Protein AF-A0A9W8IV01-F1 (afdb_monomer_lite)

Radius of gyration: 25.59 Å; chains: 1; bounding box: 78×44×68 Å

Structure (mmCIF, N/CA/C/O backbone):
data_AF-A0A9W8IV01-F1
#
_entry.id   AF-A0A9W8IV01-F1
#
loop_
_atom_site.group_PDB
_atom_site.id
_atom_site.type_symbol
_atom_site.label_atom_id
_atom_site.label_alt_id
_atom_site.label_comp_id
_atom_site.label_asym_id
_atom_site.label_entity_id
_atom_site.label_seq_id
_atom_site.pdbx_PDB_ins_code
_atom_site.Cartn_x
_atom_site.Cartn_y
_atom_site.Cartn_z
_atom_site.occupancy
_atom_site.B_iso_or_equiv
_atom_site.auth_seq_id
_atom_site.auth_comp_id
_atom_site.auth_asym_id
_atom_site.auth_atom_id
_atom_site.pdbx_PDB_model_num
ATOM 1 N N . MET A 1 1 ? -18.194 12.907 -12.553 1.00 36.62 1 MET A N 1
ATOM 2 C CA . MET A 1 1 ? -18.406 11.948 -11.452 1.00 36.62 1 MET A CA 1
ATOM 3 C C . MET A 1 1 ? -17.561 12.430 -10.286 1.00 36.62 1 MET A C 1
ATOM 5 O O . MET A 1 1 ? -16.350 12.512 -10.445 1.00 36.62 1 MET A O 1
ATOM 9 N N . LEU A 1 2 ? -18.185 12.895 -9.201 1.00 35.16 2 LEU A N 1
ATOM 10 C CA . LEU A 1 2 ? -17.461 13.287 -7.989 1.00 35.16 2 LEU A CA 1
ATOM 11 C C . LEU A 1 2 ? -16.871 12.019 -7.369 1.00 35.16 2 LEU A C 1
ATOM 13 O O . LEU A 1 2 ? -17.598 11.063 -7.121 1.00 35.16 2 LEU A O 1
ATOM 17 N N . ILE A 1 3 ? -15.556 12.001 -7.177 1.00 46.81 3 ILE A N 1
ATOM 18 C CA . ILE A 1 3 ? -14.903 10.970 -6.375 1.00 46.81 3 ILE A CA 1
ATOM 19 C C . ILE A 1 3 ? -15.229 11.322 -4.924 1.00 46.81 3 ILE A C 1
ATOM 21 O O . ILE A 1 3 ? -14.880 12.410 -4.465 1.00 46.81 3 ILE A O 1
ATOM 25 N N . LEU A 1 4 ? -15.975 10.447 -4.250 1.00 49.25 4 LEU A N 1
ATOM 26 C CA . LEU A 1 4 ? -16.292 10.602 -2.833 1.00 49.25 4 LEU A CA 1
ATOM 27 C C . LEU A 1 4 ? -14.994 10.559 -2.017 1.00 49.25 4 LEU A C 1
ATOM 29 O O . LEU A 1 4 ? -14.008 9.950 -2.439 1.00 49.25 4 LEU A O 1
ATOM 33 N N . ASN A 1 5 ? -14.979 11.235 -0.869 1.00 53.22 5 ASN A N 1
ATOM 34 C CA . ASN A 1 5 ? -13.820 11.193 0.017 1.00 53.22 5 ASN A CA 1
ATOM 35 C C . ASN A 1 5 ? -13.550 9.730 0.420 1.00 53.22 5 ASN A C 1
ATOM 37 O O . ASN A 1 5 ? -14.486 9.018 0.766 1.00 53.22 5 ASN A O 1
ATOM 41 N N . ALA A 1 6 ? -12.293 9.280 0.373 1.00 52.38 6 ALA A N 1
ATOM 42 C CA . ALA A 1 6 ? -11.911 7.929 0.800 1.00 52.38 6 ALA A CA 1
ATOM 43 C C . ALA A 1 6 ? -12.237 7.669 2.284 1.00 52.38 6 ALA A C 1
ATOM 45 O O . ALA A 1 6 ? -12.428 6.524 2.682 1.00 52.38 6 ALA A O 1
ATOM 46 N N . ASP A 1 7 ? -12.342 8.744 3.066 1.00 49.56 7 ASP A N 1
ATOM 47 C CA . ASP A 1 7 ? -12.727 8.748 4.476 1.00 49.56 7 ASP A CA 1
ATOM 48 C C . ASP A 1 7 ? -14.248 8.705 4.696 1.00 49.56 7 ASP A C 1
ATOM 50 O O . ASP A 1 7 ? -14.701 8.717 5.838 1.00 49.56 7 ASP A O 1
ATOM 54 N N . MET A 1 8 ? -15.046 8.705 3.622 1.00 55.41 8 MET A N 1
ATOM 55 C CA . MET A 1 8 ? -16.497 8.599 3.708 1.00 55.41 8 MET A CA 1
ATOM 56 C C . MET A 1 8 ? -16.849 7.198 4.211 1.00 55.41 8 MET A C 1
ATOM 58 O O . MET A 1 8 ? -16.729 6.208 3.485 1.00 55.41 8 MET A O 1
ATOM 62 N N . GLY A 1 9 ? -17.264 7.112 5.474 1.00 56.19 9 GLY A N 1
ATOM 63 C CA . GLY A 1 9 ? -17.812 5.899 6.044 1.00 56.19 9 GLY A CA 1
ATOM 64 C C . GLY A 1 9 ? -19.042 5.445 5.270 1.00 56.19 9 GLY A C 1
ATOM 65 O O . GLY A 1 9 ? -19.692 6.206 4.553 1.00 56.19 9 GLY A O 1
ATOM 66 N N . SER A 1 10 ? -19.419 4.186 5.457 1.00 57.34 10 SER A N 1
ATOM 67 C CA . SER A 1 10 ? -20.594 3.614 4.802 1.00 57.34 10 SER A CA 1
ATOM 68 C C . SER A 1 10 ? -21.925 4.262 5.215 1.00 57.34 10 SER A C 1
ATOM 70 O O . SER A 1 10 ? -22.957 3.864 4.695 1.00 57.34 10 SER A O 1
ATOM 72 N N . SER A 1 11 ? -21.895 5.216 6.153 1.00 54.72 11 SER A N 1
ATOM 73 C CA . SER A 1 11 ? -23.002 6.066 6.611 1.00 54.72 11 SER A CA 1
ATOM 74 C C . SER A 1 11 ? -22.775 7.568 6.368 1.00 54.72 11 SER A C 1
ATOM 76 O O . SER A 1 11 ? -23.572 8.378 6.833 1.00 54.72 11 SER A O 1
ATOM 78 N N . ASP A 1 12 ? -21.660 7.954 5.739 1.00 52.62 12 ASP A N 1
ATOM 79 C CA . ASP A 1 12 ? -21.329 9.350 5.441 1.00 52.62 12 ASP A CA 1
ATOM 80 C C . ASP A 1 12 ? -21.708 9.706 3.992 1.00 52.62 12 ASP A C 1
ATOM 82 O O . ASP A 1 12 ? -21.528 8.900 3.085 1.00 52.62 12 ASP A O 1
ATOM 86 N N . GLY A 1 13 ? -22.157 10.940 3.741 1.00 66.25 13 GLY A N 1
ATOM 87 C CA . GLY A 1 13 ? -22.626 11.377 2.418 1.00 66.25 13 GLY A CA 1
ATOM 88 C C . GLY A 1 13 ? -24.134 11.194 2.234 1.00 66.25 13 GLY A C 1
ATOM 89 O O . GLY A 1 13 ? -24.863 11.054 3.206 1.00 66.25 13 GLY A O 1
ATOM 90 N N . ASP A 1 14 ? -24.615 11.234 0.988 1.00 63.72 14 ASP A N 1
ATOM 91 C CA . ASP A 1 14 ? -26.033 10.990 0.666 1.00 63.72 14 ASP A CA 1
ATOM 92 C C . ASP A 1 14 ? -26.269 9.487 0.416 1.00 63.72 14 ASP A C 1
ATOM 94 O O . ASP A 1 14 ? -26.810 9.069 -0.603 1.00 63.72 14 ASP A O 1
ATOM 98 N N . ASN A 1 15 ? -25.748 8.651 1.319 1.00 62.91 15 ASN A N 1
ATOM 99 C CA . ASN A 1 15 ? -25.845 7.187 1.292 1.00 62.91 15 ASN A CA 1
ATOM 100 C C . ASN A 1 15 ? -26.897 6.664 2.281 1.00 62.91 15 ASN A C 1
ATOM 102 O O . ASN A 1 15 ? -26.797 5.541 2.775 1.00 62.91 15 ASN A O 1
ATOM 106 N N . ASN A 1 16 ? -27.935 7.468 2.529 1.00 64.56 16 ASN A N 1
ATOM 107 C CA . ASN A 1 16 ? -29.025 7.213 3.487 1.00 64.56 16 ASN A CA 1
ATOM 108 C C . ASN A 1 16 ? -29.814 5.917 3.200 1.00 64.56 16 ASN A C 1
ATOM 110 O O . ASN A 1 16 ? -30.633 5.475 4.006 1.00 64.56 16 ASN A O 1
ATOM 114 N N . ASP A 1 17 ? -29.552 5.336 2.038 1.00 72.50 17 ASP A N 1
ATOM 115 C CA . ASP A 1 17 ? -30.360 4.364 1.333 1.00 72.50 17 ASP A CA 1
ATOM 116 C C . ASP A 1 17 ? -29.791 2.941 1.416 1.00 72.50 17 ASP A C 1
ATOM 118 O O . ASP A 1 17 ? -30.530 1.961 1.393 1.00 72.50 17 ASP A O 1
ATOM 122 N N . GLY A 1 18 ? -28.476 2.781 1.586 1.00 78.25 18 GLY A N 1
ATOM 123 C CA . GLY A 1 18 ? -27.883 1.461 1.782 1.00 78.25 18 GLY A CA 1
ATOM 124 C C . GLY A 1 18 ? -26.452 1.308 1.289 1.00 78.25 18 GLY A C 1
ATOM 125 O O . GLY A 1 18 ? -25.859 2.202 0.692 1.00 78.25 18 GLY A O 1
ATOM 126 N N . ILE A 1 19 ? -25.898 0.125 1.547 1.00 83.25 19 ILE A N 1
ATOM 127 C CA . ILE A 1 19 ? -24.536 -0.268 1.185 1.00 83.25 19 ILE A CA 1
ATOM 128 C C . ILE A 1 19 ? -24.606 -1.410 0.174 1.00 83.25 19 ILE A C 1
ATOM 130 O O . ILE A 1 19 ? -25.344 -2.375 0.371 1.00 83.25 19 ILE A O 1
ATOM 134 N N . THR A 1 20 ? -23.792 -1.333 -0.879 1.00 88.19 20 THR A N 1
ATO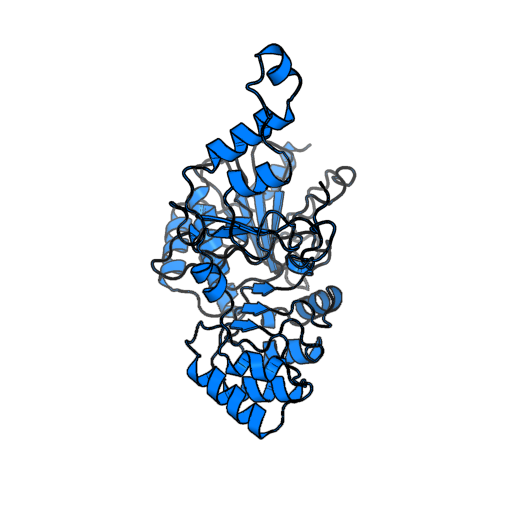M 135 C CA . THR A 1 20 ? -23.510 -2.481 -1.751 1.00 88.19 20 THR A CA 1
ATOM 136 C C . THR A 1 20 ? -22.240 -3.169 -1.274 1.00 88.19 20 THR A C 1
ATOM 138 O O . THR A 1 20 ? -21.201 -2.525 -1.136 1.00 88.19 20 THR A O 1
ATOM 141 N N . ILE A 1 21 ? -22.312 -4.474 -1.036 1.00 88.00 21 ILE A N 1
ATOM 142 C CA . ILE A 1 21 ? -21.179 -5.291 -0.605 1.00 88.00 21 ILE A CA 1
ATOM 143 C C . ILE A 1 21 ? -20.887 -6.305 -1.704 1.00 88.00 21 ILE A C 1
ATOM 145 O O . ILE A 1 21 ? -21.784 -7.021 -2.147 1.00 88.00 21 ILE A O 1
ATOM 149 N N . LEU A 1 22 ? -19.626 -6.365 -2.125 1.00 90.00 22 LEU A N 1
ATOM 150 C CA . LEU A 1 22 ? -19.117 -7.339 -3.083 1.00 90.00 22 LEU A CA 1
ATOM 151 C C . LEU A 1 22 ? -18.072 -8.202 -2.378 1.00 90.00 22 LEU A C 1
ATOM 153 O O . LEU A 1 22 ? -17.058 -7.689 -1.904 1.00 90.00 22 LEU A O 1
ATOM 157 N N . ASP A 1 23 ? -18.314 -9.504 -2.315 1.00 85.38 23 ASP A N 1
ATOM 158 C CA . ASP A 1 23 ? -17.347 -10.489 -1.851 1.00 85.38 23 ASP A CA 1
ATOM 159 C C . ASP A 1 23 ? -16.647 -11.095 -3.068 1.00 85.38 23 ASP A C 1
ATOM 161 O O . ASP A 1 23 ? -17.204 -11.899 -3.818 1.00 85.38 23 ASP A O 1
ATOM 165 N N . VAL A 1 24 ? -15.401 -10.673 -3.263 1.00 87.44 24 VAL A N 1
ATOM 166 C CA . VAL A 1 24 ? -14.525 -11.127 -4.350 1.00 87.44 24 VAL A CA 1
ATOM 167 C C . VAL A 1 24 ? -13.490 -12.145 -3.873 1.00 87.44 24 VAL A C 1
ATOM 169 O O . VAL A 1 24 ? -12.530 -12.417 -4.591 1.00 87.44 24 VAL A O 1
ATOM 172 N N . THR A 1 25 ? -13.684 -12.740 -2.688 1.00 76.56 25 THR A N 1
ATOM 173 C CA . THR A 1 25 ? -12.760 -13.734 -2.109 1.00 76.56 25 THR A CA 1
ATOM 174 C C . THR A 1 25 ? -12.527 -14.914 -3.055 1.00 76.56 25 THR A C 1
ATOM 176 O O . THR A 1 25 ? -11.434 -15.473 -3.098 1.00 76.56 25 THR A O 1
ATOM 179 N N . VAL A 1 26 ? -13.534 -15.278 -3.855 1.00 80.88 26 VAL A N 1
ATOM 180 C CA . VAL A 1 26 ? -13.402 -16.241 -4.954 1.00 80.88 26 VAL A CA 1
ATOM 181 C C . VAL A 1 26 ? -13.692 -15.510 -6.269 1.00 80.88 26 VAL A C 1
ATOM 183 O O . VAL A 1 26 ? -14.848 -15.448 -6.677 1.00 80.88 26 VAL A O 1
ATOM 186 N N . PRO A 1 27 ? -12.679 -14.987 -6.988 1.00 78.81 27 PRO A N 1
ATOM 187 C CA . PRO A 1 27 ? -12.903 -14.130 -8.161 1.00 78.81 27 PRO A CA 1
ATOM 188 C C . PRO A 1 27 ? -13.730 -14.770 -9.286 1.00 78.81 27 PRO A C 1
ATOM 190 O O . PRO A 1 27 ? -14.354 -14.074 -10.077 1.00 78.81 27 PRO A O 1
ATOM 193 N N . ARG A 1 28 ? -13.738 -16.109 -9.372 1.00 82.50 28 ARG A N 1
ATOM 194 C CA . ARG A 1 28 ? -14.536 -16.871 -10.350 1.00 82.50 28 ARG A CA 1
ATOM 195 C 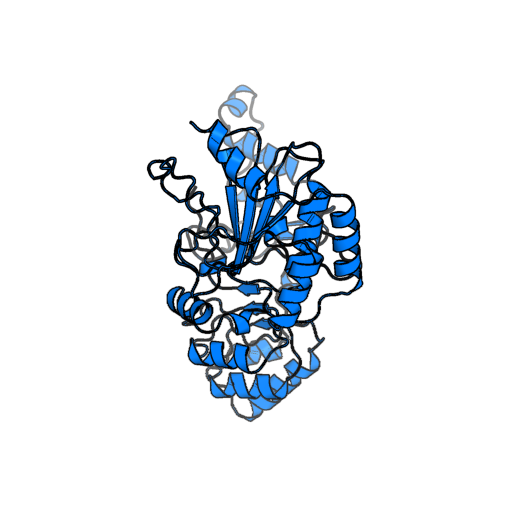C . ARG A 1 28 ? -15.987 -17.112 -9.923 1.00 82.50 28 ARG A C 1
ATOM 197 O O . ARG A 1 28 ? -16.750 -17.659 -10.708 1.00 82.50 28 ARG A O 1
ATOM 204 N N . ASN A 1 29 ? -16.334 -16.770 -8.689 1.00 89.25 29 ASN A N 1
ATOM 205 C CA . ASN A 1 29 ? -17.661 -16.934 -8.112 1.00 89.25 29 ASN A CA 1
ATOM 206 C C . ASN A 1 29 ? -17.921 -15.801 -7.099 1.00 89.25 29 ASN A C 1
ATOM 208 O O . ASN A 1 29 ? -17.997 -16.072 -5.897 1.00 89.25 29 ASN A O 1
ATOM 212 N N . PRO A 1 30 ? -17.955 -14.536 -7.560 1.00 92.31 30 PRO A N 1
ATOM 213 C CA . PRO A 1 30 ? -18.181 -13.404 -6.676 1.00 92.31 30 PRO A CA 1
ATOM 214 C C . PRO A 1 30 ? -19.576 -13.495 -6.060 1.00 92.31 30 PRO A C 1
ATOM 216 O O . PRO A 1 30 ? -20.523 -13.911 -6.724 1.00 92.31 30 PRO A O 1
ATOM 219 N N . ALA A 1 31 ? -19.706 -13.073 -4.810 1.00 93.94 31 ALA A N 1
ATOM 220 C CA . ALA A 1 31 ? -20.994 -12.935 -4.144 1.00 93.94 31 ALA A CA 1
ATOM 221 C C . ALA A 1 31 ? -21.293 -11.454 -3.898 1.00 93.94 31 ALA A C 1
ATOM 223 O O . ALA A 1 31 ? -20.382 -10.626 -3.841 1.00 93.94 31 ALA A O 1
ATOM 224 N N . TYR A 1 32 ? -22.565 -11.099 -3.754 1.00 95.75 32 TYR A N 1
ATOM 225 C CA . TYR A 1 32 ? -22.952 -9.727 -3.431 1.00 95.75 32 TYR A CA 1
ATOM 226 C C . TYR A 1 32 ? -24.094 -9.682 -2.424 1.00 95.75 32 TYR A C 1
ATOM 228 O O . TYR A 1 32 ? -24.787 -10.672 -2.200 1.00 95.75 32 TYR A O 1
ATOM 236 N N . CYS A 1 33 ? -24.306 -8.525 -1.813 1.00 94.00 33 CYS A N 1
ATOM 237 C CA . CYS A 1 33 ? -25.593 -8.174 -1.230 1.00 94.00 33 CYS A CA 1
ATOM 238 C C . CYS A 1 33 ? -25.758 -6.658 -1.151 1.00 94.00 33 CYS A C 1
ATOM 240 O O . CYS A 1 33 ? -24.778 -5.915 -1.067 1.00 94.00 33 CYS A O 1
ATOM 242 N N . PHE A 1 34 ? -27.007 -6.215 -1.095 1.00 91.75 34 PHE A N 1
ATOM 243 C CA . PHE A 1 34 ? -27.366 -4.862 -0.686 1.00 91.75 34 PHE A CA 1
ATOM 244 C C . PHE A 1 34 ? -27.818 -4.869 0.774 1.00 91.75 34 PHE A C 1
ATOM 246 O O . PHE A 1 34 ? -28.400 -5.850 1.233 1.00 91.75 34 PHE A O 1
ATOM 253 N N . VAL A 1 35 ? -27.553 -3.799 1.516 1.00 87.19 35 VAL A N 1
ATOM 254 C CA . VAL A 1 35 ? -27.949 -3.679 2.924 1.00 87.19 35 VAL A CA 1
ATOM 255 C C . VAL A 1 35 ? -28.567 -2.309 3.158 1.00 87.19 35 VAL A C 1
ATOM 257 O O . VAL A 1 35 ? -27.884 -1.302 2.993 1.00 87.19 35 VAL A O 1
ATOM 260 N N . PHE A 1 36 ? -29.831 -2.266 3.582 1.00 83.00 36 PHE A N 1
ATOM 261 C CA . PHE A 1 36 ? -30.454 -1.031 4.062 1.00 83.00 36 PHE A CA 1
ATOM 262 C C . PHE A 1 36 ? -29.913 -0.648 5.436 1.00 83.00 36 PHE A C 1
ATOM 264 O O . PHE A 1 36 ? -29.864 -1.480 6.347 1.00 83.00 36 PHE A O 1
ATOM 271 N N . LEU A 1 37 ? -29.559 0.626 5.594 1.00 70.38 37 LEU A N 1
ATOM 272 C CA . LEU A 1 37 ? -29.127 1.184 6.877 1.00 70.38 37 LEU A CA 1
ATOM 273 C C . LEU A 1 37 ? -30.310 1.574 7.765 1.00 70.38 37 LEU A C 1
ATOM 275 O O . LEU A 1 37 ? -30.245 1.424 8.984 1.00 70.38 37 LEU A O 1
ATOM 279 N N . ASN A 1 38 ? -31.401 2.024 7.147 1.00 68.88 38 ASN A N 1
ATOM 280 C CA . ASN A 1 38 ? -32.612 2.441 7.835 1.00 68.88 38 ASN A CA 1
ATOM 281 C C . ASN A 1 38 ? -33.675 1.343 7.760 1.00 68.88 38 ASN A C 1
ATOM 283 O O . ASN A 1 38 ? -33.837 0.682 6.737 1.00 68.88 38 ASN A O 1
ATOM 287 N N . ALA A 1 39 ? -34.392 1.135 8.863 1.00 59.66 39 ALA A N 1
ATOM 288 C CA . ALA A 1 39 ? -35.547 0.249 8.869 1.00 59.66 39 ALA A CA 1
ATOM 289 C C . ALA A 1 39 ? -36.709 0.986 8.199 1.00 59.66 39 ALA A C 1
ATOM 291 O O . ALA A 1 39 ? -37.243 1.934 8.772 1.00 59.66 39 ALA A O 1
ATOM 292 N N . GLU A 1 40 ? -37.091 0.556 7.003 1.00 63.53 40 GLU A N 1
ATOM 293 C CA . GLU A 1 40 ? -38.391 0.907 6.437 1.00 63.53 40 GLU A CA 1
ATOM 294 C C . GLU A 1 40 ? -39.425 -0.151 6.834 1.00 63.53 40 GLU A C 1
ATOM 296 O O . GLU A 1 40 ? -39.078 -1.303 7.096 1.00 63.53 40 GLU A O 1
ATOM 301 N N . ASP A 1 41 ? -40.711 0.211 6.837 1.00 63.03 41 ASP A N 1
ATOM 302 C CA . ASP A 1 41 ? -41.822 -0.676 7.231 1.00 63.03 41 ASP A CA 1
ATOM 303 C C . ASP A 1 41 ? -41.872 -2.008 6.447 1.00 63.03 41 ASP A C 1
ATOM 305 O O . ASP A 1 41 ? -42.549 -2.953 6.857 1.00 63.03 41 ASP A O 1
ATOM 309 N N . VAL A 1 42 ? -41.173 -2.093 5.310 1.00 69.44 42 VAL A N 1
ATOM 310 C CA . VAL A 1 42 ? -41.230 -3.221 4.372 1.00 69.44 42 VAL A CA 1
ATOM 311 C C . VAL A 1 42 ? -40.055 -4.192 4.531 1.00 69.44 42 VAL A C 1
ATOM 313 O O . VAL A 1 42 ? -40.224 -5.382 4.254 1.00 69.44 42 VAL A O 1
ATOM 316 N N . LEU A 1 43 ? -38.877 -3.737 4.978 1.00 74.12 43 LEU A N 1
ATOM 317 C CA . LEU A 1 43 ? -37.667 -4.565 5.031 1.00 74.12 43 LEU A CA 1
ATOM 318 C C . LEU A 1 43 ? -36.883 -4.362 6.338 1.00 74.12 43 LEU A C 1
ATOM 320 O O . LEU A 1 43 ? -36.664 -3.230 6.765 1.00 74.12 43 LEU A O 1
ATOM 324 N N . PRO A 1 44 ? -36.414 -5.451 6.977 1.00 75.69 44 PRO A N 1
ATOM 325 C CA . PRO A 1 44 ? -35.596 -5.345 8.177 1.00 75.69 44 PRO A CA 1
ATOM 326 C C . PRO A 1 44 ? -34.253 -4.669 7.863 1.00 75.69 44 PRO A C 1
ATOM 328 O O . PRO A 1 44 ? -33.522 -5.106 6.971 1.00 75.69 44 PRO A O 1
ATOM 331 N N . ALA A 1 45 ? -33.906 -3.634 8.635 1.00 77.94 45 ALA A N 1
ATOM 332 C CA . ALA A 1 45 ? -32.598 -2.984 8.556 1.00 77.94 45 ALA A CA 1
ATOM 333 C C . ALA A 1 45 ? -31.454 -3.993 8.723 1.00 77.94 45 ALA A C 1
ATOM 335 O O . ALA A 1 45 ? -31.597 -5.011 9.409 1.00 77.94 45 ALA A O 1
ATOM 336 N N . MET A 1 46 ? -30.301 -3.688 8.127 1.00 80.62 46 MET A N 1
ATOM 337 C CA . MET A 1 46 ? -29.071 -4.479 8.242 1.00 80.62 46 MET A CA 1
ATOM 338 C C . MET A 1 46 ? -29.202 -5.936 7.759 1.00 80.62 46 MET A C 1
ATOM 340 O O . MET A 1 46 ? -28.413 -6.801 8.142 1.00 80.62 46 MET A O 1
ATOM 344 N N . THR A 1 47 ? -30.188 -6.218 6.903 1.00 87.88 47 THR A N 1
ATOM 345 C CA . THR A 1 47 ? -30.391 -7.544 6.307 1.00 87.88 47 THR A CA 1
ATOM 346 C C . THR A 1 47 ? -29.842 -7.570 4.880 1.00 87.88 47 THR A C 1
ATOM 348 O O . THR A 1 47 ? -30.141 -6.652 4.119 1.00 87.88 47 THR A O 1
ATOM 351 N N . PRO A 1 48 ? -29.061 -8.598 4.490 1.00 91.81 48 PRO A N 1
ATOM 352 C CA . PRO A 1 48 ? -28.625 -8.780 3.109 1.00 91.81 48 PRO A CA 1
ATOM 353 C C . PRO A 1 48 ? -29.808 -8.971 2.162 1.00 91.81 48 PRO A C 1
ATOM 355 O O . PRO A 1 48 ? -30.673 -9.815 2.402 1.00 91.81 48 PRO A O 1
ATOM 358 N N . LEU A 1 49 ? -29.804 -8.227 1.063 1.00 93.44 49 LEU A N 1
ATOM 359 C CA . LEU A 1 49 ? -30.829 -8.246 0.030 1.00 93.44 49 LEU A CA 1
ATOM 360 C C . LEU A 1 49 ? -30.234 -8.578 -1.334 1.00 93.44 49 LEU A C 1
ATOM 362 O O . LEU A 1 49 ? -29.123 -8.161 -1.674 1.00 93.44 49 LEU A O 1
ATOM 366 N N . THR A 1 50 ? -31.019 -9.299 -2.128 1.00 94.94 50 THR A N 1
ATOM 367 C CA . THR A 1 50 ? -30.795 -9.480 -3.570 1.00 94.94 50 THR A CA 1
ATOM 368 C C . THR A 1 50 ? -31.027 -8.172 -4.327 1.00 94.94 50 THR A C 1
ATOM 370 O O . THR A 1 50 ? -31.692 -7.262 -3.822 1.00 94.94 50 THR A O 1
ATOM 373 N N . ALA A 1 51 ? -30.547 -8.089 -5.572 1.00 93.56 51 ALA A N 1
ATOM 374 C CA . ALA A 1 51 ? -30.842 -6.964 -6.461 1.00 93.56 51 ALA A CA 1
ATOM 375 C C . ALA A 1 51 ? -32.351 -6.747 -6.626 1.00 93.56 51 ALA A C 1
ATOM 377 O O . ALA A 1 51 ? -32.820 -5.614 -6.570 1.00 93.56 51 ALA A O 1
ATOM 378 N N . ALA A 1 52 ? -33.122 -7.834 -6.745 1.00 94.56 52 ALA A N 1
ATOM 379 C CA . ALA A 1 52 ? -34.575 -7.768 -6.834 1.00 94.56 52 ALA A CA 1
ATOM 380 C C . ALA A 1 52 ? -35.198 -7.146 -5.582 1.00 94.56 52 ALA A C 1
ATOM 382 O O . ALA A 1 52 ? -35.998 -6.224 -5.692 1.00 94.56 52 ALA A O 1
ATOM 383 N N . GLN A 1 53 ? -34.821 -7.608 -4.390 1.00 93.25 53 GLN A N 1
ATOM 384 C CA . GLN A 1 53 ? -35.364 -7.062 -3.143 1.00 93.25 53 GLN A CA 1
ATOM 385 C C . GLN A 1 53 ? -35.002 -5.585 -2.955 1.00 93.25 53 GLN A C 1
ATOM 387 O O . GLN A 1 53 ? -35.872 -4.801 -2.589 1.00 93.25 53 GLN A O 1
ATOM 392 N N . TYR A 1 54 ? -33.753 -5.209 -3.243 1.00 90.94 54 TYR A N 1
ATOM 393 C CA . TYR A 1 54 ? -33.276 -3.834 -3.098 1.00 90.94 54 TYR A CA 1
ATOM 394 C C . TYR A 1 54 ? -33.883 -2.878 -4.133 1.00 90.94 54 TYR A C 1
ATOM 396 O O . TYR A 1 54 ? -34.318 -1.785 -3.797 1.00 90.94 54 TYR A O 1
ATOM 404 N N . LEU A 1 55 ? -33.976 -3.271 -5.405 1.00 90.69 55 LEU A N 1
ATOM 405 C CA . LEU A 1 55 ? -34.576 -2.404 -6.422 1.00 90.69 55 LEU A CA 1
ATOM 406 C C . LEU A 1 55 ? -36.086 -2.275 -6.236 1.00 90.69 55 LEU A C 1
ATOM 408 O O . LEU A 1 55 ? -36.631 -1.200 -6.469 1.00 90.69 55 LEU A O 1
ATOM 412 N N . ARG A 1 56 ? -36.778 -3.330 -5.785 1.00 91.12 56 ARG A N 1
ATOM 413 C CA . ARG A 1 56 ? -38.238 -3.298 -5.604 1.00 91.12 56 ARG A CA 1
ATOM 414 C C . ARG A 1 56 ? -38.711 -2.516 -4.385 1.00 91.12 56 ARG A C 1
ATOM 416 O O . ARG A 1 56 ? -39.888 -2.162 -4.360 1.00 91.12 56 ARG A O 1
ATOM 423 N N . SER A 1 57 ? -37.840 -2.199 -3.427 1.00 86.81 57 SER A N 1
ATOM 424 C CA . SER A 1 57 ? -38.167 -1.218 -2.385 1.00 86.81 57 SER A CA 1
ATOM 425 C C . SER A 1 57 ? -38.181 0.215 -2.926 1.00 86.81 57 SER A C 1
ATOM 427 O O . SER A 1 57 ? -39.063 0.978 -2.552 1.00 86.81 57 SER A O 1
ATOM 429 N N . TYR A 1 58 ? -37.295 0.562 -3.870 1.00 83.75 58 TYR A N 1
ATOM 430 C CA . TYR A 1 58 ? -37.284 1.889 -4.515 1.00 83.75 58 TYR A CA 1
ATOM 431 C C . TYR A 1 58 ? -38.279 2.013 -5.669 1.00 83.75 58 TYR A C 1
ATOM 433 O O . TYR A 1 58 ? -38.937 3.040 -5.839 1.00 83.75 58 TYR A O 1
ATOM 441 N N . TYR A 1 59 ? -38.399 0.952 -6.464 1.00 88.19 59 TYR A N 1
ATOM 442 C CA . TYR A 1 59 ? -39.184 0.901 -7.691 1.00 88.19 59 TYR A CA 1
ATOM 443 C C . TYR A 1 59 ? -40.169 -0.273 -7.619 1.00 88.19 59 TYR A C 1
ATOM 445 O O . TYR A 1 59 ? -39.916 -1.350 -8.184 1.00 88.19 59 TYR A O 1
ATOM 453 N N . PRO A 1 60 ? -41.297 -0.102 -6.895 1.00 88.56 60 PRO A N 1
ATOM 454 C CA . PRO A 1 60 ? -42.304 -1.141 -6.766 1.00 88.56 60 PRO A CA 1
ATOM 455 C C . PRO A 1 60 ? -42.746 -1.654 -8.133 1.00 88.56 60 PRO A C 1
ATOM 457 O O . PRO A 1 60 ? -42.989 -0.872 -9.053 1.00 88.56 60 PRO A O 1
ATOM 460 N N . ALA A 1 61 ? -42.881 -2.976 -8.249 1.00 88.75 61 ALA A N 1
ATOM 461 C CA . ALA A 1 61 ? -43.330 -3.586 -9.491 1.00 88.75 61 ALA A CA 1
ATOM 462 C C . ALA A 1 61 ? -44.697 -3.010 -9.916 1.00 88.75 61 ALA A C 1
ATOM 464 O O . ALA A 1 61 ? -45.568 -2.786 -9.061 1.00 88.75 61 ALA A O 1
ATOM 465 N N . PRO A 1 62 ? -44.927 -2.792 -11.222 1.00 87.69 62 PRO A N 1
ATOM 466 C CA . PRO A 1 62 ? -46.218 -2.345 -11.720 1.00 87.69 62 PRO A CA 1
ATOM 467 C C . PRO A 1 62 ? -47.341 -3.270 -11.235 1.00 87.69 62 PRO A C 1
ATOM 469 O O . PRO A 1 62 ? -47.258 -4.490 -11.347 1.00 87.69 62 PRO A O 1
ATOM 472 N N . LYS A 1 63 ? -48.438 -2.697 -10.721 1.00 89.62 63 LYS A N 1
ATOM 473 C CA . LYS A 1 63 ? -49.586 -3.474 -10.197 1.00 89.62 63 LYS A CA 1
ATOM 474 C C . LYS A 1 63 ? -50.279 -4.345 -11.253 1.00 89.62 63 LYS A C 1
ATOM 476 O O . LYS A 1 63 ? -51.094 -5.197 -10.910 1.00 89.62 63 LYS A O 1
ATOM 481 N N . ARG A 1 64 ? -50.008 -4.092 -12.533 1.00 90.69 64 ARG A N 1
ATOM 482 C CA . ARG A 1 64 ? -50.517 -4.840 -13.682 1.00 90.69 64 ARG A CA 1
ATOM 483 C C . ARG A 1 64 ? -49.399 -5.005 -14.715 1.00 90.69 64 ARG A C 1
ATOM 485 O O . ARG A 1 64 ? -48.527 -4.137 -14.762 1.00 90.69 64 ARG A O 1
ATOM 492 N N . PRO A 1 65 ? -49.446 -6.045 -15.563 1.00 84.00 65 PRO A N 1
ATOM 493 C CA . PRO A 1 65 ? -48.542 -6.157 -16.701 1.00 84.00 65 PRO A CA 1
ATOM 494 C C . PRO A 1 65 ? -48.634 -4.896 -17.564 1.00 84.00 65 PRO A C 1
ATOM 496 O O . PRO A 1 65 ? -49.738 -4.478 -17.923 1.00 84.00 65 PRO A O 1
ATOM 499 N N . LEU A 1 66 ? -47.487 -4.288 -17.858 1.00 80.44 66 LEU A N 1
ATOM 500 C CA . LEU A 1 66 ? -47.406 -3.155 -18.775 1.00 80.44 66 LEU A CA 1
ATOM 501 C C . LEU A 1 66 ? -47.571 -3.663 -20.209 1.00 80.44 66 LEU A C 1
ATOM 503 O O . LEU A 1 66 ? -47.078 -4.741 -20.554 1.00 80.44 66 LEU A O 1
ATOM 507 N N . ASN A 1 67 ? -48.263 -2.898 -21.052 1.00 84.38 67 ASN A N 1
ATOM 508 C CA . ASN A 1 67 ? -48.184 -3.135 -22.494 1.00 84.38 67 ASN A CA 1
ATOM 509 C C . ASN A 1 67 ? -46.838 -2.611 -23.046 1.00 84.38 67 ASN A C 1
ATOM 511 O O . ASN A 1 67 ? -46.123 -1.877 -22.366 1.00 84.38 67 ASN A O 1
ATOM 515 N N . VAL A 1 68 ? -46.477 -2.992 -24.276 1.00 77.00 68 VAL A N 1
ATOM 516 C CA . VAL A 1 68 ? -45.175 -2.641 -24.884 1.00 77.00 68 VAL A CA 1
ATOM 517 C C . VAL A 1 68 ? -44.955 -1.119 -24.957 1.00 77.00 68 VAL A C 1
ATOM 519 O O . VAL A 1 68 ? -43.841 -0.646 -24.721 1.00 77.00 68 VAL A O 1
ATOM 522 N N . ASP A 1 69 ? -46.012 -0.343 -25.205 1.00 75.94 69 ASP A N 1
ATOM 523 C CA . ASP A 1 69 ? -45.938 1.121 -25.290 1.00 75.94 69 ASP A CA 1
ATOM 524 C C . ASP A 1 69 ? -45.705 1.765 -23.909 1.00 75.94 69 ASP A C 1
ATOM 526 O O . ASP A 1 69 ? -44.898 2.686 -23.775 1.00 75.94 69 ASP A O 1
ATOM 530 N N . GLU A 1 70 ? -46.341 1.238 -22.859 1.00 77.75 70 GLU A N 1
ATOM 531 C CA . GLU A 1 70 ? -46.149 1.659 -21.463 1.00 77.75 70 GLU A CA 1
ATOM 532 C C . GLU A 1 70 ? -44.755 1.276 -20.945 1.00 77.75 70 GLU A C 1
ATOM 534 O O . GLU A 1 70 ? -44.116 2.058 -20.241 1.00 77.75 70 GLU A O 1
ATOM 539 N N . MET A 1 71 ? -44.245 0.107 -21.344 1.00 68.44 71 MET A N 1
ATOM 540 C CA . MET A 1 71 ? -42.888 -0.343 -21.014 1.00 68.44 71 MET A CA 1
ATOM 541 C C . MET A 1 71 ? -41.828 0.582 -21.620 1.00 68.44 71 MET A C 1
ATOM 543 O O . MET A 1 71 ? -40.833 0.883 -20.972 1.00 68.44 71 MET A O 1
ATOM 547 N N . THR A 1 72 ? -42.064 1.082 -22.835 1.00 67.81 72 THR A N 1
ATOM 548 C CA . THR A 1 72 ? -41.150 2.013 -23.520 1.00 67.81 72 THR A CA 1
ATOM 549 C C . THR A 1 72 ? -41.150 3.403 -22.867 1.00 67.81 72 THR A C 1
ATOM 551 O O . THR A 1 72 ? -40.142 4.106 -22.904 1.00 67.81 72 THR A O 1
ATOM 554 N N . GLN A 1 73 ? -42.255 3.803 -22.226 1.00 65.81 73 GLN A N 1
ATOM 555 C CA . GLN A 1 73 ? -42.328 5.045 -21.443 1.00 65.81 73 GLN A CA 1
ATOM 556 C C . GLN A 1 73 ? -41.720 4.909 -20.036 1.00 65.81 73 GLN A C 1
ATOM 558 O O . GLN A 1 73 ? -41.308 5.913 -19.457 1.00 65.81 73 GLN A O 1
ATOM 563 N N . MET A 1 74 ? -41.613 3.690 -19.497 1.00 77.31 74 MET A N 1
ATOM 564 C CA . MET A 1 74 ? -41.016 3.398 -18.189 1.00 77.31 74 MET A CA 1
ATOM 565 C C . MET A 1 74 ? -39.584 2.864 -18.323 1.00 77.31 74 MET A C 1
ATOM 567 O O . MET A 1 74 ? -39.298 1.735 -17.927 1.00 77.31 74 MET A O 1
ATOM 571 N N . SER A 1 75 ? -38.669 3.698 -18.836 1.00 79.06 75 SER A N 1
ATOM 572 C CA . SER A 1 75 ? -37.228 3.379 -18.936 1.00 79.06 75 SER A CA 1
ATOM 573 C C . SER A 1 75 ? -36.666 2.776 -17.641 1.00 79.06 75 SER A C 1
ATOM 575 O O . SER A 1 75 ? -35.921 1.807 -17.685 1.00 79.06 75 SER A O 1
ATOM 577 N N . SER A 1 76 ? -37.109 3.275 -16.483 1.00 80.38 76 SER A N 1
ATOM 578 C CA . SER A 1 76 ? -36.645 2.811 -15.173 1.00 80.38 76 SER A CA 1
ATOM 579 C C . SER A 1 76 ? -36.997 1.352 -14.854 1.00 80.38 76 SER A C 1
ATOM 581 O O . SER A 1 76 ? -36.254 0.698 -14.131 1.00 80.38 76 SER A O 1
ATOM 583 N N . GLU A 1 77 ? -38.123 0.825 -15.355 1.00 87.50 77 GLU A N 1
ATOM 584 C CA . GLU A 1 77 ? -38.509 -0.577 -15.117 1.00 87.50 77 GLU A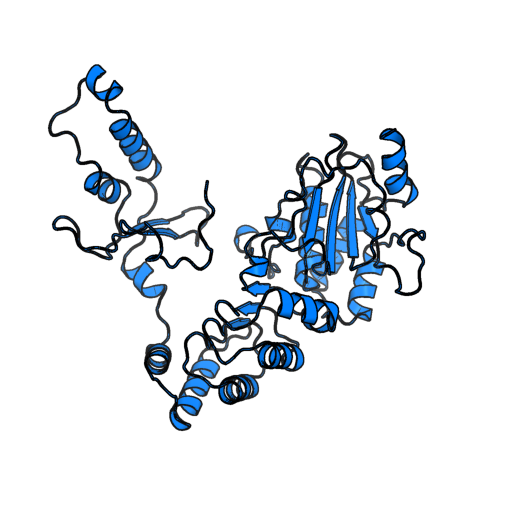 CA 1
ATOM 585 C C . GLU A 1 77 ? -37.631 -1.530 -15.929 1.00 87.50 77 GLU A C 1
ATOM 587 O O . GLU A 1 77 ? -37.229 -2.577 -15.425 1.00 87.50 77 GLU A O 1
ATOM 592 N N . TRP A 1 78 ? -37.292 -1.146 -17.162 1.00 86.00 78 TRP A N 1
ATOM 593 C CA . TRP A 1 78 ? -36.340 -1.884 -17.990 1.00 86.00 78 TRP A CA 1
ATOM 594 C C . TRP A 1 78 ? -34.958 -1.936 -17.344 1.00 86.00 78 TRP A C 1
ATOM 596 O O . TRP A 1 78 ? -34.411 -3.028 -17.203 1.00 86.00 78 TRP A O 1
ATOM 606 N N . ASP A 1 79 ? -34.455 -0.792 -16.874 1.00 87.44 79 ASP A N 1
ATOM 607 C CA . ASP A 1 79 ? -33.164 -0.713 -16.184 1.00 87.44 79 ASP A CA 1
ATOM 608 C C . ASP A 1 79 ? -33.157 -1.600 -14.921 1.00 87.44 79 ASP A C 1
ATOM 610 O O . ASP A 1 79 ? -32.201 -2.334 -14.666 1.00 87.44 79 ASP A O 1
ATOM 614 N N . CYS A 1 80 ? -34.255 -1.603 -14.150 1.00 90.06 80 CYS A N 1
ATOM 615 C CA . CYS A 1 80 ? -34.391 -2.473 -12.979 1.00 90.06 80 CYS A CA 1
ATOM 616 C C . CYS A 1 80 ? -34.350 -3.957 -13.359 1.00 90.06 80 CYS A C 1
ATOM 618 O O . CYS A 1 80 ? -33.630 -4.731 -12.730 1.00 90.06 80 CYS A O 1
ATOM 620 N N . LEU A 1 81 ? -35.124 -4.370 -14.365 1.00 91.69 81 LEU A N 1
ATOM 621 C CA . LEU A 1 81 ? -35.177 -5.767 -14.801 1.00 91.69 81 LEU A CA 1
ATOM 622 C C . LEU A 1 81 ? -33.835 -6.243 -15.362 1.00 91.69 81 LEU A C 1
ATOM 624 O O . LEU A 1 81 ? -33.440 -7.374 -15.087 1.00 91.69 81 LEU A O 1
ATOM 628 N N . GLU A 1 82 ? -33.124 -5.388 -16.097 1.00 92.62 82 GLU A N 1
ATOM 629 C CA . GLU A 1 82 ? -31.789 -5.691 -16.612 1.00 92.62 82 GLU A CA 1
ATOM 630 C C . GLU A 1 82 ? -30.784 -5.908 -15.474 1.00 92.62 82 GLU A C 1
ATOM 632 O O . GLU A 1 82 ? -30.080 -6.919 -15.457 1.00 92.62 82 GLU A O 1
ATOM 637 N N . VAL A 1 83 ? -30.741 -5.012 -14.482 1.00 90.38 83 VAL A N 1
ATOM 638 C CA . VAL A 1 83 ? -29.845 -5.164 -13.323 1.00 90.38 83 VAL A CA 1
ATOM 639 C C . VAL A 1 83 ? -30.191 -6.409 -12.507 1.00 90.38 83 VAL A C 1
ATOM 641 O O . VAL A 1 83 ? -29.283 -7.140 -12.112 1.00 90.38 83 VAL A O 1
ATOM 644 N N . ILE A 1 84 ? -31.482 -6.677 -12.277 1.00 94.81 84 ILE A N 1
ATOM 645 C CA . ILE A 1 84 ? -31.931 -7.891 -11.581 1.00 94.81 84 ILE A CA 1
ATOM 646 C C . ILE A 1 84 ? -31.447 -9.128 -12.333 1.00 94.81 84 ILE A C 1
ATOM 648 O O . ILE A 1 84 ? -30.802 -9.974 -11.727 1.00 94.81 84 ILE A O 1
ATOM 652 N N . ALA A 1 85 ? -31.693 -9.206 -13.642 1.00 94.88 85 ALA A N 1
ATOM 653 C CA . ALA A 1 85 ? -31.289 -10.349 -14.455 1.00 94.88 85 ALA A CA 1
ATOM 654 C C . ALA A 1 85 ? -29.765 -10.553 -14.462 1.00 94.88 85 ALA A C 1
ATOM 656 O O . ALA A 1 85 ? -29.299 -11.684 -14.362 1.00 94.88 85 ALA A O 1
ATOM 657 N N . ASN A 1 86 ? -28.984 -9.470 -14.517 1.00 92.44 86 ASN A N 1
ATOM 658 C CA . ASN A 1 86 ? -27.520 -9.537 -14.492 1.00 92.44 86 ASN A CA 1
ATOM 659 C C . ASN A 1 86 ? -26.948 -10.042 -13.154 1.00 92.44 86 ASN A C 1
ATOM 661 O O . ASN A 1 86 ? -25.800 -10.485 -13.120 1.00 92.44 86 ASN A O 1
ATOM 665 N N . LEU A 1 87 ? -27.714 -9.962 -12.061 1.00 92.94 87 LEU A N 1
ATOM 666 C CA . LEU A 1 87 ? -27.273 -10.324 -10.711 1.00 92.94 87 LEU A CA 1
ATOM 667 C C . LEU A 1 87 ? -28.043 -11.510 -10.101 1.00 92.94 87 LEU A C 1
ATOM 669 O O . LEU A 1 87 ? -27.733 -11.900 -8.976 1.00 92.94 87 LEU A O 1
ATOM 673 N N . ASP A 1 88 ? -29.031 -12.084 -10.793 1.00 93.31 88 ASP A N 1
ATOM 674 C CA . ASP A 1 88 ? -29.896 -13.151 -10.253 1.00 93.31 88 ASP A CA 1
ATOM 675 C C . ASP A 1 88 ? -29.124 -14.464 -10.028 1.00 93.31 88 ASP A C 1
ATOM 677 O O . ASP A 1 88 ? -29.338 -15.168 -9.043 1.00 93.31 88 ASP A O 1
ATOM 681 N N . ASP A 1 89 ? -28.148 -14.742 -10.898 1.00 93.81 89 ASP A N 1
ATOM 682 C CA . ASP A 1 89 ? -27.283 -15.925 -10.809 1.00 93.81 89 ASP A CA 1
ATOM 683 C C . ASP A 1 89 ? -26.102 -15.745 -9.835 1.00 93.81 89 ASP A C 1
ATOM 685 O O . ASP A 1 89 ? -25.382 -16.705 -9.538 1.00 93.81 89 ASP A O 1
ATOM 689 N N . MET A 1 90 ? -25.864 -14.525 -9.336 1.00 94.25 90 MET A N 1
ATOM 690 C CA . MET A 1 90 ? -24.764 -14.266 -8.408 1.00 94.25 90 MET A CA 1
ATOM 691 C C . MET A 1 90 ? -25.160 -14.646 -6.967 1.00 94.25 90 MET A C 1
ATOM 693 O O . MET A 1 90 ? -26.202 -14.208 -6.478 1.00 94.25 90 MET A O 1
ATOM 697 N N . PRO A 1 91 ? -24.330 -15.417 -6.237 1.00 95.50 91 PRO A N 1
ATOM 698 C CA . PRO A 1 91 ? -24.617 -15.793 -4.856 1.00 95.50 91 PRO A CA 1
ATOM 699 C C . PRO A 1 91 ? -24.845 -14.586 -3.936 1.00 95.50 91 PRO A C 1
ATOM 701 O O . PRO A 1 91 ? -24.063 -13.634 -3.927 1.00 95.50 91 PRO A O 1
ATOM 704 N N . LEU A 1 92 ? -25.880 -14.665 -3.098 1.00 95.12 92 LEU A N 1
ATOM 705 C CA . LEU A 1 92 ? -26.125 -13.685 -2.042 1.00 95.12 92 LEU A CA 1
ATOM 706 C C . LEU A 1 92 ? -25.177 -13.929 -0.858 1.00 95.12 92 LEU A C 1
ATOM 708 O O . LEU A 1 92 ? -25.093 -15.054 -0.359 1.00 95.12 92 LEU A O 1
ATOM 712 N N . ILE A 1 93 ? -24.517 -12.883 -0.356 1.00 91.62 93 ILE A N 1
ATOM 713 C CA . ILE A 1 93 ? -23.688 -12.972 0.856 1.00 91.62 93 ILE A CA 1
ATOM 714 C C . ILE A 1 93 ? -24.597 -13.213 2.078 1.00 91.62 93 ILE A C 1
ATOM 716 O O . ILE A 1 93 ? -25.431 -12.363 2.404 1.00 91.62 93 ILE A O 1
ATOM 720 N N . PRO A 1 94 ? -24.449 -14.334 2.809 1.00 89.94 94 PRO A N 1
ATOM 721 C CA . PRO A 1 94 ? -25.262 -14.596 3.992 1.00 89.94 94 PRO A CA 1
ATOM 722 C C . PRO A 1 94 ? -24.953 -13.619 5.131 1.00 89.94 94 PRO A C 1
ATOM 724 O O . PRO A 1 94 ? -23.797 -13.263 5.360 1.00 89.94 94 PRO A O 1
ATOM 727 N N . ILE A 1 95 ? -25.956 -13.290 5.954 1.00 84.44 95 ILE A N 1
ATOM 728 C CA . ILE A 1 95 ? -25.764 -12.416 7.128 1.00 84.44 95 ILE A CA 1
ATOM 729 C C . ILE A 1 95 ? -24.721 -12.973 8.107 1.00 84.44 95 ILE A C 1
ATOM 731 O O . ILE A 1 95 ? -23.952 -12.225 8.699 1.00 84.44 95 ILE A O 1
ATOM 735 N N . ALA A 1 96 ? -24.633 -14.301 8.225 1.00 82.12 96 ALA A N 1
ATOM 736 C CA . ALA A 1 96 ? -23.621 -14.965 9.039 1.00 82.12 96 ALA A CA 1
ATOM 737 C C . ALA A 1 96 ? -22.194 -14.751 8.503 1.00 82.12 96 ALA A C 1
ATOM 739 O O . ALA A 1 96 ? -21.247 -14.768 9.284 1.00 82.12 96 ALA A O 1
ATOM 740 N N . THR A 1 97 ? -22.029 -14.554 7.192 1.00 81.00 97 THR A N 1
ATOM 741 C CA . THR A 1 97 ? -20.743 -14.195 6.584 1.00 81.00 97 THR A CA 1
ATOM 742 C C . THR A 1 97 ? -20.402 -12.747 6.904 1.00 81.00 97 THR A C 1
ATOM 744 O O . THR A 1 97 ? -19.308 -12.496 7.396 1.00 81.00 97 THR A O 1
ATOM 747 N N . LEU A 1 98 ? -21.349 -11.814 6.750 1.00 77.31 98 LEU A N 1
ATOM 748 C CA . LEU A 1 98 ? -21.138 -10.412 7.135 1.00 77.31 98 LEU A CA 1
ATOM 749 C C . LEU A 1 98 ? -20.795 -10.263 8.622 1.00 77.31 98 LEU A C 1
ATOM 751 O O . LEU A 1 98 ? -19.872 -9.537 8.974 1.00 77.31 98 LEU A O 1
ATOM 755 N N . ALA A 1 99 ? -21.476 -11.011 9.492 1.00 70.06 99 ALA A N 1
ATOM 756 C CA . ALA A 1 99 ? -21.201 -11.011 10.924 1.00 70.06 99 ALA A CA 1
ATOM 757 C C . ALA A 1 99 ? -19.781 -11.502 11.257 1.00 70.06 99 ALA A C 1
ATOM 759 O O . ALA A 1 99 ? -19.200 -11.036 12.230 1.00 70.06 99 ALA A O 1
ATOM 760 N N . LYS A 1 100 ? -19.206 -12.406 10.451 1.00 66.75 100 LYS A N 1
ATOM 761 C CA . LYS A 1 100 ? -17.820 -12.884 10.610 1.00 66.75 100 LYS A CA 1
ATOM 762 C C . LYS A 1 100 ? -16.774 -11.878 10.132 1.00 66.75 100 LYS A C 1
ATOM 764 O O . LYS A 1 100 ? -15.646 -11.927 10.609 1.00 66.75 100 LYS A O 1
ATOM 769 N N . LEU A 1 101 ? -17.124 -10.981 9.208 1.00 62.25 101 LEU A N 1
ATOM 770 C CA . LEU A 1 101 ? -16.190 -9.983 8.670 1.00 62.25 101 LEU A CA 1
ATOM 771 C C . LEU A 1 101 ? -15.798 -8.917 9.708 1.00 62.25 101 LEU A C 1
ATOM 773 O O . LEU A 1 101 ? -14.811 -8.217 9.508 1.00 62.25 101 LEU A O 1
ATOM 777 N N . VAL A 1 102 ? -16.524 -8.823 10.830 1.00 53.88 102 VAL A N 1
ATOM 778 C CA . VAL A 1 102 ? -16.266 -7.863 11.917 1.00 53.88 102 VAL A CA 1
ATOM 779 C C . VAL A 1 102 ? -16.218 -8.565 13.276 1.00 53.88 102 VAL A C 1
ATOM 781 O O . VAL A 1 102 ? -16.777 -8.087 14.259 1.00 53.88 102 VAL A O 1
ATOM 784 N N . THR A 1 103 ? -15.569 -9.725 13.372 1.00 51.78 103 THR A N 1
ATOM 785 C CA . THR A 1 103 ? -15.245 -10.284 14.692 1.00 51.78 103 THR A CA 1
ATOM 786 C C . THR A 1 103 ? -13.790 -10.016 15.013 1.00 51.78 103 THR A C 1
ATOM 788 O O . THR A 1 103 ? -12.920 -10.863 14.808 1.00 51.78 103 THR A O 1
ATOM 791 N N . TYR A 1 104 ? -13.532 -8.833 15.565 1.00 64.25 104 TYR A N 1
ATOM 792 C CA . TYR A 1 104 ? -12.430 -8.710 16.506 1.00 64.25 104 TYR A CA 1
ATOM 793 C C . TYR A 1 104 ? -12.657 -9.691 17.656 1.00 64.25 104 TYR A C 1
ATOM 795 O O . TYR A 1 104 ? -13.792 -10.114 17.912 1.00 64.25 104 TYR A O 1
ATOM 803 N N . SER A 1 105 ? -11.593 -10.081 18.363 1.00 74.88 105 SER A N 1
ATOM 804 C CA . SER A 1 105 ? -11.829 -10.793 19.615 1.00 74.88 105 SER A CA 1
ATOM 805 C C . SER A 1 105 ? -12.715 -9.899 20.488 1.00 74.88 105 SER A C 1
ATOM 807 O O . SER A 1 105 ? -12.513 -8.684 20.559 1.00 74.88 105 SER A O 1
ATOM 809 N N . THR A 1 106 ? -13.717 -10.486 21.144 1.00 82.12 106 THR A N 1
ATOM 810 C CA . THR A 1 106 ? -14.637 -9.746 22.026 1.00 82.12 106 THR A CA 1
ATOM 811 C C . THR A 1 106 ? -13.891 -8.922 23.079 1.00 82.12 106 THR A C 1
ATOM 813 O O . THR A 1 106 ? -14.413 -7.939 23.595 1.00 82.12 106 THR A O 1
ATOM 816 N N . GLU A 1 107 ? -12.658 -9.322 23.391 1.00 86.69 107 GLU A N 1
ATOM 817 C CA . GLU A 1 107 ? -11.748 -8.629 24.291 1.00 86.69 107 GLU A CA 1
ATOM 818 C C . GLU A 1 107 ? -11.155 -7.341 23.687 1.00 86.69 107 GLU A C 1
ATOM 820 O O . GLU A 1 107 ? -11.154 -6.317 24.366 1.00 86.69 107 GLU A O 1
ATOM 825 N N . ILE A 1 108 ? -10.749 -7.327 22.409 1.00 87.38 108 ILE A N 1
ATOM 826 C CA . ILE A 1 108 ? -10.277 -6.100 21.731 1.00 87.38 108 ILE A CA 1
ATOM 827 C C . ILE A 1 108 ? -11.396 -5.055 21.663 1.00 87.38 108 ILE A C 1
ATOM 829 O O . ILE A 1 108 ? -11.175 -3.882 21.971 1.00 87.38 108 ILE A O 1
ATOM 833 N N . ASP A 1 109 ? -12.616 -5.475 21.330 1.00 86.62 109 ASP A N 1
ATOM 834 C CA . ASP A 1 109 ? -13.759 -4.558 21.298 1.00 86.62 109 ASP A CA 1
ATOM 835 C C . ASP A 1 109 ? -14.124 -4.034 22.689 1.00 86.62 109 ASP A C 1
ATOM 837 O O . ASP A 1 109 ? -14.552 -2.885 22.823 1.00 86.62 109 ASP A O 1
ATOM 841 N N . ALA A 1 110 ? -13.920 -4.838 23.737 1.00 91.19 110 ALA A N 1
ATOM 842 C CA . ALA A 1 110 ? -14.076 -4.373 25.108 1.00 91.19 110 ALA A CA 1
ATOM 843 C C . ALA A 1 110 ? -13.060 -3.269 25.443 1.00 91.19 110 ALA A C 1
ATOM 845 O O . ALA A 1 110 ? -13.451 -2.279 26.058 1.00 91.19 110 ALA A O 1
ATOM 846 N N . PHE A 1 111 ? -11.800 -3.384 25.001 1.00 93.06 111 PHE A N 1
ATOM 847 C CA . PHE A 1 111 ? -10.790 -2.333 25.190 1.00 93.06 111 PHE A CA 1
ATOM 848 C C . PHE A 1 111 ? -11.117 -1.050 24.415 1.00 93.06 111 PHE A C 1
ATOM 850 O O . PHE A 1 111 ? -10.998 0.040 24.971 1.00 93.06 111 PHE A O 1
ATOM 857 N N . ARG A 1 112 ? -11.601 -1.151 23.170 1.00 92.88 112 ARG A N 1
ATOM 858 C CA . ARG A 1 112 ? -11.979 0.017 22.344 1.00 92.88 112 ARG A CA 1
ATOM 859 C C . ARG A 1 112 ? -13.110 0.860 22.930 1.00 92.88 112 ARG A C 1
ATOM 861 O O . ARG A 1 112 ? -13.217 2.041 22.623 1.00 92.88 112 ARG A O 1
ATOM 868 N N . ARG A 1 113 ? -13.976 0.263 23.754 1.00 92.12 113 ARG A N 1
ATOM 869 C CA . ARG A 1 113 ? -15.084 0.973 24.417 1.00 92.12 113 ARG A CA 1
ATOM 870 C C . ARG A 1 113 ? -14.653 1.727 25.675 1.00 92.12 113 ARG A C 1
ATOM 872 O O . ARG A 1 113 ? -15.454 2.483 26.221 1.00 92.12 113 ARG A O 1
ATOM 879 N N . GLN A 1 114 ? -13.434 1.506 26.161 1.00 93.44 114 GLN A N 1
ATOM 880 C CA . GLN A 1 114 ? -12.912 2.215 27.325 1.00 93.44 114 GLN A CA 1
ATOM 881 C C . GLN A 1 114 ? -12.432 3.613 26.923 1.00 93.44 114 GLN A C 1
ATOM 883 O O . GLN A 1 114 ? -12.057 3.852 25.779 1.00 93.44 114 GLN A O 1
ATOM 888 N N . SER A 1 115 ? -12.433 4.553 27.868 1.00 92.88 115 SER A N 1
ATOM 889 C CA . SER A 1 115 ? -11.867 5.891 27.647 1.00 92.88 115 SER A CA 1
ATOM 890 C C . SER A 1 115 ? -10.364 5.951 27.918 1.00 92.88 115 SER A C 1
ATOM 892 O O . SER A 1 115 ? -9.677 6.792 27.348 1.00 92.88 115 SER A O 1
ATOM 894 N N . VAL A 1 116 ? -9.858 5.078 28.794 1.00 95.06 116 VAL A N 1
ATOM 895 C CA . VAL A 1 116 ? -8.448 4.945 29.181 1.00 95.06 116 VAL A CA 1
ATOM 896 C C . VAL A 1 116 ? -8.208 3.484 29.555 1.00 95.06 116 VAL A C 1
ATOM 898 O O . VAL A 1 116 ? -9.047 2.902 30.237 1.00 95.06 116 VAL A O 1
ATOM 901 N N . LEU A 1 117 ? -7.069 2.910 29.155 1.00 94.94 117 LEU A N 1
ATOM 902 C CA . LEU A 1 117 ? -6.660 1.564 29.574 1.00 94.94 117 LEU A CA 1
ATOM 903 C C . LEU A 1 117 ? -5.745 1.617 30.802 1.00 94.94 117 LEU A C 1
ATOM 905 O O . LEU A 1 117 ? -4.778 2.387 30.836 1.00 94.94 117 LEU A O 1
ATOM 909 N N . SER A 1 118 ? -6.033 0.781 31.801 1.00 96.44 118 SER A N 1
ATOM 910 C CA . SER A 1 118 ? -5.171 0.594 32.974 1.00 96.44 118 SER A CA 1
ATOM 911 C C . SER A 1 118 ? -3.927 -0.244 32.644 1.00 96.44 118 SER A C 1
ATOM 913 O O . SER A 1 118 ? -3.823 -0.840 31.577 1.00 96.44 118 SER A O 1
ATOM 915 N N . ALA A 1 119 ? -2.966 -0.338 33.570 1.00 96.12 119 ALA A N 1
ATOM 916 C CA . ALA A 1 119 ? -1.790 -1.196 33.384 1.00 96.12 119 ALA A CA 1
ATOM 917 C C . ALA A 1 119 ? -2.146 -2.695 33.258 1.00 96.12 119 ALA A C 1
ATOM 919 O O . ALA A 1 119 ? -1.480 -3.432 32.527 1.00 96.12 119 ALA A O 1
ATOM 920 N N . ASP A 1 120 ? -3.208 -3.141 33.938 1.00 96.69 120 ASP A N 1
ATOM 921 C CA . ASP A 1 120 ? -3.714 -4.512 33.814 1.00 96.69 120 ASP A CA 1
ATOM 922 C C . ASP A 1 120 ? -4.340 -4.739 32.430 1.00 96.69 120 ASP A C 1
ATOM 924 O O . ASP A 1 120 ? -4.011 -5.716 31.755 1.00 96.69 120 ASP A O 1
ATOM 928 N N . ASP A 1 121 ? -5.134 -3.776 31.944 1.00 96.19 121 ASP A N 1
ATOM 929 C CA . ASP A 1 121 ? -5.690 -3.814 30.585 1.00 96.19 121 ASP A CA 1
ATOM 930 C C . ASP A 1 121 ? -4.583 -3.854 29.528 1.00 96.19 121 ASP A C 1
ATOM 932 O O . ASP A 1 121 ? -4.676 -4.633 28.585 1.00 96.19 121 ASP A O 1
ATOM 936 N N . MET A 1 122 ? -3.507 -3.079 29.704 1.00 97.25 122 MET A N 1
ATOM 937 C CA . MET A 1 122 ? -2.343 -3.114 28.809 1.00 97.25 122 MET A CA 1
ATOM 938 C C . MET A 1 122 ? -1.683 -4.494 28.784 1.00 97.25 122 MET A C 1
ATOM 940 O O . MET A 1 122 ? -1.352 -5.000 27.714 1.00 97.25 122 MET A O 1
ATOM 944 N N . THR A 1 123 ? -1.529 -5.129 29.947 1.00 96.19 123 THR A N 1
ATOM 945 C CA . THR A 1 123 ? -0.943 -6.475 30.049 1.00 96.19 123 THR A CA 1
ATOM 946 C C . THR A 1 123 ? -1.809 -7.500 29.316 1.00 96.19 123 THR A C 1
ATOM 948 O O . THR A 1 123 ? -1.301 -8.321 28.547 1.00 96.19 123 THR A O 1
ATOM 951 N N . ARG A 1 124 ? -3.131 -7.425 29.505 1.00 95.94 124 ARG A N 1
ATOM 952 C CA . ARG A 1 124 ? -4.100 -8.301 28.836 1.00 95.94 124 ARG A CA 1
ATOM 953 C C . ARG A 1 124 ? -4.147 -8.060 27.331 1.00 95.94 124 ARG A C 1
ATOM 955 O O . ARG A 1 124 ? -4.085 -9.022 26.571 1.00 95.94 124 ARG A O 1
ATOM 962 N N . LEU A 1 125 ? -4.177 -6.803 26.894 1.00 95.38 125 LEU A N 1
ATOM 963 C CA . LEU A 1 125 ? -4.120 -6.424 25.483 1.00 95.38 125 LEU A CA 1
ATOM 964 C C . LEU A 1 125 ? -2.881 -7.018 24.809 1.00 95.38 125 LEU A C 1
ATOM 966 O O . LEU A 1 125 ? -3.000 -7.690 23.785 1.00 95.38 125 LEU A O 1
ATOM 970 N N . THR A 1 126 ? -1.701 -6.834 25.401 1.00 95.38 126 THR A N 1
ATOM 971 C CA . THR A 1 126 ? -0.462 -7.380 24.844 1.00 95.38 126 THR A CA 1
ATOM 972 C C . THR A 1 126 ? -0.494 -8.907 24.784 1.00 95.38 126 THR A C 1
ATOM 974 O O . THR A 1 126 ? -0.052 -9.485 23.791 1.00 95.38 126 THR A O 1
ATOM 977 N N . ALA A 1 127 ? -1.052 -9.579 25.796 1.00 94.19 127 ALA A N 1
ATOM 978 C CA . ALA A 1 127 ? -1.211 -11.032 25.784 1.00 94.19 127 ALA A CA 1
ATOM 979 C C . ALA A 1 127 ? -2.141 -11.512 24.653 1.00 94.19 127 ALA A C 1
ATOM 981 O O . ALA A 1 127 ? -1.808 -12.475 23.960 1.00 94.19 127 ALA A O 1
ATOM 982 N N . VAL A 1 128 ? -3.261 -10.820 24.421 1.00 92.62 128 VAL A N 1
ATOM 983 C CA . VAL A 1 128 ? -4.195 -11.113 23.318 1.00 92.62 128 VAL A CA 1
ATOM 984 C C . VAL A 1 128 ? -3.513 -10.937 21.966 1.00 92.62 128 VAL A C 1
ATOM 986 O O . VAL A 1 128 ? -3.612 -11.818 21.111 1.00 92.62 128 VAL A O 1
ATOM 989 N N . LEU A 1 129 ? -2.778 -9.837 21.782 1.00 91.69 129 LEU A N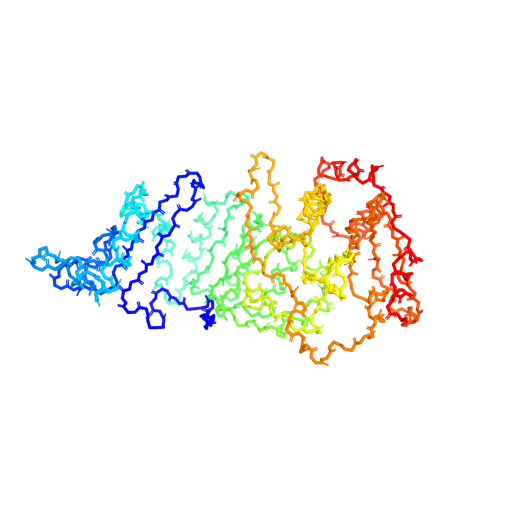 1
ATOM 990 C CA . LEU A 1 129 ? -2.053 -9.568 20.541 1.00 91.69 129 LEU A CA 1
ATOM 991 C C . LEU A 1 129 ? -0.975 -10.632 20.290 1.00 91.69 129 LEU A C 1
ATOM 993 O O . LEU A 1 129 ? -0.932 -11.189 19.198 1.00 91.69 129 LEU A O 1
ATOM 997 N N . LYS A 1 130 ? -0.192 -11.012 21.310 1.00 89.69 130 LYS A N 1
ATOM 998 C CA . LYS A 1 130 ? 0.798 -12.109 21.232 1.00 89.69 130 LYS A CA 1
ATOM 999 C C . LYS A 1 130 ? 0.164 -13.462 20.891 1.00 89.69 130 LYS A C 1
ATOM 1001 O O . LYS A 1 130 ? 0.758 -14.264 20.176 1.00 89.69 130 LYS A O 1
ATOM 1006 N N . GLY A 1 131 ? -1.040 -13.735 21.394 1.00 79.00 131 GLY A N 1
ATOM 1007 C CA . GLY A 1 131 ? -1.774 -14.963 21.074 1.00 79.00 131 GLY A CA 1
ATOM 1008 C C . GLY A 1 131 ? -2.235 -15.038 19.613 1.00 79.00 131 GLY A C 1
ATOM 1009 O O . GLY A 1 131 ? -2.440 -16.133 19.093 1.00 79.00 131 GLY A O 1
ATOM 1010 N N . ALA A 1 132 ? -2.369 -13.888 18.947 1.00 70.44 132 ALA A N 1
ATOM 1011 C CA . ALA A 1 132 ? -2.836 -13.763 17.567 1.00 70.44 132 ALA A CA 1
ATOM 1012 C C . ALA A 1 132 ? -1.706 -13.545 16.537 1.00 70.44 132 ALA A C 1
ATOM 1014 O O . ALA A 1 132 ? -1.967 -13.566 15.331 1.00 70.44 132 ALA A O 1
ATOM 1015 N N . THR A 1 133 ? -0.457 -13.338 16.970 1.00 67.12 133 THR A N 1
ATOM 1016 C CA . THR A 1 133 ? 0.663 -13.003 16.076 1.00 67.12 133 THR A CA 1
ATOM 1017 C C . THR A 1 133 ? 1.162 -14.213 15.289 1.00 67.12 133 THR A C 1
ATOM 1019 O O . THR A 1 133 ? 2.128 -14.878 15.654 1.00 67.12 133 THR A O 1
ATOM 1022 N N . HIS A 1 134 ? 0.544 -14.459 14.136 1.00 76.94 134 HIS A N 1
ATOM 1023 C CA . HIS A 1 134 ? 1.287 -14.983 12.991 1.00 76.94 134 HIS A CA 1
ATOM 1024 C C . HIS A 1 134 ? 2.265 -13.885 12.509 1.00 76.94 134 HIS A C 1
ATOM 1026 O O . HIS A 1 134 ? 1.888 -12.715 12.549 1.00 76.94 134 HIS A O 1
ATOM 1032 N N . PRO A 1 135 ? 3.472 -14.186 11.988 1.00 75.12 135 PRO A N 1
ATOM 1033 C CA . PRO A 1 135 ? 4.426 -13.155 11.532 1.00 75.12 135 PRO A CA 1
ATOM 1034 C C . PRO A 1 135 ? 3.870 -12.166 10.487 1.00 75.12 135 PRO A C 1
ATOM 1036 O O . PRO A 1 135 ? 4.354 -11.046 10.345 1.00 75.12 135 PRO A O 1
ATOM 1039 N N . ASN A 1 136 ? 2.833 -12.594 9.760 1.00 79.81 136 ASN A N 1
ATOM 1040 C CA . ASN A 1 136 ? 2.117 -11.794 8.760 1.00 79.81 136 ASN A CA 1
ATOM 1041 C C . ASN A 1 136 ? 0.737 -11.300 9.239 1.00 79.81 136 ASN A C 1
ATOM 1043 O O . ASN A 1 136 ? 0.012 -10.691 8.450 1.00 79.81 136 ASN A O 1
ATOM 1047 N N . ALA A 1 137 ? 0.346 -11.594 10.483 1.00 87.00 137 ALA A N 1
ATOM 1048 C CA . ALA A 1 137 ? -0.867 -11.043 11.072 1.00 87.00 137 ALA A CA 1
ATOM 1049 C C . ALA A 1 137 ? -0.707 -9.532 11.265 1.00 87.00 137 ALA A C 1
ATOM 1051 O O . ALA A 1 137 ? 0.396 -9.022 11.472 1.00 87.00 137 ALA A O 1
ATOM 1052 N N . VAL A 1 138 ? -1.825 -8.819 11.176 1.00 90.88 138 VAL A N 1
ATOM 1053 C CA . VAL A 1 138 ? -1.867 -7.388 11.458 1.00 90.88 138 VAL A CA 1
ATOM 1054 C C . VAL A 1 138 ? -1.914 -7.203 12.968 1.00 90.88 138 VAL A C 1
ATOM 1056 O O . VAL A 1 138 ? -2.825 -7.702 13.626 1.00 90.88 138 VAL A O 1
ATOM 1059 N N . VAL A 1 139 ? -0.935 -6.484 13.513 1.00 94.56 139 VAL A N 1
ATOM 1060 C CA . VAL A 1 139 ? -1.016 -5.953 14.874 1.00 94.56 139 VAL A CA 1
ATOM 1061 C C . VAL A 1 139 ? -1.984 -4.781 14.828 1.00 94.56 139 VAL A C 1
ATOM 1063 O O . VAL A 1 139 ? -1.637 -3.719 14.321 1.00 94.56 139 VAL A O 1
ATOM 1066 N N . ASP A 1 140 ? -3.210 -4.994 15.296 1.00 94.81 140 ASP A N 1
ATOM 1067 C CA . ASP A 1 140 ? -4.260 -3.980 15.258 1.00 94.81 140 ASP A CA 1
ATOM 1068 C C . ASP A 1 140 ? -4.365 -3.240 16.597 1.00 94.81 140 ASP A C 1
ATOM 1070 O O . ASP A 1 140 ? -4.821 -3.787 17.603 1.00 94.81 140 ASP A O 1
ATOM 1074 N N . LEU A 1 141 ? -3.935 -1.980 16.589 1.00 96.75 141 LEU A N 1
ATOM 1075 C CA . LEU A 1 141 ? -4.074 -1.016 17.677 1.00 96.75 141 LEU A CA 1
ATOM 1076 C C . LEU A 1 141 ? -5.077 0.100 17.337 1.00 96.75 141 LEU A C 1
ATOM 1078 O O . LEU A 1 141 ? -5.170 1.095 18.063 1.00 96.75 141 LEU A O 1
ATOM 1082 N N . SER A 1 142 ? -5.818 -0.036 16.237 1.00 96.00 142 SER A N 1
ATOM 1083 C CA . SER A 1 142 ? -6.749 0.980 15.763 1.00 96.00 142 SER A CA 1
ATOM 1084 C C . SER A 1 142 ? -7.869 1.234 16.766 1.00 96.00 142 SER A C 1
ATOM 1086 O O . SER A 1 142 ? -8.412 0.314 17.398 1.00 96.00 142 SER A O 1
ATOM 1088 N N . ARG A 1 143 ? -8.236 2.514 16.899 1.00 94.81 143 ARG A N 1
ATOM 1089 C CA . ARG A 1 143 ? -9.325 3.000 17.770 1.00 94.81 143 ARG A CA 1
ATOM 1090 C C . ARG A 1 143 ? -9.171 2.664 19.261 1.00 94.81 143 ARG A C 1
ATOM 1092 O O . ARG A 1 143 ? -10.112 2.878 20.022 1.00 94.81 143 ARG A O 1
ATOM 1099 N N . LEU A 1 144 ? -8.024 2.145 19.701 1.00 96.00 144 LEU A N 1
ATOM 1100 C CA . LEU A 1 144 ? -7.754 1.962 21.123 1.00 96.00 144 LEU A CA 1
ATOM 1101 C C . LEU A 1 144 ? -7.377 3.313 21.754 1.00 96.00 144 LEU A C 1
ATOM 1103 O O . LEU A 1 144 ? -6.632 4.082 21.140 1.00 96.00 144 LEU A O 1
ATOM 1107 N N . PRO A 1 145 ? -7.830 3.608 22.985 1.00 96.88 145 PRO A N 1
ATOM 1108 C CA . PRO A 1 145 ? -7.533 4.861 23.682 1.00 96.88 145 PRO A CA 1
ATOM 1109 C C . PRO A 1 145 ? -6.111 4.843 24.282 1.00 96.88 145 PRO A C 1
ATOM 1111 O O . PRO A 1 145 ? -5.918 5.012 25.488 1.00 96.88 145 PRO A O 1
ATOM 1114 N N . LEU A 1 146 ? -5.105 4.570 23.449 1.00 97.62 146 LEU A N 1
ATOM 1115 C CA . LEU A 1 146 ? -3.706 4.450 23.850 1.00 97.62 146 LEU A CA 1
ATOM 1116 C C . LEU A 1 146 ? -2.977 5.784 23.708 1.00 97.62 146 LEU A C 1
ATOM 1118 O O . LEU A 1 146 ? -3.097 6.485 22.705 1.00 97.62 146 LEU A O 1
ATOM 1122 N N . THR A 1 147 ? -2.142 6.099 24.692 1.00 97.94 147 THR A N 1
ATOM 1123 C CA . THR A 1 147 ? -1.133 7.159 24.575 1.00 97.94 147 THR A CA 1
ATOM 1124 C C . THR A 1 147 ? 0.041 6.709 23.701 1.00 97.94 147 THR A C 1
ATOM 1126 O O . THR A 1 147 ? 0.270 5.514 23.514 1.00 97.94 147 THR A O 1
ATOM 1129 N N . ALA A 1 148 ? 0.855 7.658 23.230 1.00 98.31 148 ALA A N 1
ATOM 1130 C CA . ALA A 1 148 ? 2.040 7.366 22.420 1.00 98.31 148 ALA A CA 1
ATOM 1131 C C . ALA A 1 148 ? 2.988 6.373 23.116 1.00 98.31 148 ALA A C 1
ATOM 1133 O O . ALA A 1 148 ? 3.416 5.390 22.517 1.00 98.31 148 ALA A O 1
ATOM 1134 N N . ASN A 1 149 ? 3.253 6.579 24.411 1.00 98.19 149 ASN A N 1
ATOM 1135 C CA . ASN A 1 149 ? 4.122 5.698 25.193 1.00 98.19 149 ASN A CA 1
ATOM 1136 C C . ASN A 1 149 ? 3.541 4.286 25.334 1.00 98.19 149 ASN A C 1
ATOM 1138 O O . ASN A 1 149 ? 4.287 3.314 25.274 1.00 98.19 149 ASN A O 1
ATOM 1142 N N . GLN A 1 150 ? 2.221 4.161 25.497 1.00 98.00 150 GLN A N 1
ATOM 1143 C CA . GLN A 1 150 ? 1.564 2.855 25.562 1.00 98.00 150 GLN A CA 1
ATOM 1144 C C . GLN A 1 150 ? 1.644 2.120 24.223 1.00 98.00 150 GLN A C 1
ATOM 1146 O O . GLN A 1 150 ? 1.957 0.934 24.222 1.00 98.00 150 GLN A O 1
ATOM 1151 N N . ILE A 1 151 ? 1.431 2.813 23.097 1.00 98.31 151 ILE A N 1
ATOM 1152 C CA . ILE A 1 151 ? 1.608 2.231 21.756 1.00 98.31 151 ILE A CA 1
ATOM 1153 C C . ILE A 1 151 ? 3.030 1.691 21.619 1.00 98.31 151 ILE A C 1
ATOM 1155 O O . ILE A 1 151 ? 3.215 0.513 21.330 1.00 98.31 151 ILE A O 1
ATOM 1159 N N . LEU A 1 152 ? 4.039 2.523 21.888 1.00 98.00 152 LEU A N 1
ATOM 1160 C CA . LEU A 1 152 ? 5.438 2.118 21.754 1.00 98.00 152 LEU A CA 1
ATOM 1161 C C . LEU A 1 152 ? 5.805 0.954 22.685 1.00 98.00 152 LEU A C 1
ATOM 1163 O O . LEU A 1 152 ? 6.479 0.031 22.238 1.00 98.00 152 LEU A O 1
ATOM 1167 N N . SER A 1 153 ? 5.304 0.950 23.924 1.00 97.56 153 SER A N 1
ATOM 1168 C CA . SER A 1 153 ? 5.513 -0.142 24.885 1.00 97.56 153 SER A CA 1
ATOM 1169 C C . SER A 1 153 ? 4.908 -1.466 24.411 1.00 97.56 153 SER A C 1
ATOM 1171 O O . SER A 1 153 ? 5.548 -2.506 24.544 1.00 97.56 153 SER A O 1
ATOM 1173 N N . VAL A 1 154 ? 3.696 -1.451 23.842 1.00 97.06 154 VAL A N 1
ATOM 1174 C CA . VAL A 1 154 ? 3.067 -2.666 23.291 1.00 97.06 154 VAL A CA 1
ATOM 1175 C C . VAL A 1 154 ? 3.878 -3.192 22.113 1.00 97.06 154 VAL A C 1
ATOM 1177 O O . VAL A 1 154 ? 4.171 -4.383 22.047 1.00 97.06 154 VAL A O 1
ATOM 1180 N N . LEU A 1 155 ? 4.281 -2.312 21.195 1.00 96.88 155 LEU A N 1
ATOM 1181 C CA . LEU A 1 155 ? 5.068 -2.711 20.028 1.00 96.88 155 LEU A CA 1
ATOM 1182 C C . LEU A 1 155 ? 6.446 -3.270 20.429 1.00 96.88 155 LEU A C 1
ATOM 1184 O O . LEU A 1 155 ? 6.898 -4.256 19.842 1.00 96.88 155 LEU A O 1
ATOM 1188 N N . GLU A 1 156 ? 7.077 -2.706 21.465 1.00 96.44 156 GLU A N 1
ATOM 1189 C CA . GLU A 1 156 ? 8.364 -3.178 21.994 1.00 96.44 156 GLU A CA 1
ATOM 1190 C C . GLU A 1 156 ? 8.260 -4.595 22.573 1.00 96.44 156 GLU A C 1
ATOM 1192 O O . GLU A 1 156 ? 9.202 -5.390 22.489 1.00 96.44 156 GLU A O 1
ATOM 1197 N N . GLU A 1 157 ? 7.105 -4.940 23.136 1.00 95.69 157 GLU A N 1
ATOM 1198 C CA . GLU A 1 157 ? 6.825 -6.279 23.637 1.00 95.69 157 GLU A CA 1
ATOM 1199 C C . GLU A 1 157 ? 6.504 -7.301 22.541 1.00 95.69 157 GLU A C 1
ATOM 1201 O O . GLU A 1 157 ? 6.722 -8.497 22.758 1.00 95.69 157 GLU A O 1
ATOM 1206 N N . LEU A 1 158 ? 5.970 -6.859 21.399 1.00 93.62 158 LEU A N 1
ATOM 1207 C CA . LEU A 1 158 ? 5.618 -7.730 20.273 1.00 93.62 158 LEU A CA 1
ATOM 1208 C C . LEU A 1 158 ? 6.833 -8.064 19.396 1.00 93.62 158 LEU A C 1
ATOM 1210 O O . LEU A 1 158 ? 6.938 -9.205 18.959 1.00 93.62 158 LEU A O 1
ATOM 1214 N N . ARG A 1 159 ? 7.754 -7.102 19.204 1.00 88.06 159 ARG A N 1
ATOM 1215 C CA . ARG A 1 159 ? 9.047 -7.165 18.474 1.00 88.06 159 ARG A CA 1
ATOM 1216 C C . ARG A 1 159 ? 9.002 -7.567 16.997 1.00 88.06 159 ARG A C 1
ATOM 1218 O O . ARG A 1 159 ? 9.586 -6.867 16.175 1.00 88.06 159 ARG A O 1
ATOM 1225 N N . ASP A 1 160 ? 8.302 -8.643 16.664 1.00 88.12 160 ASP A N 1
ATOM 1226 C CA . ASP A 1 160 ? 8.351 -9.307 15.364 1.00 88.12 160 ASP A CA 1
ATOM 1227 C C . ASP A 1 160 ? 6.992 -9.245 14.664 1.00 88.12 160 ASP A C 1
ATOM 1229 O O . ASP A 1 160 ? 6.224 -10.206 14.624 1.00 88.12 160 ASP A O 1
ATOM 1233 N N . PHE A 1 161 ? 6.697 -8.090 14.077 1.00 94.00 161 PHE A N 1
ATOM 1234 C CA . PHE A 1 161 ? 5.525 -7.902 13.229 1.00 94.00 161 PHE A CA 1
ATOM 1235 C C . PHE A 1 161 ? 5.909 -7.197 11.933 1.00 94.00 161 PHE A C 1
ATOM 1237 O O . PHE A 1 161 ? 6.821 -6.374 11.889 1.00 94.00 161 PHE A O 1
ATOM 1244 N N . LYS A 1 162 ? 5.186 -7.522 10.862 1.00 94.75 162 LYS A N 1
ATOM 1245 C CA . LYS A 1 162 ? 5.373 -6.906 9.540 1.00 94.75 162 LYS A CA 1
ATOM 1246 C C . LYS A 1 162 ? 4.259 -5.939 9.165 1.00 94.75 162 LYS A C 1
ATOM 1248 O O . LYS A 1 162 ? 4.417 -5.165 8.222 1.00 94.75 162 LYS A O 1
ATOM 1253 N N . ARG A 1 163 ? 3.124 -6.008 9.865 1.00 95.06 163 ARG A N 1
ATOM 1254 C CA . ARG A 1 163 ? 1.910 -5.255 9.552 1.00 95.06 163 ARG A CA 1
ATOM 1255 C C . ARG A 1 163 ? 1.347 -4.629 10.820 1.00 95.06 163 ARG A C 1
ATOM 1257 O O . ARG A 1 163 ? 1.089 -5.345 11.783 1.00 95.06 163 ARG A O 1
ATOM 1264 N N . LEU A 1 164 ? 1.158 -3.316 10.803 1.00 97.06 164 LEU A N 1
ATOM 1265 C CA . LEU A 1 164 ? 0.671 -2.538 11.939 1.00 97.06 164 LEU A CA 1
ATOM 1266 C C . LEU A 1 164 ? -0.523 -1.679 11.527 1.00 97.06 164 LEU A C 1
ATOM 1268 O O . LEU A 1 164 ? -0.420 -0.893 10.591 1.00 97.06 164 LEU A O 1
ATOM 1272 N N . ASP A 1 165 ? -1.635 -1.791 12.239 1.00 97.50 165 ASP A N 1
ATOM 1273 C CA . ASP A 1 165 ? -2.748 -0.856 12.124 1.00 97.50 165 ASP A CA 1
ATOM 1274 C C . ASP A 1 165 ? -2.803 0.032 13.365 1.00 97.50 165 ASP A C 1
ATOM 1276 O O . ASP A 1 165 ? -2.978 -0.452 14.479 1.00 97.50 165 ASP A O 1
ATOM 1280 N N . VAL A 1 166 ? -2.618 1.335 13.179 1.00 98.12 166 VAL A N 1
ATOM 1281 C CA . VAL A 1 166 ? -2.757 2.355 14.229 1.00 98.12 166 VAL A CA 1
ATOM 1282 C C . VAL A 1 166 ? -3.764 3.428 13.817 1.00 98.12 166 VAL A C 1
ATOM 1284 O O . VAL A 1 166 ? -3.759 4.533 14.363 1.00 98.12 166 VAL A O 1
ATOM 1287 N N . SER A 1 167 ? -4.636 3.113 12.857 1.00 97.19 167 SER A N 1
ATOM 1288 C CA . SER A 1 167 ? -5.628 4.054 12.352 1.00 97.19 167 SER A CA 1
ATOM 1289 C C . SER A 1 167 ? -6.538 4.581 13.465 1.00 97.19 167 SER A C 1
ATOM 1291 O O . SER A 1 167 ? -6.807 3.917 14.473 1.00 97.19 167 SER A O 1
ATOM 1293 N N . TYR A 1 168 ? -7.008 5.817 13.294 1.00 96.06 168 TYR A N 1
ATOM 1294 C CA . TYR A 1 168 ? -7.793 6.576 14.275 1.00 96.06 168 TYR A CA 1
ATOM 1295 C C . TYR A 1 168 ? -7.072 6.886 15.597 1.00 96.06 168 TYR A C 1
ATOM 1297 O O . TYR A 1 168 ? -7.698 7.404 16.525 1.00 96.06 168 TYR A O 1
ATOM 1305 N N . SER A 1 169 ? -5.768 6.618 15.715 1.00 97.44 169 SER A N 1
ATOM 1306 C CA . SER A 1 169 ? -5.011 6.979 16.913 1.00 97.44 169 SER A CA 1
ATOM 1307 C C . SER A 1 169 ? -4.517 8.424 16.850 1.00 97.44 169 SER A C 1
ATOM 1309 O O . SER A 1 169 ? -3.596 8.754 16.102 1.00 97.44 169 SER A O 1
ATOM 1311 N N . GLN A 1 170 ? -5.084 9.284 17.702 1.00 97.38 170 GLN A N 1
ATOM 1312 C CA . GLN A 1 170 ? -4.638 10.677 17.866 1.00 97.38 170 GLN A CA 1
ATOM 1313 C C . GLN A 1 170 ? -3.257 10.795 18.525 1.00 97.38 170 GLN A C 1
ATOM 1315 O O . GLN A 1 170 ? -2.658 11.866 18.530 1.00 97.38 170 GLN A O 1
ATOM 1320 N N . ALA A 1 171 ? -2.744 9.701 19.088 1.00 98.06 171 ALA A N 1
ATOM 1321 C CA . ALA A 1 171 ? -1.422 9.658 19.692 1.00 98.06 171 ALA A CA 1
ATOM 1322 C C . ALA A 1 171 ? -0.294 9.421 18.674 1.00 98.06 171 ALA A C 1
ATOM 1324 O O . ALA A 1 171 ? 0.872 9.573 19.034 1.00 98.06 171 ALA A O 1
ATOM 1325 N N . VAL A 1 172 ? -0.611 9.031 17.433 1.00 98.31 172 VAL A N 1
ATOM 1326 C CA . VAL A 1 172 ? 0.387 8.750 16.391 1.00 98.31 172 VAL A CA 1
ATOM 1327 C C . VAL A 1 172 ? 0.593 9.989 15.527 1.00 98.31 172 VAL A C 1
ATOM 1329 O O . VAL A 1 172 ? 0.025 10.124 14.449 1.00 98.31 172 VAL A O 1
ATOM 1332 N N . ASP A 1 173 ? 1.406 10.913 16.030 1.00 97.56 173 ASP A N 1
ATOM 1333 C CA . ASP A 1 173 ? 1.903 12.055 15.262 1.00 97.56 173 ASP A CA 1
ATOM 1334 C C . ASP A 1 173 ? 3.143 11.682 14.420 1.00 97.56 173 ASP A C 1
ATOM 1336 O O . ASP A 1 173 ? 3.628 10.544 14.438 1.00 97.56 173 ASP A O 1
ATOM 1340 N N . ASN A 1 174 ? 3.694 12.664 13.698 1.00 97.06 174 ASN A N 1
ATOM 1341 C CA . ASN A 1 174 ? 4.918 12.516 12.902 1.00 97.06 174 ASN A CA 1
ATOM 1342 C C . ASN A 1 174 ? 6.094 11.934 13.730 1.00 97.06 174 ASN A C 1
ATOM 1344 O O . ASN A 1 174 ? 6.825 11.058 13.262 1.00 97.06 174 ASN A O 1
ATOM 1348 N N . ARG A 1 175 ? 6.248 12.331 15.002 1.00 97.69 175 ARG A N 1
ATOM 1349 C CA . ARG A 1 175 ? 7.355 11.863 15.858 1.00 97.69 175 ARG A CA 1
ATOM 1350 C C . ARG A 1 175 ? 7.206 10.388 16.208 1.00 97.69 175 ARG A C 1
ATOM 1352 O O . ARG A 1 175 ? 8.190 9.647 16.138 1.00 97.69 175 ARG A O 1
ATOM 1359 N N . VAL A 1 176 ? 6.001 9.965 16.582 1.00 98.31 176 VAL A N 1
ATOM 1360 C CA . VAL A 1 176 ? 5.703 8.561 16.901 1.00 98.31 176 VAL A CA 1
ATOM 1361 C C . VAL A 1 176 ? 5.827 7.696 15.652 1.00 98.31 176 VAL A C 1
ATOM 1363 O O . VAL A 1 176 ? 6.467 6.647 15.704 1.00 98.31 176 VAL A O 1
ATOM 1366 N N . PHE A 1 177 ? 5.305 8.154 14.515 1.00 98.25 177 PHE A N 1
ATOM 1367 C CA . PHE A 1 177 ? 5.434 7.452 13.239 1.00 98.25 177 PHE A CA 1
ATOM 1368 C C . PHE A 1 177 ? 6.900 7.262 12.827 1.00 98.25 177 PHE A C 1
ATOM 1370 O O . PHE A 1 177 ? 7.328 6.142 12.539 1.00 98.25 177 PHE A O 1
ATOM 1377 N N . LEU A 1 178 ? 7.716 8.318 12.902 1.00 97.50 178 LEU A N 1
ATOM 1378 C CA . LEU A 1 178 ? 9.151 8.230 12.636 1.00 97.50 178 LEU A CA 1
ATOM 1379 C C . LEU A 1 178 ? 9.866 7.291 13.617 1.00 97.50 178 LEU A C 1
ATOM 1381 O O . LEU A 1 178 ? 10.769 6.554 13.214 1.00 97.50 178 LEU A O 1
ATOM 1385 N N . HIS A 1 179 ? 9.477 7.288 14.896 1.00 97.75 179 HIS A N 1
ATOM 1386 C CA . HIS A 1 179 ? 10.007 6.335 15.870 1.00 97.75 179 HIS A CA 1
ATOM 1387 C C . HIS A 1 179 ? 9.675 4.891 15.469 1.00 97.75 179 HIS A C 1
ATOM 1389 O O . HIS A 1 179 ? 10.571 4.050 15.461 1.00 97.75 179 HIS A O 1
ATOM 1395 N N . ILE A 1 180 ? 8.435 4.610 15.059 1.00 98.00 180 ILE A N 1
ATOM 1396 C CA . ILE A 1 180 ? 8.013 3.284 14.583 1.00 98.00 180 ILE A CA 1
ATOM 1397 C C . ILE A 1 180 ? 8.876 2.839 13.388 1.00 98.00 180 ILE A C 1
ATOM 1399 O O . ILE A 1 180 ? 9.482 1.770 13.443 1.00 98.00 180 ILE A O 1
ATOM 1403 N N . LEU A 1 181 ? 9.035 3.674 12.354 1.00 97.19 181 LEU A N 1
ATOM 1404 C CA . LEU A 1 181 ? 9.874 3.351 11.183 1.00 97.19 181 LEU A CA 1
ATOM 1405 C C . LEU A 1 181 ? 11.366 3.175 11.536 1.00 97.19 181 LEU A C 1
ATOM 1407 O O . LEU A 1 181 ? 12.131 2.460 10.873 1.00 97.19 181 LEU A O 1
ATOM 1411 N N . ARG A 1 182 ? 11.838 3.856 12.583 1.00 96.19 182 ARG A N 1
ATOM 1412 C CA . ARG A 1 182 ? 13.216 3.720 13.068 1.00 96.19 182 ARG A CA 1
ATOM 1413 C C . ARG A 1 182 ? 13.435 2.413 13.810 1.00 96.19 182 ARG A C 1
ATOM 1415 O O . ARG A 1 182 ? 14.455 1.777 13.552 1.00 96.19 182 ARG A O 1
ATOM 1422 N N . THR A 1 183 ? 12.499 2.031 14.663 1.00 96.62 183 THR A N 1
ATOM 1423 C CA . THR A 1 183 ? 12.618 0.873 15.549 1.00 96.62 183 THR A CA 1
ATOM 1424 C C . THR A 1 183 ? 12.327 -0.438 14.816 1.00 96.62 183 THR A C 1
ATOM 1426 O O . THR A 1 183 ? 13.095 -1.389 14.947 1.00 96.62 183 THR A O 1
ATOM 1429 N N . TYR A 1 184 ? 11.287 -0.490 13.979 1.00 95.81 184 TYR A N 1
ATOM 1430 C CA . TYR A 1 184 ? 10.795 -1.738 13.383 1.00 95.81 184 TYR A CA 1
ATOM 1431 C C . TYR A 1 184 ? 11.197 -1.865 11.908 1.00 95.81 184 TYR A C 1
ATOM 1433 O O . TYR A 1 184 ? 10.426 -1.565 11.002 1.00 95.81 184 TYR A O 1
ATOM 1441 N N . LYS A 1 185 ? 12.430 -2.321 11.649 1.00 94.31 185 LYS A N 1
ATOM 1442 C CA . LYS A 1 185 ? 12.993 -2.455 10.283 1.00 94.31 185 LYS A CA 1
ATOM 1443 C C . LYS A 1 185 ? 12.353 -3.534 9.415 1.00 94.31 185 LYS A C 1
ATOM 1445 O O . LYS A 1 185 ? 12.517 -3.511 8.202 1.00 94.31 185 LYS A O 1
ATOM 1450 N N . SER A 1 186 ? 11.648 -4.471 10.032 1.00 93.25 186 SER A N 1
ATOM 1451 C CA . SER A 1 186 ? 10.866 -5.509 9.360 1.00 93.25 186 SER A CA 1
ATOM 1452 C C . SER A 1 186 ? 9.447 -5.056 9.016 1.00 93.25 186 SER A C 1
ATOM 1454 O O . SER A 1 186 ? 8.706 -5.825 8.406 1.00 93.25 186 SER A O 1
ATOM 1456 N N . LEU A 1 187 ? 9.047 -3.840 9.407 1.00 96.00 187 LEU A N 1
ATOM 1457 C CA . LEU A 1 187 ? 7.732 -3.306 9.088 1.00 96.00 187 LEU A CA 1
ATOM 1458 C C . LEU A 1 187 ? 7.620 -3.101 7.574 1.00 96.00 187 LEU A C 1
ATOM 1460 O O . LEU A 1 187 ? 8.444 -2.409 6.973 1.00 96.00 187 LEU A O 1
ATOM 1464 N N . MET A 1 188 ? 6.591 -3.710 6.987 1.00 95.69 188 MET A N 1
ATOM 1465 C CA . MET A 1 188 ? 6.297 -3.667 5.551 1.00 95.69 188 MET A CA 1
ATOM 1466 C C . MET A 1 188 ? 4.981 -2.951 5.259 1.00 95.69 188 MET A C 1
ATOM 1468 O O . MET A 1 188 ? 4.824 -2.332 4.212 1.00 95.69 188 MET A O 1
ATOM 1472 N N . TRP A 1 189 ? 4.030 -3.014 6.187 1.00 96.06 189 TRP A N 1
ATOM 1473 C CA . TRP A 1 189 ? 2.695 -2.460 6.015 1.00 96.06 189 TRP A CA 1
ATOM 1474 C C . TRP A 1 189 ? 2.300 -1.660 7.245 1.00 96.06 189 TRP A C 1
ATOM 1476 O O . TRP A 1 189 ? 2.372 -2.176 8.364 1.00 96.06 189 TRP A O 1
ATOM 1486 N N . ILE A 1 190 ? 1.840 -0.429 7.049 1.00 97.81 190 ILE A N 1
ATOM 1487 C CA . ILE A 1 190 ? 1.288 0.370 8.137 1.00 97.81 190 ILE A CA 1
ATOM 1488 C C . ILE A 1 190 ? 0.028 1.119 7.712 1.00 97.81 190 ILE A C 1
ATOM 1490 O O . ILE A 1 190 ? -0.013 1.739 6.651 1.00 97.81 190 ILE A O 1
ATOM 1494 N N . ASN A 1 191 ? -1.000 1.074 8.555 1.00 97.75 191 ASN A N 1
ATOM 1495 C CA . ASN A 1 191 ? -2.205 1.877 8.404 1.00 97.75 191 ASN A CA 1
ATOM 1496 C C . ASN A 1 191 ? -2.201 3.035 9.405 1.00 97.75 191 ASN A C 1
ATOM 1498 O O . ASN A 1 191 ? -2.220 2.812 10.615 1.00 97.75 191 ASN A O 1
ATOM 1502 N N . ILE A 1 192 ? -2.163 4.260 8.877 1.00 97.94 192 ILE A N 1
ATOM 1503 C CA . ILE A 1 192 ? -2.166 5.522 9.631 1.00 97.94 192 ILE A CA 1
ATOM 1504 C C . ILE A 1 192 ? -3.350 6.415 9.222 1.00 97.94 192 ILE A C 1
ATOM 1506 O O . ILE A 1 192 ? -3.292 7.639 9.357 1.00 97.94 192 ILE A O 1
ATOM 1510 N N . LEU A 1 193 ? -4.428 5.827 8.689 1.00 95.56 193 LEU A N 1
ATOM 1511 C CA . LEU A 1 193 ? -5.653 6.564 8.374 1.00 95.56 193 LEU A CA 1
ATOM 1512 C C . LEU A 1 193 ? -6.189 7.265 9.628 1.00 95.56 193 LEU A C 1
ATOM 1514 O O . LEU A 1 193 ? -6.254 6.673 10.704 1.00 95.56 193 LEU A O 1
ATOM 1518 N N . HIS A 1 194 ? -6.589 8.529 9.489 1.00 94.81 194 HIS A N 1
ATOM 1519 C CA . HIS A 1 194 ? -7.091 9.369 10.586 1.00 94.81 194 HIS A CA 1
ATOM 1520 C C . HIS A 1 194 ? -6.119 9.584 11.766 1.00 94.81 194 HIS A C 1
ATOM 1522 O O . HIS A 1 194 ? -6.553 9.905 12.876 1.00 94.81 194 HIS A O 1
ATOM 1528 N N . CYS A 1 195 ? -4.814 9.435 11.543 1.00 97.38 195 CYS A N 1
ATOM 1529 C CA . CYS A 1 195 ? -3.782 9.930 12.453 1.00 97.38 195 CYS A CA 1
ATOM 1530 C C . CYS A 1 195 ? -3.463 11.412 12.158 1.00 97.38 195 CYS A C 1
ATOM 1532 O O . CYS A 1 195 ? -3.663 11.862 11.028 1.00 97.38 195 CYS A O 1
ATOM 1534 N N . PRO A 1 196 ? -2.946 12.190 13.128 1.00 97.56 196 PRO A N 1
ATOM 1535 C CA . PRO A 1 196 ? -2.526 13.582 12.932 1.00 97.56 196 PRO A CA 1
ATOM 1536 C C . PRO A 1 196 ? -1.175 13.677 12.196 1.00 97.56 196 PRO A C 1
ATOM 1538 O O . PRO A 1 196 ? -0.208 14.247 12.701 1.00 97.56 196 PRO A O 1
ATOM 1541 N N . ILE A 1 197 ? -1.103 13.087 11.003 1.00 97.69 197 ILE A N 1
ATOM 1542 C CA . ILE A 1 197 ? 0.046 13.124 10.096 1.00 97.69 197 ILE A CA 1
ATOM 1543 C C . ILE A 1 197 ? -0.455 13.739 8.796 1.00 97.69 197 ILE A C 1
ATOM 1545 O O . ILE A 1 197 ? -1.383 13.219 8.183 1.00 97.69 197 ILE A O 1
ATOM 1549 N N . SER A 1 198 ? 0.112 14.870 8.394 1.00 96.31 198 SER A N 1
ATOM 1550 C CA . SER A 1 198 ? -0.268 15.530 7.148 1.00 96.31 198 SER A CA 1
ATOM 1551 C C . SER A 1 198 ? 0.494 14.963 5.945 1.00 96.31 198 SER A C 1
ATOM 1553 O O . SER A 1 198 ? 1.490 14.247 6.068 1.00 96.31 198 SER A O 1
ATOM 1555 N N . MET A 1 199 ? 0.050 15.321 4.738 1.00 95.44 199 MET A N 1
ATOM 1556 C CA . MET A 1 199 ? 0.810 15.034 3.519 1.00 95.44 199 MET A CA 1
ATOM 1557 C C . MET A 1 199 ? 2.187 15.718 3.525 1.00 95.44 199 MET A C 1
ATOM 1559 O O . MET A 1 199 ? 3.154 15.119 3.057 1.00 95.44 199 MET A O 1
ATOM 1563 N N . ASP A 1 200 ? 2.280 16.932 4.075 1.00 96.81 200 ASP A N 1
ATOM 1564 C CA . ASP A 1 200 ? 3.540 17.673 4.172 1.00 96.81 200 ASP A CA 1
ATOM 1565 C C . ASP A 1 200 ? 4.505 17.013 5.165 1.00 96.81 200 ASP A C 1
ATOM 1567 O O . ASP A 1 200 ? 5.692 16.907 4.865 1.00 96.81 200 ASP A O 1
ATOM 1571 N N . ASP A 1 201 ? 4.000 16.465 6.278 1.00 97.50 201 ASP A N 1
ATOM 1572 C CA . ASP A 1 201 ? 4.807 15.664 7.211 1.00 97.50 201 ASP A CA 1
ATOM 1573 C C . ASP A 1 201 ? 5.431 14.452 6.505 1.00 97.50 201 ASP A C 1
ATOM 1575 O O . ASP A 1 201 ? 6.631 14.200 6.627 1.00 97.50 201 ASP A O 1
ATOM 1579 N N . LEU A 1 202 ? 4.633 13.700 5.737 1.00 97.62 202 LEU A N 1
ATOM 1580 C CA . LEU A 1 202 ? 5.130 12.545 4.982 1.00 97.62 202 LEU A CA 1
ATOM 1581 C C . LEU A 1 202 ? 6.151 12.961 3.925 1.00 97.62 202 LEU A C 1
ATOM 1583 O O . LEU A 1 202 ? 7.196 12.326 3.800 1.00 97.62 202 LEU A O 1
ATOM 1587 N N . LYS A 1 203 ? 5.876 14.039 3.190 1.00 96.75 203 LYS A N 1
ATOM 1588 C CA . LYS A 1 203 ? 6.796 14.591 2.196 1.00 96.75 203 LYS A CA 1
ATOM 1589 C C . LYS A 1 203 ? 8.135 14.972 2.826 1.00 96.75 203 LYS A C 1
ATOM 1591 O O . LYS A 1 203 ? 9.183 14.584 2.305 1.00 96.75 203 LYS A O 1
ATOM 1596 N N . GLU A 1 204 ? 8.113 15.695 3.943 1.00 97.12 204 GLU A N 1
ATOM 1597 C CA . GLU A 1 204 ? 9.314 16.096 4.678 1.00 97.12 204 GLU A CA 1
ATOM 1598 C C . GLU A 1 204 ? 10.102 14.868 5.154 1.00 97.12 204 GLU A C 1
ATOM 1600 O O . GLU A 1 204 ? 11.305 14.768 4.906 1.00 97.12 204 GLU A O 1
ATOM 1605 N N . LEU A 1 205 ? 9.428 13.893 5.771 1.00 96.69 205 LEU A N 1
ATOM 1606 C CA . LEU A 1 205 ? 10.053 12.654 6.239 1.00 96.69 205 LEU A CA 1
ATOM 1607 C C . LEU A 1 205 ? 10.729 11.873 5.112 1.00 96.69 205 LEU A C 1
ATOM 1609 O O . LEU A 1 205 ? 11.851 11.396 5.273 1.00 96.69 205 LEU A O 1
ATOM 1613 N N . MET A 1 206 ? 10.051 11.734 3.977 1.00 96.19 206 MET A N 1
ATOM 1614 C CA . MET A 1 206 ? 10.557 10.991 2.826 1.00 96.19 206 MET A CA 1
ATOM 1615 C C . MET A 1 206 ? 11.711 11.709 2.129 1.00 96.19 206 MET A C 1
ATOM 1617 O O . MET A 1 206 ? 12.611 11.053 1.615 1.00 96.19 206 MET A O 1
ATOM 1621 N N . THR A 1 207 ? 11.711 13.041 2.153 1.00 94.81 207 THR A N 1
ATOM 1622 C CA . THR A 1 207 ? 12.820 13.855 1.641 1.00 94.81 207 THR A CA 1
ATOM 1623 C C . THR A 1 207 ? 14.050 13.728 2.542 1.00 94.81 207 THR A C 1
ATOM 1625 O O . THR A 1 207 ? 15.164 13.544 2.057 1.00 94.81 207 THR A O 1
ATOM 1628 N N . ASN A 1 208 ? 13.852 13.789 3.862 1.00 95.69 208 ASN A N 1
ATOM 1629 C CA . ASN A 1 208 ? 14.943 13.871 4.835 1.00 95.69 208 ASN A CA 1
ATOM 1630 C C . ASN A 1 208 ? 15.510 12.506 5.266 1.00 95.69 208 ASN A C 1
ATOM 1632 O O . ASN A 1 208 ? 16.675 12.425 5.655 1.00 95.69 208 ASN A O 1
ATOM 1636 N N . ASP A 1 209 ? 14.712 11.433 5.248 1.00 95.88 209 ASP A N 1
ATOM 1637 C CA . ASP A 1 209 ? 15.118 10.095 5.713 1.00 95.88 209 ASP A CA 1
ATOM 1638 C C . ASP A 1 209 ? 14.550 8.970 4.801 1.00 95.88 209 ASP A C 1
ATOM 1640 O O . ASP A 1 209 ? 13.913 8.032 5.295 1.00 95.88 209 ASP A O 1
ATOM 1644 N N . PRO A 1 210 ? 14.781 9.008 3.465 1.00 95.19 210 PRO A N 1
ATOM 1645 C CA . PRO A 1 210 ? 14.175 8.072 2.499 1.00 95.19 210 PRO A CA 1
ATOM 1646 C C . PRO A 1 210 ? 14.497 6.600 2.796 1.00 95.19 210 PRO A C 1
ATOM 1648 O O . PRO A 1 210 ? 13.680 5.704 2.590 1.00 95.19 210 PRO A O 1
ATOM 1651 N N . GLN A 1 211 ? 15.672 6.340 3.369 1.00 95.88 211 GLN A N 1
ATOM 1652 C CA . GLN A 1 211 ? 16.127 5.013 3.791 1.00 95.88 211 GLN A CA 1
ATOM 1653 C C . GLN A 1 211 ? 15.188 4.298 4.777 1.00 95.88 211 GLN A C 1
ATOM 1655 O O . GLN A 1 211 ? 15.238 3.074 4.888 1.00 95.88 211 GLN A O 1
ATOM 1660 N N . ARG A 1 212 ? 14.327 5.024 5.506 1.00 96.44 212 ARG A N 1
ATOM 1661 C CA . ARG A 1 212 ? 13.352 4.425 6.440 1.00 96.44 212 ARG A CA 1
ATOM 1662 C C . ARG A 1 212 ? 12.197 3.727 5.743 1.00 96.44 212 ARG A C 1
ATOM 1664 O O . ARG A 1 212 ? 11.546 2.900 6.368 1.00 96.44 212 ARG A O 1
ATOM 1671 N N . PHE A 1 213 ? 11.976 4.034 4.472 1.00 97.00 213 PHE A N 1
ATOM 1672 C CA . PHE A 1 213 ? 10.860 3.520 3.690 1.00 97.00 213 PHE A CA 1
ATOM 1673 C C . PHE A 1 213 ? 11.235 2.298 2.842 1.00 97.00 213 PHE A C 1
ATOM 1675 O O . PHE A 1 213 ? 10.370 1.720 2.202 1.00 97.00 213 PHE A O 1
ATOM 1682 N N . ARG A 1 214 ? 12.501 1.857 2.861 1.00 95.75 214 ARG A N 1
ATOM 1683 C CA . ARG A 1 214 ? 13.009 0.762 2.007 1.00 95.75 214 ARG A CA 1
ATOM 1684 C C . ARG A 1 214 ? 12.423 -0.617 2.304 1.00 95.75 214 ARG A C 1
ATOM 1686 O O . ARG A 1 214 ? 12.455 -1.491 1.444 1.00 95.75 214 ARG A O 1
ATOM 1693 N N . SER A 1 215 ? 11.940 -0.836 3.526 1.00 95.25 215 SER A N 1
ATOM 1694 C CA . SER A 1 215 ? 11.214 -2.057 3.897 1.00 95.25 215 SER A CA 1
ATOM 1695 C C . SER A 1 215 ? 9.706 -1.921 3.704 1.00 95.25 215 SER A C 1
ATOM 1697 O O . SER A 1 215 ? 9.002 -2.925 3.746 1.00 95.25 215 SER A O 1
ATOM 1699 N N . ILE A 1 216 ? 9.207 -0.695 3.520 1.00 96.44 216 ILE A N 1
ATOM 1700 C CA . ILE A 1 216 ? 7.782 -0.393 3.494 1.00 96.44 216 ILE A CA 1
ATOM 1701 C C . ILE A 1 216 ? 7.243 -0.644 2.089 1.00 96.44 216 ILE A C 1
ATOM 1703 O O . ILE A 1 216 ? 7.620 0.008 1.120 1.00 96.44 216 ILE A O 1
ATOM 1707 N N . GLU A 1 217 ? 6.306 -1.575 2.003 1.00 94.50 217 GLU A N 1
ATOM 1708 C CA . GLU A 1 217 ? 5.503 -1.840 0.812 1.00 94.50 217 GLU A CA 1
ATOM 1709 C C . GLU A 1 217 ? 4.279 -0.945 0.758 1.00 94.50 217 GLU A C 1
ATOM 1711 O O . GLU A 1 217 ? 3.783 -0.613 -0.318 1.00 94.50 217 GLU A O 1
ATOM 1716 N N . THR A 1 218 ? 3.725 -0.593 1.919 1.00 95.00 218 THR A N 1
ATOM 1717 C CA . THR A 1 218 ? 2.461 0.135 1.980 1.00 95.00 218 THR A CA 1
ATOM 1718 C C . THR A 1 218 ? 2.334 0.998 3.216 1.00 95.00 218 THR A C 1
ATOM 1720 O O . THR A 1 218 ? 2.571 0.567 4.345 1.00 95.00 218 THR A O 1
ATOM 1723 N N . ILE A 1 219 ? 1.832 2.203 2.960 1.00 96.69 219 ILE A N 1
ATOM 1724 C CA . ILE A 1 219 ? 1.334 3.140 3.953 1.00 96.69 219 ILE A CA 1
ATOM 1725 C C . ILE A 1 219 ? -0.100 3.474 3.552 1.00 96.69 219 ILE A C 1
ATOM 1727 O O . ILE A 1 219 ? -0.313 4.099 2.512 1.00 96.69 219 ILE A O 1
ATOM 1731 N N . LEU A 1 220 ? -1.085 3.075 4.356 1.00 95.69 220 LEU A N 1
ATOM 1732 C CA . LEU A 1 220 ? -2.456 3.543 4.162 1.00 95.69 220 LEU A CA 1
ATOM 1733 C C . LEU A 1 220 ? -2.586 4.932 4.783 1.00 95.69 220 LEU A C 1
ATOM 1735 O O . LEU A 1 220 ? -2.607 5.090 6.003 1.00 95.69 220 LEU A O 1
ATOM 1739 N N . HIS A 1 221 ? -2.617 5.934 3.912 1.00 95.69 221 HIS A N 1
ATOM 1740 C CA . HIS A 1 221 ? -2.755 7.346 4.240 1.00 95.69 221 HIS A CA 1
ATOM 1741 C C . HIS A 1 221 ? -3.440 8.060 3.064 1.00 95.69 221 HIS A C 1
ATOM 1743 O O . HIS A 1 221 ? -3.122 7.723 1.918 1.00 95.69 221 HIS A O 1
ATOM 1749 N N . PRO A 1 222 ? -4.306 9.072 3.280 1.00 92.38 222 PRO A N 1
ATOM 1750 C CA . PRO A 1 222 ? -5.065 9.699 2.194 1.00 92.38 222 PRO A CA 1
ATOM 1751 C C . PRO A 1 222 ? -4.197 10.211 1.032 1.00 92.38 222 PRO A C 1
ATOM 1753 O O . PRO A 1 222 ? -4.586 10.092 -0.128 1.00 92.38 222 PRO A O 1
ATOM 1756 N N . ALA A 1 223 ? -2.978 10.686 1.318 1.00 91.19 223 ALA A N 1
ATOM 1757 C CA . ALA A 1 223 ? -2.022 11.134 0.294 1.00 91.19 223 ALA A CA 1
ATOM 1758 C C . ALA A 1 223 ? -1.702 10.069 -0.775 1.00 91.19 223 ALA A C 1
ATOM 1760 O O . ALA A 1 223 ? -1.448 10.418 -1.924 1.00 91.19 223 ALA A O 1
ATOM 1761 N N . PHE A 1 224 ? -1.735 8.779 -0.426 1.00 92.69 224 PHE A N 1
ATOM 1762 C CA . PHE A 1 224 ? -1.378 7.682 -1.333 1.00 92.69 224 PHE A CA 1
ATOM 1763 C C . PHE A 1 224 ? -2.590 6.979 -1.955 1.00 92.69 224 PHE A C 1
ATOM 1765 O O . PHE A 1 224 ? -2.414 6.073 -2.766 1.00 92.69 224 PHE A O 1
ATOM 1772 N N . LEU A 1 225 ? -3.815 7.389 -1.609 1.00 87.25 225 LEU A N 1
ATOM 1773 C CA . LEU A 1 225 ? -5.052 6.750 -2.079 1.00 87.25 225 LEU A CA 1
ATOM 1774 C C . LEU A 1 225 ? -5.732 7.504 -3.232 1.00 87.25 225 LEU A C 1
ATOM 1776 O O . LEU A 1 225 ? -6.682 6.999 -3.822 1.00 87.25 225 LEU A O 1
ATOM 1780 N N . THR A 1 226 ? -5.253 8.701 -3.582 1.00 83.62 226 THR A N 1
ATOM 1781 C CA . THR A 1 226 ? -5.879 9.552 -4.613 1.00 83.62 226 THR A CA 1
ATOM 1782 C C . THR A 1 226 ? -5.194 9.476 -5.978 1.00 83.62 226 THR A C 1
ATOM 1784 O O . THR A 1 226 ? -5.801 9.828 -6.988 1.00 83.62 226 THR A O 1
ATOM 1787 N N . GLY A 1 227 ? -3.922 9.062 -6.026 1.00 81.94 227 GLY A N 1
ATOM 1788 C CA . GLY A 1 227 ? -3.078 9.135 -7.227 1.00 81.94 227 GLY A CA 1
ATOM 1789 C C . GLY A 1 227 ? -2.631 10.551 -7.604 1.00 81.94 227 GLY A C 1
ATOM 1790 O O . GLY A 1 227 ? -1.983 10.731 -8.637 1.00 81.94 227 GLY A O 1
ATOM 1791 N N . LYS A 1 228 ? -2.962 11.549 -6.775 1.00 84.81 228 LYS A N 1
ATOM 1792 C CA . LYS A 1 228 ? -2.694 12.977 -6.994 1.00 84.81 228 LYS A CA 1
ATOM 1793 C C . LYS A 1 228 ? -1.591 13.476 -6.063 1.00 84.81 228 LYS A C 1
ATOM 1795 O O . LYS A 1 228 ? -1.817 14.337 -5.217 1.00 84.81 228 LYS A O 1
ATOM 1800 N N . LEU A 1 229 ? -0.403 12.892 -6.189 1.00 87.25 229 LEU A N 1
ATOM 1801 C CA . LEU A 1 229 ? 0.758 13.370 -5.443 1.00 87.25 229 LEU A CA 1
ATOM 1802 C C . LEU A 1 229 ? 1.226 14.722 -6.011 1.00 87.25 229 LEU A C 1
ATOM 1804 O O . LEU A 1 229 ? 1.281 14.859 -7.236 1.00 87.25 229 LEU A O 1
ATOM 1808 N N . PRO A 1 230 ? 1.586 15.702 -5.160 1.00 87.62 230 PRO A N 1
ATOM 1809 C CA . PRO A 1 230 ? 2.215 16.941 -5.607 1.00 87.62 230 PRO A CA 1
ATOM 1810 C C . PRO A 1 230 ? 3.441 16.682 -6.490 1.00 87.62 230 PRO A C 1
ATOM 1812 O O . PRO A 1 230 ? 4.175 15.713 -6.287 1.00 87.62 230 PRO A O 1
ATOM 1815 N N . ALA A 1 231 ? 3.698 17.567 -7.457 1.00 86.06 231 ALA A N 1
ATOM 1816 C CA . ALA A 1 231 ? 4.816 17.417 -8.394 1.00 86.06 231 ALA A CA 1
ATOM 1817 C C . ALA A 1 231 ? 6.193 17.370 -7.703 1.00 86.06 231 ALA A C 1
ATOM 1819 O O . ALA A 1 231 ? 7.131 16.774 -8.241 1.00 86.06 231 ALA A O 1
ATOM 1820 N N . ASP A 1 232 ? 6.296 17.980 -6.523 1.00 88.25 232 ASP A N 1
ATOM 1821 C CA . ASP A 1 232 ? 7.482 18.038 -5.671 1.00 88.25 232 ASP A CA 1
ATOM 1822 C C . ASP A 1 232 ? 7.473 16.992 -4.540 1.00 88.25 232 ASP A C 1
ATOM 1824 O O . ASP A 1 232 ? 8.293 17.054 -3.625 1.00 88.25 232 ASP A O 1
ATOM 1828 N N . PHE A 1 233 ? 6.544 16.032 -4.575 1.00 92.88 233 PHE A N 1
ATOM 1829 C CA . PHE A 1 233 ? 6.578 14.881 -3.682 1.00 92.88 233 PHE A CA 1
ATOM 1830 C C . PHE A 1 233 ? 7.725 13.939 -4.099 1.00 92.88 233 PHE A C 1
ATOM 1832 O O . PHE A 1 233 ? 7.867 13.689 -5.303 1.00 92.88 233 PHE A O 1
ATOM 1839 N N . PRO A 1 234 ? 8.511 13.388 -3.151 1.00 93.62 234 PRO A N 1
ATOM 1840 C CA . PRO A 1 234 ? 9.625 12.495 -3.455 1.00 93.62 234 PRO A CA 1
ATOM 1841 C C . PRO A 1 234 ? 9.237 11.336 -4.372 1.00 93.62 234 PRO A C 1
ATOM 1843 O O . PRO A 1 234 ? 8.206 10.685 -4.181 1.00 93.62 234 PRO A O 1
ATOM 1846 N N . LYS A 1 235 ? 10.089 11.060 -5.361 1.00 93.44 235 LYS A N 1
ATOM 1847 C CA . LYS A 1 235 ? 9.897 9.988 -6.349 1.00 93.44 235 LYS A CA 1
ATOM 1848 C C . LYS A 1 235 ? 10.991 8.943 -6.170 1.00 93.44 235 LYS A C 1
ATOM 1850 O O . LYS A 1 235 ? 12.053 9.065 -6.767 1.00 93.44 235 LYS A O 1
ATOM 1855 N N . ALA A 1 236 ? 10.747 7.909 -5.366 1.00 95.69 236 ALA A N 1
ATOM 1856 C CA . ALA A 1 236 ? 11.723 6.830 -5.196 1.00 95.69 236 ALA A CA 1
ATOM 1857 C C . ALA A 1 236 ? 11.877 5.987 -6.470 1.00 95.69 236 ALA A C 1
ATOM 1859 O O . ALA A 1 236 ? 12.987 5.572 -6.810 1.00 95.69 236 ALA A O 1
ATOM 1860 N N . PHE A 1 237 ? 10.773 5.745 -7.184 1.00 96.06 237 PHE A N 1
ATOM 1861 C CA . PHE A 1 237 ? 10.788 5.009 -8.445 1.00 96.06 237 PHE A CA 1
ATOM 1862 C C . PHE A 1 237 ? 9.869 5.635 -9.485 1.00 96.06 237 PHE A C 1
ATOM 1864 O O . PHE A 1 237 ? 8.791 6.145 -9.172 1.00 96.06 237 PHE A O 1
ATOM 1871 N N . ARG A 1 238 ? 10.266 5.539 -10.749 1.00 93.75 238 ARG A N 1
ATOM 1872 C CA . ARG A 1 238 ? 9.489 5.993 -11.896 1.00 93.75 238 ARG A CA 1
ATOM 1873 C C . ARG A 1 238 ? 9.486 4.936 -12.986 1.00 93.75 238 ARG A C 1
ATOM 1875 O O . ARG A 1 238 ? 10.494 4.297 -13.255 1.00 93.75 238 ARG A O 1
ATOM 1882 N N . ILE A 1 239 ? 8.360 4.803 -13.668 1.00 92.75 239 ILE A N 1
ATOM 1883 C CA . ILE A 1 239 ? 8.236 3.977 -14.866 1.00 92.75 239 ILE A CA 1
ATOM 1884 C C . ILE A 1 239 ? 7.834 4.882 -16.008 1.00 92.75 239 ILE A C 1
ATOM 1886 O O . ILE A 1 239 ? 6.777 5.505 -15.949 1.00 92.75 239 ILE A O 1
ATOM 1890 N N . THR A 1 240 ? 8.668 4.943 -17.037 1.00 89.88 240 THR A N 1
ATOM 1891 C CA . THR A 1 240 ? 8.422 5.718 -18.249 1.00 89.88 240 THR A CA 1
ATOM 1892 C C . THR A 1 240 ? 8.175 4.754 -19.394 1.00 89.88 240 THR A C 1
ATOM 1894 O O . THR A 1 240 ? 9.061 3.991 -19.782 1.00 89.88 240 THR A O 1
ATOM 1897 N N . TYR A 1 241 ? 6.959 4.796 -19.936 1.00 86.50 241 TYR A N 1
ATOM 1898 C CA . TYR A 1 241 ? 6.560 3.958 -21.058 1.00 86.50 241 TYR A CA 1
ATOM 1899 C C . TYR A 1 241 ? 6.571 4.774 -22.350 1.00 86.50 241 TYR A C 1
ATOM 1901 O O . TYR A 1 241 ? 5.857 5.771 -22.486 1.00 86.50 241 TYR A O 1
ATOM 1909 N N . ILE A 1 242 ? 7.398 4.345 -23.295 1.00 82.94 242 ILE A N 1
ATOM 1910 C CA . ILE A 1 242 ? 7.598 4.986 -24.591 1.00 82.94 242 ILE A CA 1
ATOM 1911 C C . ILE A 1 242 ? 6.852 4.156 -25.632 1.00 82.94 242 ILE A C 1
ATOM 1913 O O . ILE A 1 242 ? 7.125 2.969 -25.784 1.00 82.94 242 ILE A O 1
ATOM 1917 N N . THR A 1 243 ? 5.921 4.770 -26.361 1.00 80.50 243 THR A N 1
ATOM 1918 C CA . THR A 1 243 ? 5.202 4.124 -27.473 1.00 80.50 243 THR A CA 1
ATOM 1919 C C . THR A 1 243 ? 5.471 4.846 -28.783 1.00 80.50 243 THR A C 1
ATOM 1921 O O . THR A 1 243 ? 5.911 5.993 -28.785 1.00 80.50 243 THR A O 1
ATOM 1924 N N . ASN A 1 244 ? 5.167 4.180 -29.898 1.00 73.12 244 ASN A N 1
ATOM 1925 C CA . ASN A 1 244 ? 5.212 4.795 -31.226 1.00 73.12 244 ASN A CA 1
ATOM 1926 C C . ASN A 1 244 ? 4.030 5.756 -31.468 1.00 73.12 244 ASN A C 1
ATOM 1928 O O . ASN A 1 244 ? 4.137 6.629 -32.323 1.00 73.12 244 ASN A O 1
ATOM 1932 N N . ASP A 1 245 ? 2.931 5.628 -30.708 1.00 67.75 245 ASP A N 1
ATOM 1933 C CA . ASP A 1 245 ? 1.685 6.402 -30.871 1.00 67.75 245 ASP A CA 1
ATOM 1934 C C . ASP A 1 245 ? 1.757 7.763 -30.160 1.00 67.75 245 ASP A C 1
ATOM 1936 O O . ASP A 1 245 ? 0.953 8.142 -29.305 1.00 67.75 245 ASP A O 1
ATOM 1940 N N . TRP A 1 246 ? 2.794 8.496 -30.529 1.00 59.66 246 TRP A N 1
ATOM 1941 C CA . TRP A 1 246 ? 3.140 9.837 -30.094 1.00 59.66 246 TRP A CA 1
ATOM 1942 C C . TRP A 1 246 ? 2.004 10.866 -30.028 1.00 59.66 246 TRP A C 1
ATOM 1944 O O . TRP A 1 246 ? 1.009 10.744 -30.744 1.00 59.66 246 TRP A O 1
ATOM 1954 N N . PRO A 1 247 ? 2.167 11.964 -29.250 1.00 58.56 247 PRO A N 1
ATOM 1955 C CA . PRO A 1 247 ? 3.307 12.358 -28.396 1.00 58.56 247 PRO A CA 1
ATOM 1956 C C . PRO A 1 247 ? 3.079 12.069 -26.895 1.00 58.56 247 PRO A C 1
ATOM 1958 O O . PRO A 1 247 ? 3.599 12.764 -26.022 1.00 58.56 247 PRO A O 1
ATOM 1961 N N . ARG A 1 248 ? 2.235 11.089 -26.554 1.00 64.44 248 ARG A N 1
ATOM 1962 C CA . ARG A 1 248 ? 1.797 10.877 -25.166 1.00 64.44 248 ARG A CA 1
ATOM 1963 C C . ARG A 1 248 ? 2.730 9.923 -24.429 1.00 64.44 248 ARG A C 1
ATOM 1965 O O . ARG A 1 248 ? 2.492 8.719 -24.386 1.00 64.44 248 ARG A O 1
ATOM 1972 N N . TYR A 1 249 ? 3.768 10.473 -23.813 1.00 68.06 249 TYR A N 1
ATOM 1973 C CA . TYR A 1 249 ? 4.490 9.752 -22.771 1.00 68.06 249 TYR A CA 1
ATOM 1974 C C . TYR A 1 249 ? 3.630 9.714 -21.521 1.00 68.06 249 TYR A C 1
ATOM 1976 O O . TYR A 1 249 ? 3.115 10.738 -21.072 1.00 68.06 249 TYR A O 1
ATOM 1984 N N . ASN A 1 250 ? 3.490 8.524 -20.960 1.00 78.38 250 ASN A N 1
ATOM 1985 C CA . ASN A 1 250 ? 2.894 8.360 -19.653 1.00 78.38 250 ASN A CA 1
ATOM 1986 C C . ASN A 1 250 ? 3.970 7.820 -18.734 1.00 78.38 250 ASN A C 1
ATOM 1988 O O . ASN A 1 250 ? 4.722 6.908 -19.095 1.00 78.38 250 ASN A O 1
ATOM 1992 N N . TYR A 1 251 ? 4.029 8.398 -17.546 1.00 87.00 251 TYR A N 1
ATOM 1993 C CA . TYR A 1 251 ? 4.839 7.851 -16.489 1.00 87.00 251 TYR A CA 1
ATOM 1994 C C . TYR A 1 251 ? 4.008 7.626 -15.242 1.00 87.00 251 TYR A C 1
ATOM 1996 O O . TYR A 1 251 ? 2.966 8.250 -15.022 1.00 87.00 251 TYR A O 1
ATOM 2004 N N . VAL A 1 252 ? 4.510 6.698 -14.449 1.00 90.19 252 VAL A N 1
ATOM 2005 C CA . VAL A 1 252 ? 3.955 6.311 -13.166 1.00 90.19 252 VAL A CA 1
ATOM 2006 C C . VAL A 1 252 ? 5.053 6.487 -12.136 1.00 90.19 252 VAL A C 1
ATOM 2008 O O . VAL A 1 252 ? 6.179 6.056 -12.382 1.00 90.19 252 VAL A O 1
ATOM 2011 N N . THR A 1 253 ? 4.753 7.130 -11.013 1.00 92.69 253 THR A N 1
ATOM 2012 C CA . THR A 1 253 ? 5.712 7.298 -9.917 1.00 92.69 253 THR A CA 1
ATOM 2013 C C . THR A 1 253 ? 5.266 6.550 -8.672 1.00 92.69 253 THR A C 1
ATOM 2015 O O . THR A 1 253 ? 4.078 6.490 -8.345 1.00 92.69 253 THR A O 1
ATOM 2018 N N . LEU A 1 254 ? 6.249 5.994 -7.972 1.00 95.25 254 LEU A N 1
ATOM 2019 C CA . LEU A 1 254 ? 6.105 5.430 -6.642 1.00 95.25 254 LEU A CA 1
ATOM 2020 C C . LEU A 1 254 ? 6.904 6.295 -5.663 1.00 95.25 254 LEU A C 1
ATOM 2022 O O . LEU A 1 254 ? 8.098 6.522 -5.890 1.00 95.25 254 LEU A O 1
ATOM 2026 N N . PRO A 1 255 ? 6.273 6.782 -4.584 1.00 95.25 255 PRO A N 1
ATOM 2027 C CA . PRO A 1 255 ? 6.970 7.591 -3.595 1.00 95.25 255 PRO A CA 1
ATOM 2028 C C . PRO A 1 255 ? 7.942 6.747 -2.758 1.00 95.25 255 PRO A C 1
ATOM 2030 O O . PRO A 1 255 ? 8.988 7.240 -2.354 1.00 95.25 255 PRO A O 1
ATOM 2033 N N . PHE A 1 256 ? 7.629 5.469 -2.542 1.00 96.19 256 PHE A N 1
ATOM 2034 C CA . PHE A 1 256 ? 8.444 4.466 -1.853 1.00 96.19 256 PHE A CA 1
ATOM 2035 C C . PHE A 1 256 ? 8.156 3.078 -2.448 1.00 96.19 256 PHE A C 1
ATOM 2037 O O . PHE A 1 256 ? 7.181 2.916 -3.184 1.00 96.19 256 PHE A O 1
ATOM 2044 N N . PHE A 1 257 ? 8.997 2.090 -2.141 1.00 96.56 257 PHE A N 1
ATOM 2045 C CA . PHE A 1 257 ? 8.805 0.685 -2.513 1.00 96.56 257 PHE A CA 1
ATOM 2046 C C . PHE A 1 257 ? 9.673 -0.227 -1.632 1.00 96.56 257 PHE A C 1
ATOM 2048 O O . PHE A 1 257 ? 10.729 0.202 -1.156 1.00 96.56 257 PHE A O 1
ATOM 2055 N N . SER A 1 258 ? 9.279 -1.498 -1.491 1.00 95.94 258 SER A N 1
ATOM 2056 C CA . SER A 1 258 ? 10.201 -2.564 -1.070 1.00 95.94 258 SER A CA 1
ATOM 2057 C C . SER A 1 258 ? 10.894 -3.185 -2.286 1.00 95.94 258 SER A C 1
ATOM 2059 O O . SER A 1 258 ? 10.354 -3.175 -3.396 1.00 95.94 258 SER A O 1
ATOM 2061 N N . ALA A 1 259 ? 12.094 -3.739 -2.094 1.00 96.31 259 ALA A N 1
ATOM 2062 C CA . ALA A 1 259 ? 12.825 -4.391 -3.182 1.00 96.31 259 ALA A CA 1
ATOM 2063 C C . ALA A 1 259 ? 12.073 -5.619 -3.730 1.00 96.31 259 ALA A C 1
ATOM 2065 O O . ALA A 1 259 ? 11.930 -5.742 -4.944 1.00 96.31 259 ALA A O 1
ATOM 2066 N N . ASP A 1 260 ? 11.495 -6.449 -2.855 1.00 94.44 260 ASP A N 1
ATOM 2067 C CA . ASP A 1 260 ? 10.660 -7.600 -3.232 1.00 94.44 260 ASP A CA 1
ATOM 2068 C C . ASP A 1 260 ? 9.472 -7.198 -4.111 1.00 94.44 260 ASP A C 1
ATOM 2070 O O . ASP A 1 260 ? 9.237 -7.771 -5.181 1.00 94.44 260 ASP A O 1
ATOM 2074 N N . GLN A 1 261 ? 8.740 -6.167 -3.685 1.00 95.12 261 GLN A N 1
ATOM 2075 C CA . GLN A 1 261 ? 7.622 -5.621 -4.441 1.00 95.12 261 GLN A CA 1
ATOM 2076 C C . GLN A 1 261 ? 8.082 -5.123 -5.813 1.00 95.12 261 GLN A C 1
ATOM 2078 O O . GLN A 1 261 ? 7.463 -5.435 -6.835 1.00 95.12 261 GLN A O 1
ATOM 2083 N N . LEU A 1 262 ? 9.168 -4.350 -5.843 1.00 96.06 262 LEU A N 1
ATOM 2084 C CA . LEU A 1 262 ? 9.647 -3.723 -7.062 1.00 96.06 262 LEU A CA 1
ATOM 2085 C C . LEU A 1 262 ? 10.172 -4.748 -8.073 1.00 96.06 262 LEU A C 1
ATOM 2087 O O . LEU A 1 262 ? 9.823 -4.661 -9.249 1.00 96.06 262 LEU A O 1
ATOM 2091 N N . VAL A 1 263 ? 10.956 -5.734 -7.636 1.00 96.44 263 VAL A N 1
ATOM 2092 C CA . VAL A 1 263 ? 11.496 -6.797 -8.499 1.00 96.44 263 VAL A CA 1
ATOM 2093 C C . VAL A 1 263 ? 10.372 -7.575 -9.174 1.00 96.44 263 VAL A C 1
ATOM 2095 O O . VAL A 1 263 ? 10.392 -7.734 -10.398 1.00 96.44 263 VAL A O 1
ATOM 2098 N N . GLN A 1 264 ? 9.349 -7.977 -8.416 1.00 95.19 264 GLN A N 1
ATOM 2099 C CA . GLN A 1 264 ? 8.192 -8.663 -8.989 1.00 95.19 264 GLN A CA 1
ATOM 2100 C C . GLN A 1 264 ? 7.412 -7.760 -9.956 1.00 95.19 264 GLN A C 1
ATOM 2102 O O . GLN A 1 264 ? 7.008 -8.207 -11.029 1.00 95.19 264 GLN A O 1
ATOM 2107 N N . ASN A 1 265 ? 7.218 -6.480 -9.618 1.00 95.00 265 ASN A N 1
ATOM 2108 C CA . ASN A 1 265 ? 6.504 -5.539 -10.487 1.00 95.00 265 ASN A CA 1
ATOM 2109 C C . ASN A 1 265 ? 7.251 -5.312 -11.804 1.00 95.00 265 ASN A C 1
ATOM 2111 O O . ASN A 1 265 ? 6.630 -5.316 -12.865 1.00 95.00 265 ASN A O 1
ATOM 2115 N N . ILE A 1 266 ? 8.577 -5.167 -11.768 1.00 95.75 266 ILE A N 1
ATOM 2116 C CA . ILE A 1 266 ? 9.399 -5.053 -12.976 1.00 95.75 266 ILE A CA 1
ATOM 2117 C C . ILE A 1 266 ? 9.295 -6.334 -13.811 1.00 95.75 266 ILE A C 1
ATOM 2119 O O . ILE A 1 266 ? 9.084 -6.238 -15.021 1.00 95.75 266 ILE A O 1
ATOM 2123 N N . PHE A 1 267 ? 9.392 -7.515 -13.193 1.00 94.88 267 PHE A N 1
ATOM 2124 C CA . PHE A 1 267 ? 9.229 -8.790 -13.896 1.00 94.88 267 PHE A CA 1
ATOM 2125 C C . PHE A 1 267 ? 7.886 -8.854 -14.630 1.00 94.88 267 PHE A C 1
ATOM 2127 O O . PHE A 1 267 ? 7.858 -9.080 -15.841 1.00 94.88 267 PHE A O 1
ATOM 2134 N N . ASP A 1 268 ? 6.784 -8.581 -13.928 1.00 93.06 268 ASP A N 1
ATOM 2135 C CA . ASP A 1 268 ? 5.435 -8.617 -14.497 1.00 93.06 268 ASP A CA 1
ATOM 2136 C C . ASP A 1 268 ? 5.284 -7.618 -15.652 1.00 93.06 268 ASP A C 1
ATOM 2138 O O . ASP A 1 268 ? 4.679 -7.935 -16.679 1.00 93.06 268 ASP A O 1
ATOM 2142 N N . ILE A 1 269 ? 5.856 -6.418 -15.517 1.00 91.56 269 ILE A N 1
ATOM 2143 C CA . ILE A 1 269 ? 5.849 -5.399 -16.571 1.00 91.56 269 ILE A CA 1
ATOM 2144 C C . ILE A 1 269 ? 6.588 -5.906 -17.806 1.00 91.56 269 ILE A C 1
ATOM 2146 O O . ILE A 1 269 ? 6.013 -5.901 -18.895 1.00 91.56 269 ILE A O 1
ATOM 2150 N N . LEU A 1 270 ? 7.835 -6.357 -17.642 1.00 91.75 270 LEU A N 1
ATOM 2151 C CA . LEU A 1 270 ? 8.700 -6.781 -18.744 1.00 91.75 270 LEU A CA 1
ATOM 2152 C C . LEU A 1 270 ? 8.159 -8.035 -19.450 1.00 91.75 270 LEU A C 1
ATOM 2154 O O . LEU A 1 270 ? 8.141 -8.088 -20.686 1.00 91.75 270 LEU A O 1
ATOM 2158 N N . ALA A 1 271 ? 7.644 -9.003 -18.687 1.00 90.44 271 ALA A N 1
ATOM 2159 C CA . ALA A 1 271 ? 7.068 -10.241 -19.208 1.00 90.44 271 ALA A CA 1
ATOM 2160 C C . ALA A 1 271 ? 5.833 -9.974 -20.086 1.00 90.44 271 ALA A C 1
ATOM 2162 O O . ALA A 1 271 ? 5.617 -10.657 -21.090 1.00 90.44 271 ALA A O 1
ATOM 2163 N N . ASN A 1 272 ? 5.057 -8.934 -19.767 1.00 87.50 272 ASN A N 1
ATOM 2164 C CA . ASN A 1 272 ? 3.832 -8.584 -20.488 1.00 87.50 272 ASN A CA 1
ATOM 2165 C C . ASN A 1 272 ? 4.028 -7.564 -21.623 1.00 87.50 272 ASN A C 1
ATOM 2167 O O . ASN A 1 272 ? 3.070 -7.233 -22.320 1.00 87.50 272 ASN A O 1
ATOM 2171 N N . LEU A 1 273 ? 5.255 -7.116 -21.916 1.00 83.50 273 LEU A N 1
ATOM 2172 C CA . LEU A 1 273 ? 5.494 -6.144 -22.998 1.00 83.50 273 LEU A CA 1
ATOM 2173 C C . LEU A 1 273 ? 5.130 -6.640 -24.404 1.00 83.50 273 LEU A C 1
ATOM 2175 O O . LEU A 1 273 ? 5.112 -5.849 -25.340 1.00 83.50 273 LEU A O 1
ATOM 2179 N N . HIS A 1 274 ? 4.914 -7.944 -24.596 1.00 68.19 274 HIS A N 1
ATOM 2180 C CA . HIS A 1 274 ? 4.557 -8.511 -25.902 1.00 68.19 274 HIS A CA 1
ATOM 2181 C C . HIS A 1 274 ? 3.074 -8.373 -26.264 1.00 68.19 274 HIS A C 1
ATOM 2183 O O . HIS A 1 274 ? 2.747 -8.425 -27.447 1.00 68.19 274 HIS A O 1
ATOM 2189 N N . SER A 1 275 ? 2.180 -8.260 -25.281 1.00 62.06 275 SER A N 1
ATOM 2190 C CA . SER A 1 275 ? 0.750 -8.513 -25.491 1.00 62.06 275 SER A CA 1
ATOM 2191 C C . SER A 1 275 ? -0.097 -7.251 -25.636 1.00 62.06 275 SER A C 1
ATOM 2193 O O . SER A 1 275 ? -1.266 -7.353 -26.009 1.00 62.06 275 SER A O 1
ATOM 2195 N N . SER A 1 276 ? 0.451 -6.059 -25.379 1.00 61.22 276 SER A N 1
ATOM 2196 C CA . SER A 1 276 ? -0.360 -4.844 -25.380 1.00 61.22 276 SER A CA 1
ATOM 2197 C C . SER A 1 276 ? 0.372 -3.596 -25.864 1.00 61.22 276 SER A C 1
ATOM 2199 O O . SER A 1 276 ? 1.404 -3.225 -25.319 1.00 61.22 276 SER A O 1
ATOM 2201 N N . TYR A 1 277 ? -0.282 -2.849 -26.758 1.00 63.75 277 TYR A N 1
ATOM 2202 C CA . TYR A 1 277 ? -0.019 -1.425 -27.032 1.00 63.75 277 TYR A CA 1
ATOM 2203 C C . TYR A 1 277 ? -0.339 -0.507 -25.836 1.00 63.75 277 TYR A C 1
ATOM 2205 O O . TYR A 1 277 ? -0.306 0.716 -25.944 1.00 63.75 277 TYR A O 1
ATOM 2213 N N . ARG A 1 278 ? -0.742 -1.083 -24.701 1.00 68.31 278 ARG A N 1
ATOM 2214 C CA . ARG A 1 278 ? -1.208 -0.347 -23.534 1.00 68.31 278 ARG A CA 1
ATOM 2215 C C . ARG A 1 278 ? -0.074 -0.241 -22.528 1.00 68.31 278 ARG A C 1
ATOM 2217 O O . ARG A 1 278 ? 0.677 -1.189 -22.325 1.00 68.31 278 ARG A O 1
ATOM 2224 N N . MET A 1 279 ? 0.007 0.927 -21.896 1.00 67.31 279 MET A N 1
ATOM 2225 C CA . MET A 1 279 ? 0.850 1.151 -20.726 1.00 67.31 279 MET A CA 1
ATOM 2226 C C . MET A 1 279 ? 0.621 0.028 -19.703 1.00 67.31 279 MET A C 1
ATOM 2228 O O . MET A 1 279 ? -0.530 -0.414 -19.571 1.00 67.31 279 MET A O 1
ATOM 2232 N N . PRO A 1 280 ? 1.660 -0.400 -18.959 1.00 76.19 280 PRO A N 1
ATOM 2233 C CA . PRO A 1 280 ? 1.463 -1.299 -17.838 1.00 76.19 280 PRO A CA 1
ATOM 2234 C C . PRO A 1 280 ? 0.318 -0.813 -16.960 1.00 76.19 280 PRO A C 1
ATOM 2236 O O . PRO A 1 280 ? 0.180 0.388 -16.696 1.00 76.19 280 PRO A O 1
ATOM 2239 N N . SER A 1 281 ? -0.537 -1.744 -16.546 1.00 82.19 281 SER A N 1
ATOM 2240 C CA . SER A 1 281 ? -1.644 -1.388 -15.673 1.00 82.19 281 SER A CA 1
ATOM 2241 C C . SER A 1 281 ? -1.076 -0.762 -14.394 1.00 82.19 281 SER A C 1
ATOM 2243 O O . SER A 1 281 ? -0.071 -1.239 -13.867 1.00 82.19 281 SER A O 1
ATOM 2245 N N . LEU A 1 282 ? -1.700 0.307 -13.881 1.00 84.50 282 LEU A N 1
ATOM 2246 C CA . LEU A 1 282 ? -1.274 0.873 -12.592 1.00 84.50 282 LEU A CA 1
ATOM 2247 C C . LEU A 1 282 ? -1.280 -0.178 -11.485 1.00 84.50 282 LEU A C 1
ATOM 2249 O O . LEU A 1 282 ? -0.437 -0.127 -10.599 1.00 84.50 282 LEU A O 1
ATOM 2253 N N . ALA A 1 283 ? -2.223 -1.119 -11.573 1.00 85.81 283 ALA A N 1
ATOM 2254 C CA . ALA A 1 283 ? -2.317 -2.256 -10.681 1.00 85.81 283 ALA A CA 1
ATOM 2255 C C . ALA A 1 283 ? -0.989 -3.017 -10.609 1.00 85.81 283 ALA A C 1
ATOM 2257 O O . ALA A 1 283 ? -0.514 -3.270 -9.514 1.00 85.81 283 ALA A O 1
ATOM 2258 N N . THR A 1 284 ? -0.347 -3.289 -11.749 1.00 90.69 284 THR A N 1
ATOM 2259 C CA . THR A 1 284 ? 0.957 -3.969 -11.801 1.00 90.69 284 THR A CA 1
ATOM 2260 C C . THR A 1 284 ? 2.077 -3.149 -11.160 1.00 90.69 284 THR A C 1
ATOM 2262 O O . THR A 1 284 ? 2.982 -3.710 -10.562 1.00 90.69 284 THR A O 1
ATOM 2265 N N . VAL A 1 285 ? 2.047 -1.819 -11.283 1.00 90.44 285 VAL A N 1
ATOM 2266 C CA . VAL A 1 285 ? 3.091 -0.954 -10.703 1.00 90.44 285 VAL A CA 1
ATOM 2267 C C . VAL A 1 285 ? 2.948 -0.845 -9.183 1.00 90.44 285 VAL A C 1
ATOM 2269 O O . VAL A 1 285 ? 3.943 -0.733 -8.473 1.00 90.44 285 VAL A O 1
ATOM 2272 N N . ALA A 1 286 ? 1.711 -0.871 -8.693 1.00 90.31 286 ALA A N 1
ATOM 2273 C CA . ALA A 1 286 ? 1.350 -0.647 -7.297 1.00 90.31 286 ALA A CA 1
ATOM 2274 C C . ALA A 1 286 ? 1.118 -1.919 -6.478 1.00 90.31 286 ALA A C 1
ATOM 2276 O O . ALA A 1 286 ? 0.890 -1.841 -5.270 1.00 90.31 286 ALA A O 1
ATOM 2277 N N . SER A 1 287 ? 1.083 -3.081 -7.126 1.00 91.69 287 SER A N 1
ATOM 2278 C CA . SER A 1 287 ? 0.736 -4.339 -6.478 1.00 91.69 287 SER A CA 1
ATOM 2279 C C . SER A 1 287 ? 1.765 -4.724 -5.420 1.00 91.69 287 SER A C 1
ATOM 2281 O O . SER A 1 287 ? 2.965 -4.546 -5.633 1.00 91.69 287 SER A O 1
ATOM 2283 N N . SER A 1 288 ? 1.301 -5.261 -4.291 1.00 91.12 288 SER A N 1
ATOM 2284 C CA . SER A 1 288 ? 2.124 -5.802 -3.199 1.00 91.12 288 SER A CA 1
ATOM 2285 C C . SER A 1 288 ? 2.928 -7.017 -3.650 1.00 91.12 288 SER A C 1
ATOM 2287 O O . SER A 1 288 ? 2.537 -7.669 -4.618 1.00 91.12 288 SER A O 1
ATOM 2289 N N . HIS A 1 289 ? 4.001 -7.382 -2.950 1.00 90.19 289 HIS A N 1
ATOM 2290 C CA . HIS A 1 289 ? 4.748 -8.608 -3.251 1.00 90.19 289 HIS A CA 1
ATOM 2291 C C . HIS A 1 289 ? 3.831 -9.854 -3.312 1.00 90.19 289 HIS A C 1
ATOM 2293 O O . HIS A 1 289 ? 2.846 -9.952 -2.574 1.00 90.19 289 HIS A O 1
ATOM 2299 N N . LEU A 1 290 ? 4.140 -10.786 -4.223 1.00 85.94 290 LEU A N 1
ATOM 2300 C CA . LEU A 1 290 ? 3.401 -12.033 -4.428 1.00 85.94 290 LEU A CA 1
ATOM 2301 C C . LEU A 1 290 ? 4.120 -13.171 -3.699 1.00 85.94 290 LEU A C 1
ATOM 2303 O O . LEU A 1 290 ? 5.210 -13.571 -4.101 1.00 85.94 290 LEU A O 1
ATOM 2307 N N . ALA A 1 291 ? 3.520 -13.728 -2.647 1.00 84.31 291 ALA A N 1
ATOM 2308 C CA . ALA A 1 291 ? 4.119 -14.886 -1.990 1.00 84.31 291 ALA A CA 1
ATOM 2309 C C . ALA A 1 291 ? 4.088 -16.115 -2.915 1.00 84.31 291 ALA A C 1
ATOM 2311 O O . ALA A 1 291 ? 3.186 -16.275 -3.740 1.00 84.31 291 ALA A O 1
ATOM 2312 N N . GLN A 1 292 ? 5.059 -17.017 -2.753 1.00 82.06 292 GLN A N 1
ATOM 2313 C CA . GLN A 1 292 ? 5.150 -18.231 -3.561 1.00 82.06 292 GLN A CA 1
ATOM 2314 C C . GLN A 1 292 ? 3.824 -19.015 -3.545 1.00 82.06 292 GLN A C 1
ATOM 2316 O O . GLN A 1 292 ? 3.315 -19.383 -2.487 1.00 82.06 292 GLN A O 1
ATOM 2321 N N . GLY A 1 293 ? 3.276 -19.280 -4.734 1.00 82.69 293 GLY A N 1
ATOM 2322 C CA . GLY A 1 293 ? 2.022 -20.018 -4.913 1.00 82.69 293 GLY A CA 1
ATOM 2323 C C . GLY A 1 293 ? 0.744 -19.176 -4.830 1.00 82.69 293 GLY A C 1
ATOM 2324 O O . GLY A 1 293 ? -0.328 -19.721 -5.084 1.00 82.69 293 GLY A O 1
ATOM 2325 N N . GLN A 1 294 ? 0.830 -17.877 -4.523 1.00 82.31 294 GLN A N 1
ATOM 2326 C CA . GLN A 1 294 ? -0.315 -16.972 -4.646 1.00 82.31 294 GLN A CA 1
ATOM 2327 C C . GLN A 1 294 ? -0.630 -16.678 -6.116 1.00 82.31 294 GLN A C 1
ATOM 2329 O O . GLN A 1 294 ? 0.256 -16.652 -6.975 1.00 82.31 294 GLN A O 1
ATOM 2334 N N . SER A 1 295 ? -1.906 -16.440 -6.407 1.00 84.56 295 SER A N 1
ATOM 2335 C CA . SER A 1 295 ? -2.346 -15.974 -7.716 1.00 84.56 295 SER A CA 1
ATOM 2336 C C . SER A 1 295 ? -2.107 -14.473 -7.851 1.00 84.56 295 SER A C 1
ATOM 2338 O O . SER A 1 295 ? -2.173 -13.733 -6.873 1.00 84.56 295 SER A O 1
ATOM 2340 N N . TRP A 1 296 ? -1.920 -13.984 -9.079 1.00 85.62 296 TRP A N 1
ATOM 2341 C CA . TRP A 1 296 ? -1.848 -12.540 -9.332 1.00 85.62 296 TRP A CA 1
ATOM 2342 C C . TRP A 1 296 ? -3.094 -11.798 -8.812 1.00 85.62 296 TRP A C 1
ATOM 2344 O O . TRP A 1 296 ? -2.982 -10.687 -8.307 1.00 85.62 296 TRP A O 1
ATOM 2354 N N . TYR A 1 297 ? -4.268 -12.438 -8.873 1.00 81.19 297 TYR A N 1
ATOM 2355 C CA . TYR A 1 297 ? -5.531 -11.877 -8.374 1.00 81.19 297 TYR A CA 1
ATOM 2356 C C . TYR A 1 297 ? -5.573 -11.694 -6.850 1.00 81.19 297 TYR A C 1
ATOM 2358 O O . TYR A 1 297 ? -6.411 -10.941 -6.365 1.00 81.19 297 TYR A O 1
ATOM 2366 N N . ASP A 1 298 ? -4.671 -12.346 -6.112 1.00 79.06 298 ASP A N 1
ATOM 2367 C CA . ASP A 1 298 ? -4.587 -12.240 -4.653 1.00 79.06 298 ASP A CA 1
ATOM 2368 C C . ASP A 1 298 ? -3.687 -11.070 -4.214 1.00 79.06 298 ASP A C 1
ATOM 2370 O O . ASP A 1 298 ? -3.582 -10.774 -3.021 1.00 79.06 298 ASP A O 1
ATOM 2374 N N . ARG A 1 299 ? -3.010 -10.399 -5.162 1.00 85.94 299 ARG A N 1
ATOM 2375 C CA . ARG A 1 299 ? -2.143 -9.255 -4.862 1.00 85.94 299 ARG A CA 1
ATOM 2376 C C . ARG A 1 299 ? -2.991 -8.064 -4.447 1.00 85.94 299 ARG A C 1
ATOM 2378 O O . ARG A 1 299 ? -3.912 -7.652 -5.151 1.00 85.94 299 ARG A O 1
ATOM 2385 N N . ALA A 1 300 ? -2.623 -7.453 -3.330 1.00 85.94 300 ALA A N 1
ATOM 2386 C CA . ALA A 1 300 ? -3.264 -6.230 -2.897 1.00 85.94 300 ALA A CA 1
ATOM 2387 C C . ALA A 1 300 ? -2.699 -5.037 -3.680 1.00 85.94 300 ALA A C 1
ATOM 2389 O O . ALA A 1 300 ? -1.491 -4.928 -3.887 1.00 85.94 300 ALA A O 1
ATOM 2390 N N . ILE A 1 301 ? -3.570 -4.113 -4.081 1.00 86.62 301 ILE A N 1
ATOM 2391 C CA . ILE A 1 301 ? -3.184 -2.806 -4.622 1.00 86.62 301 ILE A CA 1
ATOM 2392 C C . ILE A 1 301 ? -3.476 -1.796 -3.524 1.00 86.62 301 ILE A C 1
ATOM 2394 O O . ILE A 1 301 ? -4.636 -1.516 -3.234 1.00 86.62 301 ILE A O 1
ATOM 2398 N N . GLN A 1 302 ? -2.431 -1.315 -2.863 1.00 80.50 302 GLN A N 1
ATOM 2399 C CA . GLN A 1 302 ? -2.590 -0.565 -1.613 1.00 80.50 302 GLN A CA 1
ATOM 2400 C C . GLN A 1 302 ? -2.146 0.895 -1.719 1.00 80.50 302 GLN A C 1
ATOM 2402 O O . GLN A 1 302 ? -2.387 1.685 -0.811 1.00 80.50 302 GLN A O 1
ATOM 2407 N N . ILE A 1 303 ? -1.542 1.259 -2.849 1.00 88.00 303 ILE A N 1
ATOM 2408 C CA . ILE A 1 303 ? -1.209 2.632 -3.213 1.00 88.00 303 ILE A CA 1
ATOM 2409 C C . ILE A 1 303 ? -1.784 2.919 -4.596 1.00 88.00 303 ILE A C 1
ATOM 2411 O O . ILE A 1 303 ? -1.817 2.046 -5.463 1.00 88.00 303 ILE A O 1
ATOM 2415 N N . VAL A 1 304 ? -2.230 4.148 -4.818 1.00 88.38 304 VAL A N 1
ATOM 2416 C CA . VAL A 1 304 ? -2.544 4.652 -6.152 1.00 88.38 304 VAL A CA 1
ATOM 2417 C C . VAL A 1 304 ? -1.313 5.420 -6.620 1.00 88.38 304 VAL A C 1
ATOM 2419 O O . VAL A 1 304 ? -1.024 6.485 -6.072 1.00 88.38 304 VAL A O 1
ATOM 2422 N N . PRO A 1 305 ? -0.553 4.899 -7.599 1.00 87.69 305 PRO A N 1
ATOM 2423 C CA . PRO A 1 305 ? 0.657 5.557 -8.055 1.00 87.69 305 PRO A CA 1
ATOM 2424 C C . PRO A 1 305 ? 0.390 6.970 -8.559 1.00 87.69 305 PRO A C 1
ATOM 2426 O O . PRO A 1 305 ? -0.661 7.240 -9.152 1.00 87.69 305 PRO A O 1
ATOM 2429 N N . GLY A 1 306 ? 1.382 7.842 -8.389 1.00 85.50 306 GLY A N 1
ATOM 2430 C CA . GLY A 1 306 ? 1.334 9.185 -8.947 1.00 85.50 306 GLY A CA 1
ATOM 2431 C C . GLY A 1 306 ? 1.238 9.125 -10.469 1.00 85.50 306 GLY A C 1
ATOM 2432 O O . GLY A 1 306 ? 1.950 8.356 -11.128 1.00 85.50 306 GLY A O 1
ATOM 2433 N N . ARG A 1 307 ? 0.339 9.933 -11.033 1.00 83.31 307 ARG A N 1
ATOM 2434 C CA . ARG A 1 307 ? 0.181 10.095 -12.480 1.00 83.31 307 ARG A CA 1
ATOM 2435 C C . ARG A 1 307 ? 0.361 11.547 -12.874 1.00 83.31 307 ARG A C 1
ATOM 2437 O O . ARG A 1 307 ? -0.204 12.434 -12.251 1.00 83.31 307 ARG A O 1
ATOM 2444 N N . ASN A 1 308 ? 0.995 11.761 -14.022 1.00 74.00 308 ASN A N 1
ATOM 2445 C CA . ASN A 1 308 ? 1.097 13.091 -14.622 1.00 74.00 308 ASN A CA 1
ATOM 2446 C C . ASN A 1 308 ? -0.164 13.571 -15.353 1.00 74.00 308 ASN A C 1
ATOM 2448 O O . ASN A 1 308 ? -0.085 14.447 -16.207 1.00 74.00 308 ASN A O 1
ATOM 2452 N N . LEU A 1 309 ? -1.316 12.936 -15.125 1.00 60.59 309 LEU A N 1
ATOM 2453 C CA . LEU A 1 309 ? -2.525 13.259 -15.887 1.00 60.59 309 LEU A CA 1
ATOM 2454 C C . LEU A 1 309 ? -3.156 14.587 -15.457 1.00 60.59 309 LEU A C 1
ATOM 2456 O O . LEU A 1 309 ? -3.938 15.133 -16.229 1.00 60.59 309 LEU A O 1
ATOM 2460 N N . ASP A 1 310 ? -2.809 15.076 -14.266 1.00 55.41 310 ASP A N 1
ATOM 2461 C CA . ASP A 1 310 ? -3.344 16.316 -13.706 1.00 55.41 310 ASP A CA 1
ATOM 2462 C C . ASP A 1 310 ? -2.498 17.553 -14.044 1.00 55.41 310 ASP A C 1
ATOM 2464 O O . ASP A 1 310 ? -2.943 18.669 -13.780 1.00 55.41 310 ASP A O 1
ATOM 2468 N N . ASP A 1 311 ? -1.324 17.380 -14.667 1.00 56.84 311 ASP A N 1
ATOM 2469 C CA . ASP A 1 311 ? -0.635 18.507 -15.292 1.00 56.84 311 ASP A CA 1
ATOM 2470 C C . ASP A 1 311 ? -1.539 19.042 -16.401 1.00 56.84 311 ASP A C 1
ATOM 2472 O O . ASP A 1 311 ? -1.913 18.306 -17.326 1.00 56.84 311 ASP A O 1
ATOM 2476 N N . ASP A 1 312 ? -1.921 20.314 -16.260 1.00 59.66 312 ASP A N 1
ATOM 2477 C CA . ASP A 1 312 ? -2.783 21.027 -17.191 1.00 59.66 312 ASP A CA 1
ATOM 2478 C C . ASP A 1 312 ? -2.364 20.675 -18.631 1.00 59.66 312 ASP A C 1
ATOM 2480 O O . ASP A 1 312 ? -1.202 20.843 -19.005 1.00 59.66 312 ASP A O 1
ATOM 2484 N N . PRO A 1 313 ? -3.264 20.148 -19.480 1.00 59.69 313 PRO A N 1
ATOM 2485 C CA . PRO A 1 313 ? -2.922 19.859 -20.866 1.00 59.69 313 PRO A CA 1
ATOM 2486 C C . PRO A 1 313 ? -2.330 21.076 -21.602 1.00 59.69 313 PRO A C 1
ATOM 2488 O O . PRO A 1 313 ? -1.647 20.875 -22.607 1.00 59.69 313 PRO A O 1
ATOM 2491 N N . SER A 1 314 ? -2.547 22.300 -21.101 1.00 59.34 314 SER A N 1
ATOM 2492 C CA . SER A 1 314 ? -1.926 23.538 -21.580 1.00 59.34 314 SER A CA 1
ATOM 2493 C C . SER A 1 314 ? -0.459 23.736 -21.147 1.00 59.34 314 SER A C 1
ATOM 2495 O O . SER A 1 314 ? 0.295 24.378 -21.878 1.00 59.34 314 SER A O 1
ATOM 2497 N N . THR A 1 315 ? -0.013 23.139 -20.032 1.00 55.62 315 THR A N 1
ATOM 2498 C CA . THR A 1 315 ? 1.392 23.130 -19.573 1.00 55.62 315 THR A CA 1
ATOM 2499 C C . THR A 1 315 ? 2.197 21.957 -20.122 1.00 55.62 315 THR A C 1
ATOM 2501 O O . THR A 1 315 ? 3.375 21.817 -19.793 1.00 55.62 315 THR A O 1
ATOM 2504 N N . ARG A 1 316 ? 1.624 21.160 -21.037 1.00 56.34 316 ARG A N 1
ATOM 2505 C CA . ARG A 1 316 ? 2.381 20.275 -21.937 1.00 56.34 316 ARG A CA 1
ATOM 2506 C C . ARG A 1 316 ? 3.202 21.113 -22.921 1.00 56.34 316 ARG A C 1
ATOM 2508 O O . ARG A 1 316 ? 2.997 21.038 -24.133 1.00 56.34 316 ARG A O 1
ATOM 2515 N N . SER A 1 317 ? 4.118 21.938 -22.416 1.00 50.81 317 SER A N 1
ATOM 2516 C CA . SER A 1 317 ? 5.182 22.457 -23.256 1.00 50.81 317 SER A CA 1
ATOM 2517 C C . SER A 1 317 ? 5.937 21.244 -23.794 1.00 50.81 317 SER A C 1
ATOM 2519 O O . SER A 1 317 ? 6.148 20.244 -23.104 1.00 50.81 317 SER A O 1
ATOM 2521 N N . TYR A 1 318 ? 6.311 21.307 -25.065 1.00 56.38 318 TYR A N 1
ATOM 2522 C CA . TYR A 1 318 ? 7.100 20.287 -25.751 1.00 56.38 318 TYR A CA 1
ATOM 2523 C C . TYR A 1 318 ? 8.538 20.183 -25.200 1.00 56.38 318 TYR A C 1
ATOM 2525 O O . TYR A 1 318 ? 9.420 19.648 -25.871 1.00 56.38 318 TYR A O 1
ATOM 2533 N N . ASP A 1 319 ? 8.796 20.676 -23.985 1.00 55.00 319 ASP A N 1
ATOM 2534 C CA . ASP A 1 319 ? 10.078 20.567 -23.311 1.00 55.00 319 ASP A CA 1
ATOM 2535 C C . ASP A 1 319 ? 10.264 19.125 -22.841 1.00 55.00 319 ASP A C 1
ATOM 2537 O O . ASP A 1 319 ? 9.983 18.734 -21.712 1.00 55.00 319 ASP A O 1
ATOM 2541 N N . LEU A 1 320 ? 10.789 18.310 -23.751 1.00 54.06 320 LEU A N 1
ATOM 2542 C CA . LEU A 1 320 ? 11.257 16.934 -23.549 1.00 54.06 320 LEU A CA 1
ATOM 2543 C C . LEU A 1 320 ? 12.533 16.860 -22.684 1.00 54.06 320 LEU A C 1
ATOM 2545 O O . LEU A 1 320 ? 13.209 15.828 -22.634 1.00 54.06 320 LEU A O 1
ATOM 2549 N N . LEU A 1 321 ? 12.907 17.960 -22.034 1.00 52.53 321 LEU A N 1
ATOM 2550 C CA . LEU A 1 321 ? 14.117 18.101 -21.232 1.00 52.53 321 LEU A CA 1
ATOM 2551 C C . LEU A 1 321 ? 14.081 17.377 -19.868 1.00 52.53 321 LEU A C 1
ATOM 2553 O O . LEU A 1 321 ? 15.100 16.775 -19.539 1.00 52.53 321 LEU A O 1
ATOM 2557 N N . PRO A 1 322 ? 12.975 17.280 -19.099 1.00 57.66 322 PRO A N 1
ATOM 2558 C CA . PRO A 1 322 ? 13.022 16.723 -17.742 1.00 57.66 322 PRO A CA 1
ATOM 2559 C C . PRO A 1 322 ? 13.080 15.182 -17.674 1.00 57.66 322 PRO A C 1
ATOM 2561 O O . PRO A 1 322 ? 12.936 14.606 -16.600 1.00 57.66 322 PRO A O 1
ATOM 2564 N N . TYR A 1 323 ? 13.259 14.479 -18.800 1.00 60.81 323 TYR A N 1
ATOM 2565 C CA . TYR A 1 323 ? 13.127 13.012 -18.864 1.00 60.81 323 TYR A CA 1
ATOM 2566 C C . TYR A 1 323 ? 14.455 12.243 -18.898 1.00 60.81 323 TYR A C 1
ATOM 2568 O O . TYR A 1 323 ? 14.451 11.049 -18.608 1.00 60.81 323 TYR A O 1
ATOM 2576 N N . ALA A 1 324 ? 15.565 12.906 -19.247 1.00 60.38 324 ALA A N 1
ATOM 2577 C CA . ALA A 1 324 ? 16.919 12.334 -19.181 1.00 60.38 324 ALA A CA 1
ATOM 2578 C C . ALA A 1 324 ? 17.642 12.675 -17.863 1.00 60.38 324 ALA A C 1
ATOM 2580 O O . ALA A 1 324 ? 18.655 12.061 -17.536 1.00 60.38 324 ALA A O 1
ATOM 2581 N N . HIS A 1 325 ? 17.096 13.630 -17.103 1.00 68.38 325 HIS A N 1
ATOM 2582 C CA . HIS A 1 325 ? 17.650 14.108 -15.841 1.00 68.38 325 HIS A CA 1
ATOM 2583 C C . HIS A 1 325 ? 16.790 13.587 -14.693 1.00 68.38 325 HIS A C 1
ATOM 2585 O O . HIS A 1 325 ? 15.906 14.281 -14.182 1.00 68.38 325 HIS A O 1
ATOM 2591 N N . GLN A 1 326 ? 17.016 12.331 -14.309 1.00 75.56 326 GLN A N 1
ATOM 2592 C CA . GLN A 1 326 ? 16.369 11.770 -13.130 1.00 75.56 326 GLN A CA 1
ATOM 2593 C C . GLN A 1 326 ? 17.158 12.223 -11.896 1.00 75.56 326 GLN A C 1
ATOM 2595 O O . GLN A 1 326 ? 18.117 11.580 -11.471 1.00 75.56 326 GLN A O 1
ATOM 2600 N N . LYS A 1 327 ? 16.768 13.373 -11.334 1.00 83.25 327 LYS A N 1
ATOM 2601 C CA . LYS A 1 327 ? 17.389 13.909 -10.112 1.00 83.25 327 LYS A CA 1
ATOM 2602 C C . LYS A 1 327 ? 17.101 13.053 -8.879 1.00 83.25 327 LYS A C 1
ATOM 2604 O O . LYS A 1 327 ? 17.929 12.976 -7.983 1.00 83.25 327 LYS A O 1
ATOM 2609 N N . GLU A 1 328 ? 15.929 12.427 -8.835 1.00 86.25 328 GLU A N 1
ATOM 2610 C CA . GLU A 1 328 ? 15.424 11.727 -7.654 1.00 86.25 328 GLU A CA 1
ATOM 2611 C C . GLU A 1 328 ? 15.030 10.296 -8.000 1.00 86.25 328 GLU A C 1
ATOM 2613 O O . GLU A 1 328 ? 14.276 10.078 -8.941 1.00 86.25 328 GLU A O 1
ATOM 2618 N N . GLY A 1 329 ? 15.509 9.326 -7.224 1.00 93.31 329 GLY A N 1
ATOM 2619 C CA . GLY A 1 329 ? 15.139 7.920 -7.375 1.00 93.31 329 GLY A CA 1
ATOM 2620 C C . GLY A 1 329 ? 15.518 7.280 -8.712 1.00 93.31 329 GLY A C 1
ATOM 2621 O O . GLY A 1 329 ? 16.205 7.852 -9.557 1.00 93.31 329 GLY A O 1
ATOM 2622 N N . TYR A 1 330 ? 15.071 6.043 -8.890 1.00 96.06 330 TYR A N 1
ATOM 2623 C CA . TYR A 1 330 ? 15.357 5.239 -10.075 1.00 96.06 330 TYR A CA 1
ATOM 2624 C C . TYR A 1 330 ? 14.249 5.376 -11.121 1.00 96.06 330 TYR A C 1
ATOM 2626 O O . TYR A 1 330 ? 13.077 5.522 -10.775 1.00 96.06 330 TYR A O 1
ATOM 2634 N N . GLN A 1 331 ? 14.589 5.274 -12.408 1.00 94.81 331 GLN A N 1
ATOM 2635 C CA . GLN A 1 331 ? 13.595 5.256 -13.485 1.00 94.81 331 GLN A CA 1
ATOM 2636 C C . GLN A 1 331 ? 13.777 4.048 -14.405 1.00 94.81 331 GLN A C 1
ATOM 2638 O O . GLN A 1 331 ? 14.782 3.938 -15.100 1.00 94.81 331 GLN A O 1
ATOM 2643 N N . LEU A 1 332 ? 12.759 3.188 -14.483 1.00 94.62 332 LEU A N 1
ATOM 2644 C CA . LEU A 1 332 ? 12.642 2.171 -15.523 1.00 94.62 332 LEU A CA 1
ATOM 2645 C C . LEU A 1 332 ? 12.101 2.813 -16.802 1.00 94.62 332 LEU A C 1
ATOM 2647 O O . LEU A 1 332 ? 10.963 3.285 -16.847 1.00 94.62 332 LEU A O 1
ATOM 2651 N N . VAL A 1 333 ? 12.907 2.804 -17.856 1.00 91.31 333 VAL A N 1
ATOM 2652 C CA . VAL A 1 333 ? 12.490 3.182 -19.206 1.00 91.31 333 VAL A CA 1
ATOM 2653 C C . VAL A 1 333 ? 12.167 1.921 -19.980 1.00 91.31 333 VAL A C 1
ATOM 2655 O O . VAL A 1 333 ? 12.990 1.010 -20.062 1.00 91.31 333 VAL A O 1
ATOM 2658 N N . VAL A 1 334 ? 10.974 1.882 -20.564 1.00 89.31 334 VAL A N 1
ATOM 2659 C CA . VAL A 1 334 ? 10.533 0.770 -21.399 1.00 89.31 334 VAL A CA 1
ATOM 2660 C C . VAL A 1 334 ? 10.052 1.294 -22.736 1.00 89.31 334 VAL A C 1
ATOM 2662 O O . VAL A 1 334 ? 9.142 2.126 -22.786 1.00 89.31 334 VAL A O 1
ATOM 2665 N N . GLN A 1 335 ? 10.620 0.774 -23.821 1.00 85.62 335 GLN A N 1
ATOM 2666 C CA . GLN A 1 335 ? 10.167 1.091 -25.167 1.00 85.62 335 GLN A CA 1
ATOM 2667 C C . GLN A 1 335 ? 9.266 -0.013 -25.717 1.00 85.62 335 GLN A C 1
ATOM 2669 O O . GLN A 1 335 ? 9.696 -1.130 -26.018 1.00 85.62 335 GLN A O 1
ATOM 2674 N N . ALA A 1 336 ? 7.993 0.322 -25.881 1.00 75.62 336 ALA A N 1
ATOM 2675 C CA . ALA A 1 336 ? 7.047 -0.494 -26.614 1.00 75.62 336 ALA A CA 1
ATOM 2676 C C . ALA A 1 336 ? 7.373 -0.454 -28.110 1.00 75.62 336 ALA A C 1
ATOM 2678 O O . ALA A 1 336 ? 7.757 0.583 -28.643 1.00 75.62 336 ALA A O 1
ATOM 2679 N N . ASN A 1 337 ? 7.137 -1.565 -28.807 1.00 72.38 337 ASN A N 1
ATOM 2680 C CA . ASN A 1 337 ? 7.122 -1.640 -30.274 1.00 72.38 337 ASN A CA 1
ATOM 2681 C C . ASN A 1 337 ? 8.474 -1.492 -31.005 1.00 72.38 337 ASN A C 1
ATOM 2683 O O . ASN A 1 337 ? 8.481 -1.403 -32.235 1.00 72.38 337 ASN A O 1
ATOM 2687 N N . CYS A 1 338 ? 9.611 -1.538 -30.308 1.00 68.31 338 CYS A N 1
ATOM 2688 C CA . CYS A 1 338 ? 10.927 -1.654 -30.945 1.00 68.31 338 CYS A CA 1
ATOM 2689 C C . CYS A 1 338 ? 11.381 -3.114 -31.053 1.00 68.31 338 CYS A C 1
ATOM 2691 O O . CYS A 1 338 ? 11.229 -3.903 -30.117 1.00 68.31 338 CYS A O 1
ATOM 2693 N N . ARG A 1 339 ? 11.967 -3.478 -32.204 1.00 67.12 339 ARG A N 1
ATOM 2694 C CA . ARG A 1 339 ? 12.703 -4.745 -32.345 1.00 67.12 339 ARG A CA 1
ATOM 2695 C C . ARG A 1 339 ? 13.847 -4.725 -31.322 1.00 67.12 339 ARG A C 1
ATOM 2697 O O . ARG A 1 339 ? 14.528 -3.714 -31.241 1.00 67.12 339 ARG A O 1
ATOM 2704 N N . GLY A 1 3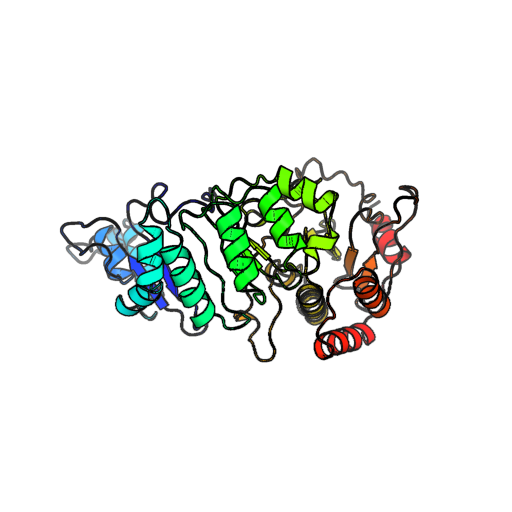40 ? 13.975 -5.779 -30.515 1.00 67.25 340 GLY A N 1
ATOM 2705 C CA . GLY A 1 340 ? 14.936 -5.843 -29.401 1.00 67.25 340 GLY A CA 1
ATOM 2706 C C . GLY A 1 340 ? 14.354 -5.523 -28.016 1.00 67.25 340 GLY A C 1
ATOM 2707 O O . GLY A 1 340 ? 14.909 -5.962 -27.013 1.00 67.25 340 GLY A O 1
ATOM 2708 N N . LYS A 1 341 ? 13.182 -4.862 -27.953 1.00 66.75 341 LYS A N 1
ATOM 2709 C CA . LYS A 1 341 ? 12.433 -4.527 -26.719 1.00 66.75 341 LYS A CA 1
ATOM 2710 C C . LYS A 1 341 ? 13.303 -3.849 -25.655 1.00 66.75 341 LYS A C 1
ATOM 2712 O O . LYS A 1 341 ? 13.467 -4.398 -24.562 1.00 66.75 341 LYS A O 1
ATOM 2717 N N . PRO A 1 342 ? 13.865 -2.676 -25.973 1.00 78.94 342 PRO A N 1
ATOM 2718 C CA . PRO A 1 342 ? 14.885 -2.112 -25.132 1.00 78.94 342 PRO A CA 1
ATOM 2719 C C . PRO A 1 342 ? 14.289 -1.634 -23.806 1.00 78.94 342 PRO A C 1
ATOM 2721 O O . PRO A 1 342 ? 13.245 -0.969 -23.764 1.00 78.94 342 PRO A O 1
ATOM 2724 N N . TYR A 1 343 ? 14.959 -2.001 -22.720 1.00 90.56 343 TYR A N 1
ATOM 2725 C CA . TYR A 1 343 ? 14.697 -1.472 -21.387 1.00 90.56 343 TYR A CA 1
ATOM 2726 C C . TYR A 1 343 ? 15.968 -0.835 -20.839 1.00 90.56 343 TYR A C 1
ATOM 2728 O O . TYR A 1 343 ? 17.072 -1.153 -21.271 1.00 90.56 343 TYR A O 1
ATOM 2736 N N . GLY A 1 344 ? 15.837 0.060 -19.874 1.00 91.19 344 GLY A N 1
ATOM 2737 C CA . GLY A 1 344 ? 16.986 0.570 -19.137 1.00 91.19 344 GLY A CA 1
ATOM 2738 C C . GLY A 1 344 ? 16.571 1.122 -17.797 1.00 91.19 344 GLY A C 1
ATOM 2739 O O . GLY A 1 344 ? 15.415 1.504 -17.608 1.00 91.19 344 GLY A O 1
ATOM 2740 N N . ILE A 1 345 ? 17.522 1.164 -16.872 1.00 93.88 345 ILE A N 1
ATOM 2741 C CA . ILE A 1 345 ? 17.320 1.784 -15.571 1.00 93.88 345 ILE A CA 1
ATOM 2742 C C . ILE A 1 345 ? 18.209 3.012 -15.503 1.00 93.88 345 ILE A C 1
ATOM 2744 O O . ILE A 1 345 ? 19.427 2.900 -15.581 1.00 93.88 345 ILE A O 1
ATOM 2748 N N . LEU A 1 346 ? 17.592 4.180 -15.377 1.00 93.31 346 LEU A N 1
ATOM 2749 C CA . LEU A 1 346 ? 18.293 5.421 -15.086 1.00 93.31 346 LEU A CA 1
ATOM 2750 C C . LEU A 1 346 ? 18.506 5.491 -13.578 1.00 93.31 346 LEU A C 1
ATOM 2752 O O . LEU A 1 346 ? 17.544 5.409 -12.804 1.00 93.31 346 LEU A O 1
ATOM 2756 N N . ALA A 1 347 ? 19.763 5.615 -13.172 1.00 92.88 347 ALA A N 1
ATOM 2757 C CA . ALA A 1 347 ? 20.110 5.840 -11.779 1.00 92.88 347 ALA A CA 1
ATOM 2758 C C . ALA A 1 347 ? 19.862 7.306 -11.372 1.00 92.88 347 ALA A C 1
ATOM 2760 O O . ALA A 1 347 ? 19.991 8.200 -12.221 1.00 92.88 347 ALA A O 1
ATOM 2761 N N . PRO A 1 348 ? 19.556 7.566 -10.086 1.00 91.75 348 PRO A N 1
ATOM 2762 C CA . PRO A 1 348 ? 19.508 8.928 -9.575 1.00 91.75 348 PRO A CA 1
ATOM 2763 C C . PRO A 1 348 ? 20.866 9.609 -9.759 1.00 91.75 348 PRO A C 1
ATOM 2765 O O . PRO A 1 348 ? 21.918 8.991 -9.561 1.00 91.75 348 PRO A O 1
ATOM 2768 N N . MET A 1 349 ? 20.841 10.885 -10.136 1.00 86.50 349 MET A N 1
ATOM 2769 C CA . MET A 1 349 ? 22.054 11.694 -10.241 1.00 86.50 349 MET A CA 1
ATOM 2770 C C . MET A 1 349 ? 22.685 11.903 -8.863 1.00 86.50 349 MET A C 1
ATOM 2772 O O . MET A 1 349 ? 21.988 12.076 -7.860 1.00 86.50 349 MET A O 1
ATOM 2776 N N . ALA A 1 350 ? 24.017 11.922 -8.806 1.00 83.81 350 ALA A N 1
ATOM 2777 C CA . ALA A 1 350 ? 24.695 12.318 -7.578 1.00 83.81 350 ALA A CA 1
ATOM 2778 C C . ALA A 1 350 ? 24.383 13.799 -7.274 1.00 83.81 350 ALA A C 1
ATOM 2780 O O . ALA A 1 350 ? 24.313 14.592 -8.216 1.00 83.81 350 ALA A O 1
ATOM 2781 N N . PRO A 1 351 ? 24.266 14.212 -5.996 1.00 80.56 351 PRO A N 1
ATOM 2782 C CA . PRO A 1 351 ? 23.936 15.597 -5.634 1.00 80.56 351 PRO A CA 1
ATOM 2783 C C . PRO A 1 351 ? 24.873 16.658 -6.235 1.00 80.56 351 PRO A C 1
ATOM 2785 O O . PRO A 1 351 ? 24.496 17.817 -6.372 1.00 80.56 351 PRO A O 1
ATOM 2788 N N . GLU A 1 352 ? 26.100 16.263 -6.583 1.00 82.88 352 GLU A N 1
ATOM 2789 C CA . GLU A 1 352 ? 27.144 17.131 -7.138 1.00 82.88 352 GLU A CA 1
ATOM 2790 C C . GLU A 1 352 ? 27.105 17.244 -8.675 1.00 82.88 352 GLU A C 1
ATOM 2792 O O . GLU A 1 352 ? 27.815 18.070 -9.252 1.00 82.88 352 GLU A O 1
ATOM 2797 N N . GLN A 1 353 ? 26.312 16.418 -9.366 1.00 78.12 353 GLN A N 1
ATOM 2798 C CA . GLN A 1 353 ? 26.237 16.431 -10.827 1.00 78.12 353 GLN A CA 1
ATOM 2799 C C . GLN A 1 353 ? 25.373 17.596 -11.327 1.00 78.12 353 GLN A C 1
ATOM 2801 O O . GLN A 1 353 ? 24.283 17.856 -10.822 1.00 78.12 353 GLN A O 1
ATOM 2806 N N . SER A 1 354 ? 25.868 18.302 -12.351 1.00 74.12 354 SER A N 1
ATOM 2807 C CA . SER A 1 354 ? 25.147 19.419 -12.970 1.00 74.12 354 SER A CA 1
ATOM 2808 C C . SER A 1 354 ? 23.834 18.955 -13.600 1.00 74.12 354 SER A C 1
ATOM 2810 O O . SER A 1 354 ? 23.777 17.854 -14.140 1.00 74.12 354 SER A O 1
ATOM 2812 N N . GLU A 1 355 ? 22.822 19.825 -13.645 1.00 72.12 355 GLU A N 1
ATOM 2813 C CA . GLU A 1 355 ? 21.533 19.546 -14.306 1.00 72.12 355 GLU A CA 1
ATOM 2814 C C . GLU A 1 355 ? 21.653 19.203 -15.801 1.00 72.12 355 GLU A C 1
ATOM 2816 O O . GLU A 1 355 ? 20.687 18.759 -16.407 1.00 72.12 355 GLU A O 1
ATOM 2821 N N . HIS A 1 356 ? 22.824 19.417 -16.401 1.00 75.81 356 HIS A N 1
ATOM 2822 C CA . HIS A 1 356 ? 23.099 19.144 -17.809 1.00 75.81 356 HIS A CA 1
ATOM 2823 C C . HIS A 1 356 ? 23.780 17.794 -18.050 1.00 75.81 356 HIS A C 1
ATOM 2825 O O . HIS A 1 356 ? 24.047 17.453 -19.201 1.00 75.81 356 HIS A O 1
ATOM 2831 N N . THR A 1 357 ? 24.082 17.033 -16.997 1.00 77.69 357 THR A N 1
ATOM 2832 C CA . THR A 1 357 ? 24.638 15.687 -17.136 1.00 77.69 357 THR A CA 1
ATOM 2833 C C . THR A 1 357 ? 23.496 14.684 -17.296 1.00 77.69 357 THR A C 1
ATOM 2835 O O . THR A 1 357 ? 22.528 14.704 -16.535 1.00 77.69 357 THR A O 1
ATOM 2838 N N . ASP A 1 358 ? 23.589 13.815 -18.298 1.00 79.94 358 ASP A N 1
ATOM 2839 C CA . ASP A 1 358 ? 22.626 12.729 -18.488 1.00 79.94 358 ASP A CA 1
ATOM 2840 C C . ASP A 1 358 ? 22.795 11.663 -17.390 1.00 79.94 358 ASP A C 1
ATOM 2842 O O . ASP A 1 358 ? 23.919 11.352 -16.990 1.00 79.94 358 ASP A O 1
ATOM 2846 N N . SER A 1 359 ? 21.687 11.092 -16.904 1.00 84.69 359 SER A N 1
ATOM 2847 C CA . SER A 1 359 ? 21.729 9.966 -15.961 1.00 84.69 359 SER A CA 1
ATOM 2848 C C . SER A 1 359 ? 22.360 8.721 -16.601 1.00 84.69 359 SER A C 1
ATOM 2850 O O . SER A 1 359 ? 22.080 8.392 -17.753 1.00 84.69 359 SER A O 1
ATOM 2852 N N . ASP A 1 360 ? 23.144 7.960 -15.836 1.00 88.19 360 ASP A N 1
ATOM 2853 C CA . ASP A 1 360 ? 23.676 6.678 -16.307 1.00 88.19 360 ASP A CA 1
ATOM 2854 C C . ASP A 1 360 ? 22.544 5.664 -16.525 1.00 88.19 360 ASP A C 1
ATOM 2856 O O . ASP A 1 360 ? 21.703 5.458 -15.643 1.00 88.19 360 ASP A O 1
ATOM 2860 N N . ILE A 1 361 ? 22.561 4.983 -17.677 1.00 90.12 361 ILE A N 1
ATOM 2861 C CA . ILE A 1 361 ? 21.732 3.795 -17.908 1.00 90.12 361 ILE A CA 1
ATOM 2862 C C . ILE A 1 361 ? 22.505 2.570 -17.443 1.00 90.12 361 ILE A C 1
ATOM 2864 O O . ILE A 1 361 ? 23.576 2.265 -17.968 1.00 90.12 361 ILE A O 1
ATOM 2868 N N . ILE A 1 362 ? 21.941 1.857 -16.475 1.00 94.31 362 ILE A N 1
ATOM 2869 C CA . ILE A 1 362 ? 22.529 0.650 -15.900 1.00 94.31 362 ILE A CA 1
ATOM 2870 C C . ILE A 1 362 ? 21.699 -0.593 -16.238 1.00 94.31 362 ILE A C 1
ATOM 2872 O O . ILE A 1 362 ? 20.488 -0.521 -16.468 1.00 94.31 362 ILE A O 1
ATOM 2876 N N . GLY A 1 363 ? 22.379 -1.742 -16.265 1.00 93.56 363 GLY A N 1
ATOM 2877 C CA . GLY A 1 363 ? 21.755 -3.060 -16.380 1.00 93.56 363 GLY A CA 1
ATOM 2878 C C . GLY A 1 363 ? 20.981 -3.457 -15.119 1.00 93.56 363 GLY A C 1
ATOM 2879 O O . GLY A 1 363 ? 21.121 -2.843 -14.059 1.00 93.56 363 GLY A O 1
ATOM 2880 N N . MET A 1 364 ? 20.164 -4.509 -15.235 1.00 96.19 364 MET A N 1
ATOM 2881 C CA . MET A 1 364 ? 19.316 -4.982 -14.132 1.00 96.19 364 MET A CA 1
ATOM 2882 C C . MET A 1 364 ? 20.141 -5.523 -12.956 1.00 96.19 364 MET A C 1
ATOM 2884 O O . MET A 1 364 ? 19.842 -5.228 -11.807 1.00 96.19 364 MET A O 1
ATOM 2888 N N . ASP A 1 365 ? 21.213 -6.262 -13.231 1.00 96.38 365 ASP A N 1
ATOM 2889 C CA . ASP A 1 365 ? 22.155 -6.778 -12.231 1.00 96.38 365 ASP A CA 1
ATOM 2890 C C . ASP A 1 365 ? 22.785 -5.649 -11.401 1.00 96.38 365 ASP A C 1
ATOM 2892 O O . ASP A 1 365 ? 22.813 -5.698 -10.171 1.00 96.38 365 ASP A O 1
ATOM 2896 N N . SER A 1 366 ? 23.231 -4.591 -12.081 1.00 96.38 366 SER A N 1
ATOM 2897 C CA . SER A 1 366 ? 23.857 -3.429 -11.460 1.00 96.38 366 SER A CA 1
ATOM 2898 C C . SER A 1 366 ? 22.852 -2.629 -10.636 1.00 96.38 366 SER A C 1
ATOM 2900 O O . SER A 1 366 ? 23.200 -2.124 -9.572 1.00 96.38 366 SER A O 1
ATOM 2902 N N . PHE A 1 367 ? 21.603 -2.537 -11.096 1.00 96.56 367 PHE A N 1
ATOM 2903 C CA . PHE A 1 367 ? 20.516 -1.927 -10.337 1.00 96.56 367 PHE A CA 1
ATOM 2904 C C . PHE A 1 367 ? 20.213 -2.690 -9.043 1.00 96.56 367 PHE A C 1
ATOM 2906 O O . PHE A 1 367 ? 20.198 -2.079 -7.978 1.00 96.56 367 PHE A O 1
ATOM 2913 N N . LEU A 1 368 ? 20.032 -4.011 -9.112 1.00 97.25 368 LEU A N 1
ATOM 2914 C CA . LEU A 1 368 ? 19.743 -4.833 -7.932 1.00 97.25 368 LEU A CA 1
ATOM 2915 C C . LEU A 1 368 ? 20.873 -4.758 -6.905 1.00 97.25 368 LEU A C 1
ATOM 2917 O O . LEU A 1 368 ? 20.616 -4.545 -5.722 1.00 97.25 368 LEU A O 1
ATOM 2921 N N . LYS A 1 369 ? 22.125 -4.821 -7.368 1.00 96.81 369 LYS A N 1
ATOM 2922 C CA . LYS A 1 369 ? 23.289 -4.638 -6.500 1.00 96.81 369 LYS A CA 1
ATOM 2923 C C . LYS A 1 369 ? 23.288 -3.270 -5.812 1.00 96.81 369 LYS A C 1
ATOM 2925 O O . LYS A 1 369 ? 23.586 -3.189 -4.628 1.00 96.81 369 LYS A O 1
ATOM 2930 N N . ARG A 1 370 ? 22.923 -2.194 -6.521 1.00 96.56 370 ARG A N 1
ATOM 2931 C CA . ARG A 1 370 ? 22.812 -0.861 -5.907 1.00 96.56 370 ARG A CA 1
ATOM 2932 C C . ARG A 1 370 ? 21.711 -0.796 -4.853 1.00 96.56 370 ARG A C 1
ATOM 2934 O O . ARG A 1 370 ? 21.931 -0.160 -3.832 1.00 96.56 370 ARG A O 1
ATOM 2941 N N . LEU A 1 371 ? 20.565 -1.455 -5.056 1.00 96.75 371 LEU A N 1
ATOM 2942 C CA . LEU A 1 371 ? 19.539 -1.543 -4.009 1.00 96.75 371 LEU A CA 1
ATOM 2943 C C . LEU A 1 371 ? 20.100 -2.225 -2.748 1.00 96.75 371 LEU A C 1
ATOM 2945 O O . LEU A 1 371 ? 19.911 -1.727 -1.639 1.00 96.75 371 LEU A O 1
ATOM 2949 N N . GLU A 1 372 ? 20.838 -3.324 -2.897 1.00 96.31 372 GLU A N 1
ATOM 2950 C CA . GLU A 1 372 ? 21.498 -3.990 -1.765 1.00 96.31 372 GLU A CA 1
ATOM 2951 C C . GLU A 1 372 ? 22.536 -3.082 -1.085 1.00 96.31 372 GLU A C 1
ATOM 2953 O O . GLU A 1 372 ? 22.487 -2.910 0.134 1.00 96.31 372 GLU A O 1
ATOM 2958 N N . ASP A 1 373 ? 23.424 -2.449 -1.861 1.00 96.38 373 ASP A N 1
ATOM 2959 C CA . ASP A 1 373 ? 24.462 -1.526 -1.369 1.00 96.38 373 ASP A CA 1
ATOM 2960 C C . ASP A 1 373 ? 23.851 -0.305 -0.661 1.00 96.38 373 ASP A C 1
ATOM 2962 O O . ASP A 1 373 ? 24.399 0.218 0.313 1.00 96.38 373 ASP A O 1
ATOM 2966 N N . GLU A 1 374 ? 22.685 0.145 -1.122 1.00 95.25 374 GLU A N 1
ATOM 2967 C CA . GLU A 1 374 ? 21.921 1.201 -0.479 1.00 95.25 374 GLU A CA 1
ATOM 2968 C C . GLU A 1 374 ? 21.294 0.738 0.836 1.00 95.25 374 GLU A C 1
ATOM 2970 O O . GLU A 1 374 ? 20.999 1.584 1.673 1.00 95.25 374 GLU A O 1
ATOM 2975 N N . GLY A 1 375 ? 21.129 -0.561 1.078 1.00 95.81 375 GLY A N 1
ATOM 2976 C CA . GLY A 1 375 ? 20.549 -1.112 2.302 1.00 95.81 375 GLY A CA 1
ATOM 2977 C C . GLY A 1 375 ? 19.055 -1.406 2.193 1.00 95.81 375 GLY A C 1
ATOM 2978 O O . GLY A 1 375 ? 18.342 -1.340 3.199 1.00 95.81 375 GLY A O 1
ATOM 2979 N N . TYR A 1 376 ? 18.557 -1.692 0.988 1.00 96.50 376 TYR A N 1
ATOM 2980 C CA . TYR A 1 376 ? 17.272 -2.374 0.852 1.00 96.50 376 TYR A CA 1
ATOM 2981 C C . TYR A 1 376 ? 17.391 -3.811 1.395 1.00 96.50 376 TYR A C 1
ATOM 2983 O O . TYR A 1 376 ? 18.455 -4.423 1.275 1.00 96.50 376 TYR A O 1
ATOM 2991 N N . PRO A 1 377 ? 16.330 -4.369 2.009 1.00 94.38 377 PRO A N 1
ATOM 2992 C CA . PRO A 1 377 ? 16.322 -5.773 2.405 1.00 94.38 377 PRO A CA 1
ATOM 2993 C C . PRO A 1 377 ? 16.609 -6.698 1.215 1.00 94.38 377 PRO A C 1
ATOM 2995 O O . PRO A 1 377 ? 16.177 -6.423 0.095 1.00 94.38 377 PRO A O 1
ATOM 2998 N N . ALA A 1 378 ? 17.319 -7.799 1.476 1.00 92.50 378 ALA A N 1
ATOM 2999 C CA . ALA A 1 378 ? 17.611 -8.801 0.459 1.00 92.50 378 ALA A CA 1
ATOM 3000 C C . ALA A 1 378 ? 16.308 -9.343 -0.142 1.00 92.50 378 ALA A C 1
ATOM 3002 O O . ALA A 1 378 ? 15.399 -9.731 0.592 1.00 92.50 378 ALA A O 1
ATOM 3003 N N . THR A 1 379 ? 16.245 -9.356 -1.471 1.00 93.44 379 THR A N 1
ATOM 3004 C CA . THR A 1 379 ? 15.091 -9.846 -2.229 1.00 93.44 379 THR A CA 1
ATOM 3005 C C . THR A 1 379 ? 15.089 -11.373 -2.308 1.00 93.44 379 THR A C 1
ATOM 3007 O O . THR A 1 379 ? 16.149 -12.004 -2.223 1.00 93.44 379 THR A O 1
ATOM 3010 N N . ASP A 1 380 ? 13.924 -11.985 -2.522 1.00 93.31 380 ASP A N 1
ATOM 3011 C CA . ASP A 1 380 ? 13.838 -13.410 -2.852 1.00 93.31 380 ASP A CA 1
ATOM 3012 C C . ASP A 1 380 ? 14.753 -13.786 -4.039 1.00 93.31 380 ASP A C 1
ATOM 3014 O O . ASP A 1 380 ? 14.646 -13.267 -5.156 1.00 93.31 380 ASP A O 1
ATOM 3018 N N . ALA A 1 381 ? 15.669 -14.727 -3.800 1.00 95.44 381 ALA A N 1
ATOM 3019 C CA . ALA A 1 381 ? 16.691 -15.100 -4.775 1.00 95.44 381 ALA A CA 1
ATOM 3020 C C . ALA A 1 381 ? 16.104 -15.751 -6.040 1.00 95.44 381 ALA A C 1
ATOM 3022 O O . ALA A 1 381 ? 16.693 -15.635 -7.118 1.00 95.44 381 ALA A O 1
ATOM 3023 N N . ALA A 1 382 ? 14.959 -16.437 -5.934 1.00 94.62 382 ALA A N 1
ATOM 3024 C CA . ALA A 1 382 ? 14.301 -17.036 -7.091 1.00 94.62 382 ALA A CA 1
ATOM 3025 C C . ALA A 1 382 ? 13.628 -15.961 -7.958 1.00 94.62 382 ALA A C 1
ATOM 3027 O O . ALA A 1 382 ? 13.751 -16.022 -9.184 1.00 94.62 382 ALA A O 1
ATOM 3028 N N . ALA A 1 383 ? 13.007 -14.952 -7.343 1.00 94.19 383 ALA A N 1
ATOM 3029 C CA . ALA A 1 383 ? 12.456 -13.789 -8.037 1.00 94.19 383 ALA A CA 1
ATOM 3030 C C . ALA A 1 383 ? 13.550 -12.989 -8.763 1.00 94.19 383 ALA A C 1
ATOM 3032 O O . ALA A 1 383 ? 13.420 -12.711 -9.958 1.00 94.19 383 ALA A O 1
ATOM 3033 N N . VAL A 1 384 ? 14.671 -12.701 -8.088 1.00 96.69 384 VAL A N 1
ATOM 3034 C CA . VAL A 1 384 ? 15.840 -12.037 -8.699 1.00 96.69 384 VAL A CA 1
ATOM 3035 C C . VAL A 1 384 ? 16.361 -12.832 -9.890 1.00 96.69 384 VAL A C 1
ATOM 3037 O O . VAL A 1 384 ? 16.554 -12.278 -10.973 1.00 96.69 384 VAL A O 1
ATOM 3040 N N . LYS A 1 385 ? 16.553 -14.144 -9.721 1.00 96.56 385 LYS A N 1
ATOM 3041 C CA . LYS A 1 385 ? 17.011 -15.019 -10.802 1.00 96.56 385 LYS A CA 1
ATOM 3042 C C . LYS A 1 385 ? 16.053 -14.983 -11.996 1.00 96.56 385 LYS A C 1
ATOM 3044 O O . LYS A 1 385 ? 16.512 -14.802 -13.121 1.00 96.56 385 LYS A O 1
ATOM 3049 N N . GLY A 1 386 ? 14.746 -15.103 -11.755 1.00 95.56 386 GLY A N 1
ATOM 3050 C CA . GLY A 1 386 ? 13.730 -15.041 -12.807 1.00 95.56 386 GLY A CA 1
ATOM 3051 C C . GLY A 1 386 ? 13.742 -13.711 -13.564 1.00 95.56 386 GLY A C 1
ATOM 3052 O O . GLY A 1 386 ? 13.660 -13.700 -14.793 1.00 95.56 386 GLY A O 1
ATOM 3053 N N . LEU A 1 387 ? 13.920 -12.589 -12.857 1.00 96.00 387 LEU A N 1
ATOM 3054 C CA . LEU A 1 387 ? 14.049 -11.269 -13.476 1.00 96.00 387 LEU A CA 1
ATOM 3055 C C . LEU A 1 387 ? 15.315 -11.142 -14.328 1.00 96.00 387 LEU A C 1
ATOM 3057 O O . LEU A 1 387 ? 15.242 -10.627 -15.445 1.00 96.00 387 LEU A O 1
ATOM 3061 N N . LEU A 1 388 ? 16.457 -11.633 -13.851 1.00 96.56 388 LEU A N 1
ATOM 3062 C CA . LEU A 1 388 ? 17.709 -11.589 -14.609 1.00 96.56 388 LEU A CA 1
ATOM 3063 C C . LEU A 1 388 ? 17.658 -12.478 -15.860 1.00 96.56 388 LEU A C 1
ATOM 3065 O O . LEU A 1 388 ? 18.106 -12.052 -16.923 1.00 96.56 388 LEU A O 1
ATOM 3069 N N . GLU A 1 389 ? 17.066 -13.671 -15.768 1.00 95.69 389 GLU A N 1
ATOM 3070 C CA . GLU A 1 389 ? 16.852 -14.561 -16.919 1.00 95.69 389 GLU A CA 1
ATOM 3071 C C . GLU A 1 389 ? 15.916 -13.933 -17.964 1.00 95.69 389 GLU A C 1
ATOM 3073 O O . GLU A 1 389 ? 16.170 -14.036 -19.167 1.00 95.69 389 GLU A O 1
ATOM 3078 N N . LEU A 1 390 ? 14.863 -13.235 -17.524 1.00 93.31 390 LEU A N 1
ATOM 3079 C CA . LEU A 1 390 ? 13.986 -12.475 -18.415 1.00 93.31 390 LEU A CA 1
ATOM 3080 C C . LEU A 1 390 ? 14.757 -11.352 -19.123 1.00 93.31 390 LEU A C 1
ATOM 3082 O O . LEU A 1 390 ? 14.702 -11.249 -20.349 1.00 93.31 390 LEU A O 1
ATOM 3086 N N . CYS A 1 391 ? 15.514 -10.557 -18.366 1.00 92.75 391 CYS A N 1
ATOM 3087 C CA . CYS A 1 391 ? 16.304 -9.439 -18.885 1.00 92.75 391 CYS A CA 1
ATOM 3088 C C . CYS A 1 391 ? 17.412 -9.877 -19.850 1.00 92.75 391 CYS A C 1
ATOM 3090 O O . CYS A 1 391 ? 17.697 -9.161 -20.804 1.00 92.75 391 CYS A O 1
ATOM 3092 N N . ALA A 1 392 ? 18.010 -11.057 -19.652 1.00 92.50 392 ALA A N 1
ATOM 3093 C CA . ALA A 1 392 ? 19.056 -11.590 -20.528 1.00 92.50 392 ALA A CA 1
ATOM 3094 C C . ALA A 1 392 ? 18.583 -11.824 -21.977 1.00 92.50 392 ALA A C 1
ATOM 3096 O O . ALA A 1 392 ? 19.405 -11.900 -22.888 1.00 92.50 392 ALA A O 1
ATOM 3097 N N . ASN A 1 393 ? 17.267 -11.920 -22.194 1.00 87.75 393 ASN A N 1
ATOM 3098 C CA . ASN A 1 393 ? 16.649 -12.055 -23.515 1.00 87.75 393 ASN A CA 1
ATOM 3099 C C . ASN A 1 393 ? 16.173 -10.711 -24.104 1.00 87.75 393 ASN A C 1
ATOM 3101 O O . ASN A 1 393 ? 15.490 -10.701 -25.131 1.00 87.75 393 ASN A O 1
ATOM 3105 N N . MET A 1 394 ? 16.483 -9.587 -23.453 1.00 88.06 394 MET A N 1
ATOM 3106 C CA . MET A 1 394 ? 16.091 -8.237 -23.864 1.00 88.06 394 MET A CA 1
ATOM 3107 C C . MET A 1 394 ? 17.334 -7.396 -24.160 1.00 88.06 394 MET A C 1
ATOM 3109 O O . MET A 1 394 ? 18.395 -7.604 -23.575 1.00 88.06 394 MET A O 1
ATOM 3113 N N . GLU A 1 395 ? 17.214 -6.429 -25.066 1.00 84.94 395 GLU A N 1
ATOM 3114 C CA . GLU A 1 395 ? 18.302 -5.488 -25.333 1.00 84.94 395 GLU A CA 1
ATOM 3115 C C . GLU A 1 395 ? 18.305 -4.368 -24.281 1.00 84.94 395 GLU A C 1
ATOM 3117 O O . GLU A 1 395 ? 17.257 -3.873 -23.868 1.00 84.94 395 GLU A O 1
ATOM 3122 N N . LEU A 1 396 ? 19.487 -3.945 -23.831 1.00 86.38 396 LEU A N 1
ATOM 3123 C CA . LEU A 1 396 ? 19.602 -2.756 -22.989 1.00 86.38 396 LEU A CA 1
ATOM 3124 C C . LEU A 1 396 ? 19.481 -1.510 -23.877 1.00 86.38 396 LEU A C 1
ATOM 3126 O O . LEU A 1 396 ? 20.182 -1.389 -24.882 1.00 86.38 396 LEU A O 1
ATOM 3130 N N . THR A 1 397 ? 18.609 -0.577 -23.505 1.00 82.69 397 THR A N 1
ATOM 3131 C CA . THR A 1 397 ? 18.479 0.711 -24.192 1.00 82.69 397 THR A CA 1
ATOM 3132 C C . THR A 1 397 ? 19.740 1.551 -23.998 1.00 82.69 397 THR A C 1
ATOM 3134 O O . THR A 1 397 ? 20.402 1.480 -22.963 1.00 82.69 397 THR A O 1
ATOM 3137 N N . THR A 1 398 ? 20.054 2.411 -24.962 1.00 84.88 398 THR A N 1
ATOM 3138 C CA . THR A 1 398 ? 21.119 3.413 -24.826 1.00 84.88 398 THR A CA 1
ATOM 3139 C C . THR A 1 398 ? 20.541 4.795 -24.552 1.00 84.88 398 THR A C 1
ATOM 3141 O O . THR A 1 398 ? 19.399 5.089 -24.918 1.00 84.88 398 THR A O 1
ATOM 3144 N N . MET A 1 399 ? 21.338 5.680 -23.942 1.00 81.69 399 MET A N 1
ATOM 3145 C CA . MET A 1 399 ? 20.929 7.076 -23.766 1.00 81.69 399 MET A CA 1
ATOM 3146 C C . MET A 1 399 ? 20.703 7.738 -25.124 1.00 81.69 399 MET A C 1
ATOM 3148 O O . MET A 1 399 ? 19.748 8.482 -25.297 1.00 81.69 399 MET A O 1
ATOM 3152 N N . GLU A 1 400 ? 21.501 7.387 -26.134 1.00 81.69 400 GLU A N 1
ATOM 3153 C CA . GLU A 1 400 ? 21.282 7.864 -27.496 1.00 81.69 400 GLU A CA 1
ATOM 3154 C C . GLU A 1 400 ? 19.917 7.433 -28.048 1.00 81.69 400 GLU A C 1
ATOM 3156 O O . GLU A 1 400 ? 19.262 8.236 -28.693 1.00 81.69 400 GLU A O 1
ATOM 3161 N N . GLN A 1 401 ? 19.438 6.214 -27.777 1.00 81.81 401 GLN A N 1
ATOM 3162 C CA . GLN A 1 401 ? 18.090 5.787 -28.177 1.00 81.81 401 GLN A CA 1
ATOM 3163 C C . GLN A 1 401 ? 17.008 6.578 -27.434 1.00 81.81 401 GLN A C 1
ATOM 3165 O O . GLN A 1 401 ? 16.073 7.066 -28.069 1.00 81.81 401 GLN A O 1
ATOM 3170 N N . VAL A 1 402 ? 17.170 6.780 -26.121 1.00 77.19 402 VAL A N 1
ATOM 3171 C CA . VAL A 1 402 ? 16.259 7.602 -25.302 1.00 77.19 402 VAL A CA 1
ATOM 3172 C C . VAL A 1 402 ? 16.223 9.056 -25.800 1.00 77.19 402 VAL A C 1
ATOM 3174 O O . VAL A 1 402 ? 15.157 9.664 -25.878 1.00 77.19 402 VAL A O 1
ATOM 3177 N N . LEU A 1 403 ? 17.372 9.609 -26.197 1.00 76.94 403 LEU A N 1
ATOM 3178 C CA . LEU A 1 403 ? 17.512 10.971 -26.714 1.00 76.94 403 LEU A CA 1
ATOM 3179 C C . LEU A 1 403 ? 17.120 11.103 -28.192 1.00 76.94 403 LEU A C 1
ATOM 3181 O O . LEU A 1 403 ? 16.566 12.127 -28.569 1.00 76.94 403 LEU A O 1
ATOM 3185 N N . ASN A 1 404 ? 17.366 10.110 -29.048 1.00 74.44 404 ASN A N 1
ATOM 3186 C CA . ASN A 1 404 ? 17.021 10.152 -30.475 1.00 74.44 404 ASN A CA 1
ATOM 3187 C C . ASN A 1 404 ? 15.507 10.125 -30.683 1.00 74.44 404 ASN A C 1
ATOM 3189 O O . ASN A 1 404 ? 15.021 10.690 -31.661 1.00 74.44 404 ASN A O 1
ATOM 3193 N N . ILE A 1 405 ? 14.750 9.572 -29.733 1.00 67.00 405 ILE A N 1
ATOM 3194 C CA . ILE A 1 405 ? 13.300 9.767 -29.665 1.00 67.00 405 ILE A CA 1
ATOM 3195 C C . ILE A 1 405 ? 12.969 11.273 -29.660 1.00 67.00 405 ILE A C 1
ATOM 3197 O O . ILE A 1 405 ? 12.059 11.685 -30.367 1.00 67.00 405 ILE A O 1
ATOM 3201 N N . LYS A 1 406 ? 13.765 12.134 -29.004 1.00 62.06 406 LYS A N 1
ATOM 3202 C CA . LYS A 1 406 ? 13.579 13.600 -29.042 1.00 62.06 406 LYS A CA 1
ATOM 3203 C C . LYS A 1 406 ? 13.738 14.198 -30.445 1.00 62.06 406 LYS A C 1
ATOM 3205 O O . LYS A 1 406 ? 13.143 15.228 -30.727 1.00 62.06 406 LYS A O 1
ATOM 3210 N N . ARG A 1 407 ? 14.540 13.595 -31.332 1.00 62.31 407 ARG A N 1
ATOM 3211 C CA . ARG A 1 407 ? 14.840 14.173 -32.658 1.00 62.31 407 ARG A CA 1
ATOM 3212 C C . ARG A 1 407 ? 13.719 14.008 -33.674 1.00 62.31 407 ARG A C 1
ATOM 3214 O O . ARG A 1 407 ? 13.644 14.815 -34.583 1.00 62.31 407 ARG A O 1
ATOM 3221 N N . TYR A 1 408 ? 12.850 13.012 -33.521 1.00 58.78 408 TYR A N 1
ATOM 3222 C CA . TYR A 1 408 ? 11.684 12.862 -34.397 1.00 58.78 408 TYR A CA 1
ATOM 3223 C C . TYR A 1 408 ? 10.532 13.834 -34.030 1.00 58.78 408 TYR A C 1
ATOM 3225 O O . TYR A 1 408 ? 9.532 13.853 -34.740 1.00 58.78 408 TYR A O 1
ATOM 3233 N N . LEU A 1 409 ? 10.653 14.604 -32.922 1.00 51.59 409 LEU A N 1
ATOM 3234 C CA . LEU A 1 409 ? 9.637 15.527 -32.353 1.00 51.59 409 LEU A CA 1
ATOM 3235 C C . LEU A 1 409 ? 9.704 16.944 -32.936 1.00 51.59 409 LEU A C 1
ATOM 3237 O O . LEU A 1 409 ? 8.783 17.728 -32.702 1.00 51.59 409 LEU A 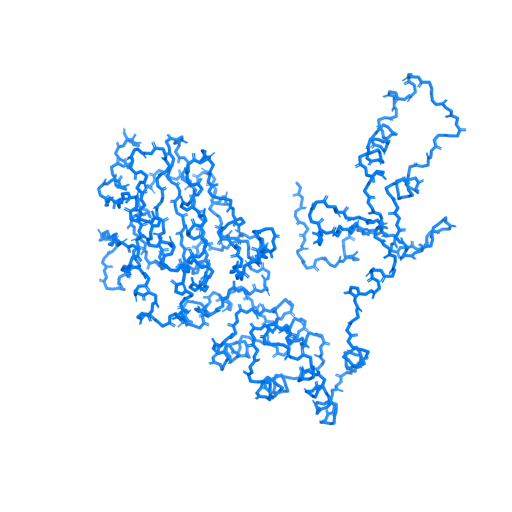O 1
ATOM 3241 N N . HIS A 1 410 ? 10.771 17.260 -33.667 1.00 52.75 410 HIS A N 1
ATOM 3242 C CA . HIS A 1 410 ? 11.016 18.540 -34.328 1.00 52.75 410 HIS A CA 1
ATOM 3243 C C . HIS A 1 410 ? 11.179 18.306 -35.826 1.00 52.75 410 HIS A C 1
ATOM 3245 O O . HIS A 1 410 ? 10.727 19.184 -36.595 1.00 52.75 410 HIS A O 1
#

pLDDT: mean 85.12, std 13.32, range [35.16, 98.31]

Foldseek 3Di:
DDDPQPPQPCPRDPNQAWDKDWACVPVVAIAIFTAHCDDDPPDDHRATHALLRSLCVVPPDPPDDDDPVRVVVPPVVVVSVVVNVVGVPHHYDHSVNVVVVPDDPPLVVVQLPDQDADPVSLVVLLVVQLVVDDLADESEPDSGNDALVSVVVSCVSNLRHQHYEHELPQNDELVSVVVCLVRRVNHAYYEHHNYNYDPVSVQVCCVPPVVSQQNYLAYRYSCFAPLAHPPSRAFQEKEWEAEPPDDDIKMWGDSGHYPQLQLQLLLVQLVCLVPDPDDPDQCSVQWGHDPPPRDSVPTDRRGRTHIPPPVPPVPVDVCPLVPQQQQGHKYWYWYHPDDQGAIWIFGHDDPPDDSPDGTDTDDPVVVLVVSVVSPRPDYDPVSSVSSVVSSVSGHHDDVCNVCVVSVVVD

Sequence (410 aa):
MLILNADMGSSDGDNNDGITILDVTVPRNPAYCFVFLNAEDVLPAMTPLTAAQYLRSYYPAPKRPLNVDEMTQMSSEWDCLEVIANLDDMPLIPIATLAKLVTYSTEIDAFRRQSVLSADDMTRLTAVLKGATHPNAVVDLSRLPLTANQILSVLEELRDFKRLDVSYSQAVDNRVFLHILRTYKSLMWINILHCPISMDDLKELMTNDPQRFRSIETILHPAFLTGKLPADFPKAFRITYITNDWPRYNYVTLPFFSADQLVQNIFDILANLHSSYRMPSLATVASSHLAQGQSWYDRAIQIVPGRNLDDDPSTRSYDLLPYAHQKEGYQLVVQANCRGKPYGILAPMAPEQSEHTDSDIIGMDSFLKRLEDEGYPATDAAAVKGLLELCANMELTTMEQVLNIKRYLH

Secondary structure (DSSP, 8-state):
-----TT--TTSSS-TT-EEEEE-SSTTS-EEEEE-SS-BTTB-TT-EE-HHHHHHHHSPPPSSPPPHHHHHH-HHHHHHHHHHHHHHTSPBPPHHHHHHTT---HHHHHHHT-SS--HHHHHHHHHHHHHH--TTSEEE-TT----HHHHHHHHHHH---SEEE-TT-TT--HHHHHHHHHH-TT--EEE-TTSS--HHHHHHHHHH-GGGGTT-SEEE-HHHHSS---TTS--SEEEEEE-SSTT--EEEEES---HHHHHHHHHHHHHTTTT-SSPPPHHHHHBPP--TT--GGG--B----EEGGGS-TTS--S--GGGS---SSEEEEEETT-TT--EEEEPPPPTTS-TTSPPPEE-HHHHHHHHHHHTPPPPPHHHHHHHHHHHTTSPBPPHHHHHHHHHTT-

Organism: NCBI:txid2828524